Protein AF-A0AA38UDG5-F1 (afdb_monomer)

Nearest PDB structures (foldseek):
  5jio-assembly1_A  TM=3.703E-01  e=3.716E-01  Mycolicibacterium thermoresistibile
  3cem-assembly1_A  TM=3.365E-01  e=7.39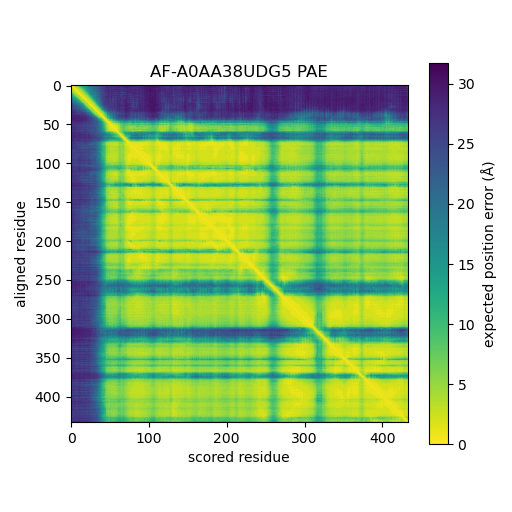3E-01  unclassified
  5l3k-assembly2_G  TM=3.177E-01  e=8.484E-01  Mycolicibacterium thermoresistibile

Sequence (433 aa):
MFLHSPLQPSTTPSYQTHAWESTSMRNYHSLSRQNTPISDNGTLLDYQNLQQQFTILANEDVEMQAPMSAENSFYVVPDTNILLHYLDALAAFADDIERSLQKENERDKHHAMIVIPSAVAAELDWQKKDIWFSRKAIVWMWEKSKQKNVLKGQADHERLKACDSNDRKIIDCALFFAQKRRTLLCSADRNLCFQASSQGEVNLGVMNPLDYKNLRWSSRVLGSALFGPEFEHDFEDWSPTYTERSNVVRLNDTPSDDTGMDVDTDHMDVDDIYEEDAQNRVHHQICDVFVALLRELVASDQRDYQRRARDGTAASIHAPSSSRSIHAPKRDVKVTDMTIADIVDYVAYPPSGRPVQLSKQPSLDRFLAKPYKARTGWRKGNDWSRQDWRIALRDLRKIGQAWDKKGSDIVKVLEFDLLPHLKTVFADDDFEI

InterPro domains:
  IPR002716 PIN domain [PF13638] (76-200)
  IPR002716 PIN domain [SM00670] (74-194)
  IPR029060 PIN-like domain superfamily [SSF88723] (74-198)
  IPR052626 SWT1 Transcriptional Regulator [PTHR16161] (54-200)

Secondary structure (DSSP, 8-state):
-----PPPPPPPPPPP--PPP-------------PPP---------HHHHHHHHHHHHHH-TT----TT-TT-EEEEE-HHHHHHSHHHHHHHHHHHHHHHT-S-GGG---EEEEE-HHHHHHHHH--SSHHHHHHHHHHHHHHHTT-SSEEEPPTTS-SS--SSHHHHHHHHHHHHHTTS-EEEE-S-HHHHHHHHTT--TTEEEE-TTSGGGSS--HHHHHHHHH-GGGGGGSPPP-PPP-TT-EEE-TTTS---TT----------TTEEEHHHHHHHHHHHHHHHHHHHHHHHHHHHHHHHHHHHHTT-SS-TTS-GGGS-TTS--TTS-GGG--HHHHHHHHTS-TTS------BTTBHHHHTPPTT-TTS----GGGS-HHHHHHHHHHHHHHHHHTHHHHHHHHHIIIIIIHHHHHHHHT-TT---

Foldseek 3Di:
DDDDDDDDDDDDDDDDDDDDDDDDDDDDDDDDDDDDDPPPPPDQLPLVVLLVVQQVLQQVVPPLPQPPPCLQEEEEEEALCCQQFVVVQVLLLLVLQVVQCPDPDPVSHHHYAYEYFPLSSVVLVVDPPQVLSSLLSSLSQSVVSVVSRHYGYHHPPLFDDDDDDSLVSSLRNQVSVLVVAQYEYEYQDPVSQVVSVVVPRPSYHYDHCPDPVNLQRHSLVVCCVSPNNVSSVSGDGGDQADHPQAQEDEPVPPPPPVDDDPDPPPDPPSRYDYLLSLLLNLLLSCLSSLLSLLLSLLVVVLVVVVVCQVVVVDDHPPPDPVPDPPLQQPSVDRSVPDQLVSSLSNLQQAPVGHGQDADVVVGLSQSSDDPDPPPNPHDGSNRDDLVSVLRNLVSLCSSLVSNPSSSVVSNCCSPPNSVVSVCSSVVPPPDDD

Structure (mmCIF, N/CA/C/O backbone):
data_AF-A0AA38UDG5-F1
#
_entry.id   AF-A0AA38UDG5-F1
#
loop_
_atom_site.group_PDB
_atom_site.id
_atom_site.type_symbol
_atom_site.label_atom_id
_atom_site.label_alt_id
_atom_site.label_comp_id
_atom_site.label_asym_id
_atom_site.label_entity_id
_atom_site.label_seq_id
_atom_site.pdbx_PDB_ins_code
_atom_site.Cartn_x
_atom_site.Cartn_y
_atom_site.Cartn_z
_atom_site.occupancy
_atom_site.B_iso_or_equiv
_atom_site.auth_seq_id
_atom_site.auth_comp_id
_atom_site.auth_asym_id
_atom_site.auth_atom_id
_atom_site.pdbx_PDB_model_num
ATOM 1 N N . MET A 1 1 ? -22.266 -16.241 73.443 1.00 49.56 1 MET A N 1
ATOM 2 C CA . MET A 1 1 ? -21.266 -15.624 74.339 1.00 49.56 1 MET A CA 1
ATOM 3 C C . MET A 1 1 ? -19.952 -16.367 74.132 1.00 49.56 1 MET A C 1
ATOM 5 O O . MET A 1 1 ? -19.712 -17.354 74.802 1.00 49.56 1 MET A O 1
ATOM 9 N N . PHE A 1 2 ? -19.166 -15.974 73.130 1.00 38.72 2 PHE A N 1
ATOM 10 C CA . PHE A 1 2 ? -17.779 -16.414 72.952 1.00 38.72 2 PHE A CA 1
ATOM 11 C C . PHE A 1 2 ? -17.005 -15.258 72.322 1.00 38.72 2 PHE A C 1
ATOM 13 O O . PHE A 1 2 ? -17.513 -14.567 71.441 1.00 38.72 2 PHE A O 1
ATOM 20 N N . LEU A 1 3 ? -15.850 -14.996 72.920 1.00 43.22 3 LEU A N 1
ATOM 21 C CA . LEU A 1 3 ? -15.072 -13.768 72.855 1.00 43.22 3 LEU A CA 1
ATOM 22 C C . LEU A 1 3 ? -14.182 -13.702 71.609 1.00 43.22 3 LEU A C 1
ATOM 24 O O . LEU A 1 3 ? -13.666 -14.710 71.136 1.00 43.22 3 LEU A O 1
ATOM 28 N N . HIS A 1 4 ? -13.989 -12.470 71.140 1.00 41.69 4 HIS A N 1
ATOM 29 C CA . HIS A 1 4 ? -13.023 -12.059 70.127 1.00 41.69 4 HIS A CA 1
ATOM 30 C C . HIS A 1 4 ? -11.577 -12.432 70.486 1.00 41.69 4 HIS A C 1
ATOM 32 O O . HIS A 1 4 ? -11.155 -12.297 71.632 1.00 41.69 4 HIS A O 1
ATOM 38 N N . SER A 1 5 ? -10.791 -12.777 69.465 1.00 45.09 5 SER A N 1
ATOM 39 C CA . SER A 1 5 ? -9.329 -12.644 69.464 1.00 45.09 5 SER A CA 1
ATOM 40 C C . SER A 1 5 ? -8.911 -11.763 68.279 1.00 45.09 5 SER A C 1
ATOM 42 O O . SER A 1 5 ? -9.432 -11.972 67.180 1.00 45.09 5 SER A O 1
ATOM 44 N N . PRO A 1 6 ? -8.024 -10.768 68.469 1.00 51.09 6 PRO A N 1
ATOM 45 C CA . PRO A 1 6 ? -7.576 -9.890 67.396 1.00 51.09 6 PRO A CA 1
ATOM 46 C C . PRO A 1 6 ? -6.355 -10.474 66.668 1.00 51.09 6 PRO A C 1
ATOM 48 O O . PRO A 1 6 ? -5.415 -10.966 67.290 1.00 51.09 6 PRO A O 1
ATOM 51 N N . LEU A 1 7 ? -6.375 -10.387 65.337 1.00 47.94 7 LEU A N 1
ATOM 52 C CA . LEU A 1 7 ? -5.249 -10.696 64.455 1.00 47.94 7 LEU A CA 1
ATOM 53 C C . LEU A 1 7 ? -4.209 -9.564 64.507 1.00 47.94 7 LEU A C 1
ATOM 55 O O . LEU A 1 7 ? -4.554 -8.388 64.395 1.00 47.94 7 LEU A O 1
ATOM 59 N N . GLN A 1 8 ? -2.939 -9.935 64.676 1.00 51.88 8 GLN A N 1
ATOM 60 C CA . GLN A 1 8 ? -1.785 -9.036 64.595 1.00 51.88 8 GLN A CA 1
ATOM 61 C C . GLN A 1 8 ? -1.406 -8.726 63.133 1.00 51.88 8 GLN A C 1
ATOM 63 O O . GLN A 1 8 ? -1.602 -9.579 62.264 1.00 51.88 8 GLN A O 1
ATOM 68 N N . PRO A 1 9 ? -0.823 -7.546 62.847 1.00 47.22 9 PRO A N 1
ATOM 69 C CA . PRO A 1 9 ? -0.375 -7.181 61.508 1.00 47.22 9 PRO A CA 1
ATOM 70 C C . PRO A 1 9 ? 0.999 -7.783 61.174 1.00 47.22 9 PRO A C 1
ATOM 72 O O . PRO A 1 9 ? 1.955 -7.675 61.943 1.00 47.22 9 PRO A O 1
ATOM 75 N N . SER A 1 10 ? 1.092 -8.388 59.990 1.00 46.38 10 SER A N 1
ATOM 76 C CA . SER A 1 10 ? 2.323 -8.901 59.391 1.00 46.38 10 SER A CA 1
ATOM 77 C C . SER A 1 10 ? 3.245 -7.766 58.941 1.00 46.38 10 SER A C 1
ATOM 79 O O . SER A 1 10 ? 2.840 -6.874 58.196 1.00 46.38 10 SER A O 1
ATOM 81 N N . THR A 1 11 ? 4.500 -7.840 59.364 1.00 42.91 11 THR A N 1
ATOM 82 C CA . THR A 1 11 ? 5.616 -6.985 58.963 1.00 42.91 11 THR A CA 1
ATOM 83 C C . THR A 1 11 ? 6.030 -7.243 57.510 1.00 42.91 11 THR A C 1
ATOM 85 O O . THR A 1 11 ? 6.370 -8.361 57.130 1.00 42.91 11 THR A O 1
ATOM 88 N N . THR A 1 12 ? 6.034 -6.195 56.686 1.00 48.78 12 THR A N 1
ATOM 89 C CA . THR A 1 12 ? 6.615 -6.187 55.333 1.00 48.78 12 THR A CA 1
ATOM 90 C C . THR A 1 12 ? 8.127 -5.931 55.382 1.00 48.78 12 THR A C 1
ATOM 92 O O . THR A 1 12 ? 8.551 -5.049 56.134 1.00 48.78 12 THR A O 1
ATOM 95 N N . PRO A 1 13 ? 8.954 -6.618 54.572 1.00 39.06 13 PRO A N 1
ATOM 96 C CA . PRO A 1 13 ? 10.384 -6.345 54.494 1.00 39.06 13 PRO A CA 1
ATOM 97 C C . PRO A 1 13 ? 10.676 -5.136 53.591 1.00 39.06 13 PRO A C 1
ATOM 99 O O . PRO A 1 13 ? 10.191 -5.037 52.464 1.00 39.06 13 PRO A O 1
ATOM 102 N N . SER A 1 14 ? 11.493 -4.214 54.100 1.00 33.28 14 SER A N 1
ATOM 103 C CA . SER A 1 14 ? 12.026 -3.056 53.382 1.00 33.28 14 SER A CA 1
ATOM 104 C C . SER A 1 14 ? 13.107 -3.481 52.383 1.00 33.28 14 SER A C 1
ATOM 106 O O . SER A 1 14 ? 14.151 -3.992 52.791 1.00 33.28 14 SER A O 1
ATOM 108 N N . TYR A 1 15 ? 12.897 -3.225 51.092 1.00 36.88 15 TYR A N 1
ATOM 109 C CA . TYR A 1 15 ? 13.949 -3.333 50.083 1.00 36.88 15 TYR A CA 1
ATOM 110 C C . TYR A 1 15 ? 14.800 -2.058 50.066 1.00 36.88 15 TYR A C 1
ATOM 112 O O . TYR A 1 15 ? 14.296 -0.954 49.865 1.00 36.88 15 TYR A O 1
ATOM 120 N N . GLN A 1 16 ? 16.102 -2.231 50.293 1.00 31.94 16 GLN A N 1
ATOM 121 C CA . GLN A 1 16 ? 17.127 -1.205 50.133 1.00 31.94 16 GLN A CA 1
ATOM 122 C C . GLN A 1 16 ? 17.349 -0.924 48.641 1.00 31.94 16 GLN A C 1
ATOM 124 O O . GLN A 1 16 ? 17.736 -1.806 47.877 1.00 31.94 16 GLN A O 1
ATOM 129 N N . THR A 1 17 ? 17.123 0.319 48.227 1.00 34.84 17 THR A N 1
ATOM 130 C CA . THR A 1 17 ? 17.521 0.842 46.918 1.00 34.84 17 THR A CA 1
ATOM 131 C C . THR A 1 17 ? 19.013 1.171 46.929 1.00 34.84 17 THR A C 1
ATOM 133 O O . THR A 1 17 ? 19.441 2.092 47.626 1.00 34.84 17 THR A O 1
ATOM 136 N N . HIS A 1 18 ? 19.803 0.437 46.144 1.00 33.88 18 HIS A N 1
ATOM 137 C CA . HIS A 1 18 ? 21.186 0.795 45.845 1.00 33.88 18 HIS A CA 1
ATOM 138 C C . HIS A 1 18 ? 21.223 1.989 44.884 1.00 33.88 18 HIS A C 1
ATOM 140 O O . HIS A 1 18 ? 20.785 1.900 43.737 1.00 33.88 18 HIS A O 1
ATOM 146 N N . ALA A 1 19 ? 21.758 3.103 45.378 1.00 30.58 19 ALA A N 1
ATOM 147 C CA . ALA A 1 19 ? 22.145 4.259 44.588 1.00 30.58 19 ALA A CA 1
ATOM 148 C C . ALA A 1 19 ? 23.333 3.893 43.686 1.00 30.58 19 ALA A C 1
ATOM 150 O O . ALA A 1 19 ? 24.366 3.441 44.176 1.00 30.58 19 ALA A O 1
ATOM 151 N N . TRP A 1 20 ? 23.182 4.097 42.378 1.00 32.91 20 TRP A N 1
ATOM 152 C CA . TRP A 1 20 ? 24.301 4.135 41.440 1.00 32.91 20 TRP A CA 1
ATOM 153 C C . TRP A 1 20 ? 24.692 5.595 41.212 1.00 32.91 20 TRP A C 1
ATOM 155 O O . TRP A 1 20 ? 23.889 6.421 40.776 1.00 32.91 20 TRP A O 1
ATOM 165 N N . GLU A 1 21 ? 25.934 5.903 41.566 1.00 28.34 21 GLU A N 1
ATOM 166 C CA . GLU A 1 21 ? 26.571 7.204 41.423 1.00 28.34 21 GLU A CA 1
ATOM 167 C C . GLU A 1 21 ? 26.694 7.585 39.941 1.00 28.34 21 GLU A C 1
ATOM 169 O O . GLU A 1 21 ? 27.365 6.922 39.152 1.00 28.34 21 GLU A O 1
ATOM 174 N N . SER A 1 22 ? 26.053 8.690 39.559 1.00 29.83 22 SER A N 1
ATOM 175 C CA . SER A 1 22 ? 26.223 9.314 38.247 1.00 29.83 22 SER A CA 1
ATOM 176 C C . SER A 1 22 ? 27.426 10.251 38.282 1.00 29.83 22 SER A C 1
ATOM 178 O O . SER A 1 22 ? 27.351 11.368 38.792 1.00 29.83 22 SER A O 1
ATOM 180 N N . THR A 1 23 ? 28.545 9.795 37.720 1.00 29.00 23 THR A N 1
ATOM 181 C CA . THR A 1 23 ? 29.737 10.620 37.507 1.00 29.00 23 THR A CA 1
ATOM 182 C C . THR A 1 23 ? 29.706 11.242 36.110 1.00 29.00 23 THR A C 1
ATOM 184 O O . THR A 1 23 ? 29.894 10.563 35.110 1.00 29.00 23 THR A O 1
ATOM 187 N N . SER A 1 24 ? 29.484 12.559 36.086 1.00 29.86 24 SER A N 1
ATOM 188 C CA . SER A 1 24 ? 30.095 13.560 35.197 1.00 29.86 24 SER A CA 1
ATOM 189 C C . SER A 1 24 ? 30.305 13.211 33.713 1.00 29.86 24 SER A C 1
ATOM 191 O O . SER A 1 24 ? 31.310 12.602 33.360 1.00 29.86 24 SER A O 1
ATOM 193 N N . MET A 1 25 ? 29.541 13.864 32.827 1.00 26.22 25 MET A N 1
ATOM 194 C CA . MET A 1 25 ? 30.112 14.446 31.603 1.00 26.22 25 MET A CA 1
ATOM 195 C C . MET A 1 25 ? 29.565 15.854 31.363 1.00 26.22 25 MET A C 1
ATOM 197 O O . MET A 1 25 ? 28.371 16.125 31.456 1.00 26.22 25 MET A O 1
ATOM 201 N N . ARG A 1 26 ? 30.517 16.760 31.135 1.00 30.30 26 ARG A N 1
ATOM 202 C CA . ARG A 1 26 ? 30.380 18.210 31.049 1.00 30.30 26 ARG A CA 1
ATOM 203 C C . ARG A 1 26 ? 29.844 18.655 29.690 1.00 30.30 26 ARG A C 1
ATOM 205 O O . ARG A 1 26 ? 30.222 18.118 28.656 1.00 30.30 26 ARG A O 1
ATOM 212 N N . ASN A 1 27 ? 29.065 19.730 29.762 1.00 30.41 27 ASN A N 1
ATOM 213 C CA . ASN A 1 27 ? 28.867 20.804 28.790 1.00 30.41 27 ASN A CA 1
ATOM 214 C C . ASN A 1 27 ? 29.808 20.819 27.573 1.00 30.41 27 ASN A C 1
ATOM 216 O O . ASN A 1 27 ? 30.996 21.112 27.707 1.00 30.41 27 ASN A O 1
ATOM 220 N N . TYR A 1 28 ? 29.209 20.724 26.386 1.00 26.06 28 TYR A N 1
ATOM 221 C CA . TYR A 1 28 ? 29.676 21.429 25.195 1.00 26.06 28 TYR A CA 1
ATOM 222 C C . TYR A 1 28 ? 28.539 22.302 24.659 1.00 26.06 28 TYR A C 1
ATOM 224 O O . TYR A 1 28 ? 27.650 21.841 23.952 1.00 26.06 28 TYR A O 1
ATOM 232 N N . HIS A 1 29 ? 28.585 23.587 25.008 1.00 29.45 29 HIS A N 1
ATOM 233 C CA . HIS A 1 29 ? 28.014 24.640 24.179 1.00 29.45 29 HIS A CA 1
ATOM 234 C C . HIS A 1 29 ? 29.120 25.121 23.238 1.00 29.45 29 HIS A C 1
ATOM 236 O O . HIS A 1 29 ? 30.092 25.728 23.685 1.00 29.45 29 HIS A O 1
ATOM 242 N N . SER A 1 30 ? 28.960 24.887 21.939 1.00 28.67 30 SER A N 1
ATOM 243 C CA . SER A 1 30 ? 29.657 25.644 20.903 1.00 28.67 30 SER A CA 1
ATOM 244 C C . SER A 1 30 ? 28.641 26.121 19.870 1.00 28.67 30 SER A C 1
ATOM 246 O O . SER A 1 30 ? 28.029 25.357 19.132 1.00 28.67 30 SER A O 1
ATOM 248 N N . LEU A 1 31 ? 28.449 27.438 19.865 1.00 35.19 31 LEU A N 1
ATOM 249 C CA . LEU A 1 31 ? 27.855 28.188 18.772 1.00 35.19 31 LEU A CA 1
ATOM 250 C C . LEU A 1 31 ? 28.814 28.126 17.580 1.00 35.19 31 LEU A C 1
ATOM 252 O O . LEU A 1 31 ? 29.879 28.740 17.607 1.00 35.19 31 LEU A O 1
ATOM 256 N N . SER A 1 32 ? 28.417 27.435 16.518 1.00 29.47 32 SER A N 1
ATOM 257 C CA . SER A 1 32 ? 29.006 27.592 15.192 1.00 29.47 32 SER A CA 1
ATOM 258 C C . SER A 1 32 ? 27.891 27.779 14.168 1.00 29.47 32 SER A C 1
ATOM 260 O O . SER A 1 32 ? 27.177 26.855 13.793 1.00 29.47 32 SER A O 1
ATOM 262 N N . ARG A 1 33 ? 27.760 29.024 13.692 1.00 40.97 33 ARG A N 1
ATOM 263 C CA . ARG A 1 33 ? 27.177 29.314 12.381 1.00 40.97 33 ARG A CA 1
ATOM 264 C C . ARG A 1 33 ? 27.944 28.487 11.349 1.00 40.97 33 ARG A C 1
ATOM 266 O O . ARG A 1 33 ? 29.141 28.706 11.175 1.00 40.97 33 ARG A O 1
ATOM 273 N N . GLN A 1 34 ? 27.264 27.585 10.657 1.00 28.08 34 GLN A N 1
ATOM 274 C CA . GLN A 1 34 ? 27.763 27.004 9.419 1.00 28.08 34 GLN A CA 1
ATOM 275 C C . GLN A 1 34 ? 26.750 27.284 8.317 1.00 28.08 34 GLN A C 1
ATOM 277 O O . GLN A 1 34 ? 25.594 26.876 8.387 1.00 28.08 34 GLN A O 1
ATOM 282 N N . ASN A 1 35 ? 27.223 28.030 7.319 1.00 30.50 35 ASN A N 1
ATOM 283 C CA . ASN A 1 35 ? 26.667 28.046 5.979 1.00 30.50 35 ASN A CA 1
ATOM 284 C C . ASN A 1 35 ? 26.475 26.595 5.537 1.00 30.50 35 ASN A C 1
ATOM 286 O O . ASN A 1 35 ? 27.451 25.846 5.475 1.00 30.50 35 ASN A O 1
ATOM 290 N N . THR A 1 36 ? 25.244 26.202 5.237 1.00 27.59 36 THR A N 1
ATOM 291 C CA . THR A 1 36 ? 24.998 24.940 4.554 1.00 27.59 36 THR A CA 1
ATOM 292 C C . THR A 1 36 ? 25.555 25.063 3.135 1.00 27.59 36 THR A C 1
ATOM 294 O O . THR A 1 36 ? 25.139 25.954 2.388 1.00 27.59 36 THR A O 1
ATOM 297 N N . PRO A 1 37 ? 26.518 24.218 2.731 1.00 29.81 37 PRO A N 1
ATOM 298 C CA . PRO A 1 37 ? 26.806 24.072 1.320 1.00 29.81 37 PRO A CA 1
ATOM 299 C C . PRO A 1 37 ? 25.546 23.488 0.682 1.00 29.81 37 PRO A C 1
ATOM 301 O O . PRO A 1 37 ? 24.964 22.533 1.201 1.00 29.81 37 PRO A O 1
ATOM 304 N N . ILE A 1 38 ? 25.110 24.087 -0.425 1.00 36.22 38 ILE A N 1
ATOM 305 C CA . ILE A 1 38 ? 24.126 23.490 -1.325 1.00 36.22 38 ILE A CA 1
ATOM 306 C C . ILE A 1 38 ? 24.761 22.182 -1.801 1.00 36.22 38 ILE A C 1
ATOM 308 O O . ILE A 1 38 ? 25.612 22.177 -2.688 1.00 36.22 38 ILE A O 1
ATOM 312 N N . SER A 1 39 ? 24.441 21.090 -1.108 1.00 33.06 39 SER A N 1
ATOM 313 C CA . SER A 1 39 ? 24.829 19.755 -1.530 1.00 33.06 39 SER A CA 1
ATOM 314 C C . SER A 1 39 ? 23.959 19.401 -2.723 1.00 33.06 39 SER A C 1
ATOM 316 O O . SER A 1 39 ? 22.731 19.387 -2.650 1.00 33.06 39 SER A O 1
ATOM 318 N N . ASP A 1 40 ? 24.632 19.177 -3.841 1.00 37.78 40 ASP A N 1
ATOM 319 C CA . ASP A 1 40 ? 24.081 18.662 -5.082 1.00 37.78 40 ASP A CA 1
ATOM 320 C C . ASP A 1 40 ? 23.724 17.174 -4.872 1.00 37.78 40 ASP A C 1
ATOM 322 O O . ASP A 1 40 ? 24.384 16.259 -5.365 1.00 37.78 40 ASP A O 1
ATOM 326 N N . ASN A 1 41 ? 22.714 16.920 -4.029 1.00 34.22 41 ASN A N 1
ATOM 327 C CA . ASN A 1 41 ? 22.133 15.602 -3.776 1.00 34.22 41 ASN A CA 1
ATOM 328 C C . ASN A 1 41 ? 21.210 15.242 -4.946 1.00 34.22 41 ASN A C 1
ATOM 330 O O . ASN A 1 41 ? 19.982 15.319 -4.882 1.00 34.22 41 ASN A O 1
ATOM 334 N N . GLY A 1 42 ? 21.839 14.881 -6.061 1.00 32.72 42 GLY A N 1
ATOM 335 C CA . GLY A 1 42 ? 21.173 14.404 -7.261 1.00 32.72 42 GLY A CA 1
ATOM 336 C C . GLY A 1 42 ? 20.473 13.059 -7.047 1.00 32.72 42 GLY A C 1
ATOM 337 O O . GLY A 1 42 ? 21.118 12.015 -7.093 1.00 32.72 42 GLY A O 1
ATOM 338 N N . THR A 1 43 ? 19.147 13.132 -6.893 1.00 40.19 43 THR A N 1
ATOM 339 C CA . THR A 1 43 ? 18.122 12.215 -7.438 1.00 40.19 43 THR A CA 1
ATOM 340 C C . THR A 1 43 ? 18.378 10.710 -7.290 1.00 40.19 43 THR A C 1
ATOM 342 O O . THR A 1 43 ? 18.506 9.973 -8.268 1.00 40.19 43 THR A O 1
ATOM 345 N N . LEU A 1 44 ? 18.328 10.242 -6.041 1.00 39.31 44 LEU A N 1
ATOM 346 C CA . LEU A 1 44 ? 17.623 8.993 -5.745 1.00 39.31 44 LEU A CA 1
ATOM 347 C C . LEU A 1 44 ? 16.125 9.238 -6.032 1.00 39.31 44 LEU A C 1
ATOM 349 O O . LEU A 1 44 ? 15.657 10.366 -5.853 1.00 39.31 44 LEU A O 1
ATOM 353 N N . LEU A 1 45 ? 15.369 8.247 -6.505 1.00 49.16 45 LEU A N 1
ATOM 354 C CA . LEU A 1 45 ? 13.906 8.303 -6.427 1.00 49.16 45 LEU A CA 1
ATOM 355 C C . LEU A 1 45 ? 13.578 8.334 -4.931 1.00 49.16 45 LEU A C 1
ATOM 357 O O . LEU A 1 45 ? 13.620 7.332 -4.233 1.00 49.16 45 LEU A O 1
ATOM 361 N N . ASP A 1 46 ? 13.432 9.533 -4.391 1.00 56.25 46 ASP A N 1
ATOM 362 C CA . ASP A 1 46 ? 13.484 9.714 -2.956 1.00 56.25 46 ASP A CA 1
ATOM 363 C C . ASP A 1 46 ? 12.138 9.250 -2.390 1.00 56.25 46 ASP A C 1
ATOM 365 O O . ASP A 1 46 ? 11.145 9.966 -2.431 1.00 56.25 46 ASP A O 1
ATOM 369 N N . TYR A 1 47 ? 12.047 8.004 -1.931 1.00 58.50 47 TYR A N 1
ATOM 370 C CA . TYR A 1 47 ? 10.874 7.526 -1.195 1.00 58.50 47 TYR A CA 1
ATOM 371 C C . TYR A 1 47 ? 10.631 8.380 0.056 1.00 58.50 47 TYR A C 1
ATOM 373 O O . TYR A 1 47 ? 9.479 8.593 0.436 1.00 58.50 47 TYR A O 1
ATOM 381 N N . GLN A 1 48 ? 11.694 8.996 0.590 1.00 58.31 48 GLN A N 1
ATOM 382 C CA . GLN A 1 48 ? 11.588 10.056 1.591 1.00 58.31 48 GLN A CA 1
ATOM 383 C C . GLN A 1 48 ? 10.760 11.237 1.063 1.00 58.31 48 GLN A C 1
ATOM 385 O O . GLN A 1 48 ? 10.015 11.854 1.813 1.00 58.31 48 GLN A O 1
ATOM 390 N N . ASN A 1 49 ? 10.804 11.520 -0.240 1.00 65.69 49 ASN A N 1
ATOM 391 C CA . ASN A 1 49 ? 9.970 12.518 -0.903 1.00 65.69 49 ASN A CA 1
ATOM 392 C C . ASN A 1 49 ? 8.519 12.040 -1.074 1.00 65.69 49 ASN A C 1
ATOM 394 O O . ASN A 1 49 ? 7.622 12.853 -0.909 1.00 65.69 49 ASN A O 1
ATOM 398 N N . LEU A 1 50 ? 8.237 10.751 -1.311 1.00 69.00 50 LEU A N 1
ATOM 399 C CA . LEU A 1 50 ? 6.847 10.251 -1.303 1.00 69.00 50 LEU A CA 1
ATOM 400 C C . LEU A 1 50 ? 6.197 10.403 0.075 1.00 69.00 50 LEU A C 1
ATOM 402 O O . LEU A 1 50 ? 5.043 10.814 0.172 1.00 69.00 50 LEU A O 1
ATOM 406 N N . GLN A 1 51 ? 6.942 10.137 1.145 1.00 67.56 51 GLN A N 1
ATOM 407 C CA . GLN A 1 51 ? 6.455 10.346 2.503 1.00 67.56 51 GLN A CA 1
ATOM 408 C C . GLN A 1 51 ? 6.390 11.832 2.872 1.00 67.56 51 GLN A C 1
ATOM 410 O O . GLN A 1 51 ? 5.399 12.264 3.447 1.00 67.56 51 GLN A O 1
ATOM 415 N N . GLN A 1 52 ? 7.396 12.643 2.529 1.00 73.31 52 GLN A N 1
ATOM 416 C CA . GLN A 1 52 ? 7.315 14.096 2.715 1.00 73.31 52 GLN A CA 1
ATOM 417 C C . GLN A 1 52 ? 6.113 14.658 1.969 1.00 73.31 52 GLN A C 1
ATOM 419 O O . GLN A 1 52 ? 5.378 15.455 2.534 1.00 73.31 52 GLN A O 1
ATOM 424 N N . GLN A 1 53 ? 5.860 14.199 0.743 1.00 77.06 53 GLN A N 1
ATOM 425 C CA . GLN A 1 53 ? 4.654 14.543 0.006 1.00 77.06 53 GLN A CA 1
ATOM 426 C C . GLN A 1 53 ? 3.404 14.028 0.722 1.00 77.06 53 GLN A C 1
ATOM 428 O O . GLN A 1 53 ? 2.425 14.753 0.762 1.00 77.06 53 GLN A O 1
ATOM 433 N N . PHE A 1 54 ? 3.411 12.836 1.324 1.00 79.50 54 PHE A N 1
ATOM 434 C CA . PHE A 1 54 ? 2.291 12.348 2.135 1.00 79.50 54 PHE A CA 1
ATOM 435 C C . PHE A 1 54 ? 2.032 13.237 3.363 1.00 79.50 54 PHE A C 1
ATOM 437 O O . PHE A 1 54 ? 0.885 13.582 3.625 1.00 79.50 54 PHE A O 1
ATOM 444 N N . THR A 1 55 ? 3.074 13.661 4.081 1.00 78.19 55 THR A N 1
ATOM 445 C CA . THR A 1 55 ? 2.978 14.579 5.229 1.00 78.19 55 THR A CA 1
ATOM 446 C C . THR A 1 55 ? 2.538 15.977 4.798 1.00 78.19 55 THR A C 1
ATOM 448 O O . THR A 1 55 ? 1.695 16.588 5.449 1.00 78.19 55 THR A O 1
ATOM 451 N N . ILE A 1 56 ? 3.073 16.486 3.685 1.00 82.00 56 ILE A N 1
ATOM 452 C CA . ILE A 1 56 ? 2.651 17.756 3.085 1.00 82.00 56 ILE A CA 1
ATOM 453 C C . ILE A 1 56 ? 1.179 17.663 2.703 1.00 82.00 56 ILE A C 1
ATOM 455 O O . ILE A 1 56 ? 0.410 18.521 3.117 1.00 82.00 56 ILE A O 1
ATOM 459 N N . LEU A 1 57 ? 0.775 16.597 2.007 1.00 81.06 57 LEU A N 1
ATOM 460 C CA . LEU A 1 57 ? -0.620 16.352 1.663 1.00 81.06 57 LEU A CA 1
ATOM 461 C C . LEU A 1 57 ? -1.477 16.329 2.922 1.00 81.06 57 LEU A C 1
ATOM 463 O O . LEU A 1 57 ? -2.448 17.062 2.956 1.00 81.06 57 LEU A O 1
ATOM 467 N N . ALA A 1 58 ? -1.096 15.583 3.961 1.00 80.75 58 ALA A N 1
ATOM 468 C CA . ALA A 1 58 ? -1.838 15.512 5.220 1.00 80.75 58 ALA A CA 1
ATOM 469 C C . ALA A 1 58 ? -2.022 16.886 5.888 1.00 80.75 58 ALA A C 1
ATOM 471 O O . ALA A 1 58 ? -3.089 17.173 6.425 1.00 80.75 58 ALA A O 1
ATOM 472 N N . ASN A 1 59 ? -1.006 17.749 5.830 1.00 81.50 59 ASN A N 1
ATOM 473 C CA . ASN A 1 59 ? -1.057 19.101 6.386 1.00 81.50 59 ASN A CA 1
ATOM 474 C C . ASN A 1 59 ? -1.815 20.104 5.495 1.00 81.50 59 ASN A C 1
ATOM 476 O O . ASN A 1 59 ? -2.443 21.025 6.016 1.00 81.50 59 ASN A O 1
ATOM 480 N N . GLU A 1 60 ? -1.764 19.943 4.171 1.00 79.62 60 GLU A N 1
ATOM 481 C CA . GLU A 1 60 ? -2.524 20.742 3.200 1.00 79.62 60 GLU A CA 1
ATOM 482 C C . GLU A 1 60 ? -4.003 20.322 3.134 1.00 79.62 60 GLU A C 1
ATOM 484 O O . GLU A 1 60 ? -4.845 21.109 2.700 1.00 79.62 60 GLU A O 1
ATOM 489 N N . ASP A 1 61 ? -4.344 19.116 3.603 1.00 67.19 61 ASP A N 1
ATOM 490 C CA . ASP A 1 61 ? -5.692 18.532 3.567 1.00 67.19 61 ASP A CA 1
ATOM 491 C C . ASP A 1 61 ? -6.652 19.094 4.632 1.00 67.19 61 ASP A C 1
ATOM 493 O O . ASP A 1 61 ? -7.414 18.372 5.278 1.00 67.19 61 ASP A O 1
ATOM 497 N N . VAL A 1 62 ? -6.662 20.417 4.799 1.00 55.84 62 VAL A N 1
ATOM 498 C CA . VAL A 1 62 ? -7.563 21.134 5.721 1.00 55.84 62 VAL A CA 1
ATOM 499 C C . VAL A 1 62 ? -9.048 20.910 5.362 1.00 55.84 62 VAL A C 1
ATOM 501 O O . VAL A 1 62 ? -9.925 21.061 6.213 1.00 55.84 62 VAL A O 1
ATOM 504 N N . GLU A 1 63 ? -9.341 20.491 4.125 1.00 54.44 63 GLU A N 1
ATOM 505 C CA . GLU A 1 63 ? -10.698 20.299 3.589 1.00 54.44 63 GLU A CA 1
ATOM 506 C C . GLU A 1 63 ? -11.236 18.860 3.681 1.00 54.44 63 GLU A C 1
ATOM 508 O O . GLU A 1 63 ? -12.425 18.644 3.445 1.00 54.44 63 GLU A O 1
ATOM 513 N N . MET A 1 64 ? -10.432 17.875 4.101 1.00 54.66 64 MET A N 1
ATOM 514 C CA . MET A 1 64 ? -10.897 16.501 4.352 1.00 54.66 64 MET A CA 1
ATOM 515 C C . MET A 1 64 ? -11.581 16.365 5.718 1.00 54.66 64 MET A C 1
ATOM 517 O O . MET A 1 64 ? -11.284 15.497 6.546 1.00 54.66 64 MET A O 1
ATOM 521 N N . GLN A 1 65 ? -12.554 17.242 5.958 1.00 54.69 65 GLN A N 1
ATOM 522 C CA . GLN A 1 65 ? -13.569 16.991 6.963 1.00 54.69 65 GLN A CA 1
ATOM 523 C C . GLN A 1 65 ? -14.495 15.926 6.386 1.00 54.69 65 GLN A C 1
ATOM 525 O O . GLN A 1 65 ? -15.322 16.222 5.525 1.00 54.69 65 GLN A O 1
ATOM 530 N N . ALA A 1 66 ? -14.322 14.678 6.842 1.00 54.84 66 ALA A N 1
ATOM 531 C CA . ALA A 1 66 ? -15.247 13.583 6.559 1.00 54.84 66 ALA A CA 1
ATOM 532 C C . ALA A 1 66 ? -16.676 14.137 6.628 1.00 54.84 66 ALA A C 1
ATOM 534 O O . ALA A 1 66 ? -16.982 14.747 7.665 1.00 54.84 66 ALA A O 1
ATOM 535 N N . PRO A 1 67 ? -17.485 13.997 5.552 1.00 56.69 67 PRO A N 1
ATOM 536 C CA . PRO A 1 67 ? -18.655 14.825 5.282 1.00 56.69 67 PRO A CA 1
ATOM 537 C C . PRO A 1 67 ? -19.371 15.150 6.583 1.00 56.69 67 PRO A C 1
ATOM 539 O O . PRO A 1 67 ? -19.780 14.240 7.307 1.00 56.69 67 PRO A O 1
ATOM 542 N N . MET A 1 68 ? -19.404 16.438 6.946 1.00 50.25 68 MET A N 1
ATOM 543 C CA . MET A 1 68 ? -19.822 16.879 8.285 1.00 50.25 68 MET A CA 1
ATOM 544 C C . MET A 1 68 ? -21.224 16.373 8.670 1.00 50.25 68 MET A C 1
ATOM 546 O O . MET A 1 68 ? -21.562 16.358 9.847 1.00 50.25 68 MET A O 1
ATOM 550 N N . SER A 1 69 ? -22.003 15.930 7.684 1.00 55.44 69 SER A N 1
ATOM 551 C CA . SER A 1 69 ? -23.343 15.365 7.789 1.00 55.44 69 SER A CA 1
ATOM 552 C C . SER A 1 69 ? -23.421 13.889 8.208 1.00 55.44 69 SER A C 1
ATOM 554 O O . SER A 1 69 ? -24.509 13.444 8.559 1.00 55.44 69 SER A O 1
ATOM 556 N N . ALA A 1 70 ? -22.332 13.112 8.196 1.00 65.56 70 ALA A N 1
ATOM 557 C CA . ALA A 1 70 ? -22.382 11.700 8.583 1.00 65.56 70 ALA A CA 1
ATOM 558 C C . ALA A 1 70 ? -22.098 11.531 10.086 1.00 65.56 70 ALA A C 1
ATOM 560 O O . ALA A 1 70 ? -20.966 11.258 10.490 1.00 65.56 70 ALA A O 1
ATOM 561 N N . GLU A 1 71 ? -23.136 11.662 10.919 1.00 73.38 71 GLU A N 1
ATOM 562 C CA . GLU A 1 71 ? -23.084 11.314 12.355 1.00 73.38 71 GLU A CA 1
ATOM 563 C C . GLU A 1 71 ? -22.568 9.877 12.588 1.00 73.38 71 GLU A C 1
ATOM 565 O O . GLU A 1 71 ? -21.964 9.591 13.619 1.00 73.38 71 GLU A O 1
ATOM 570 N N . ASN A 1 72 ? -22.701 9.008 11.578 1.00 81.06 72 ASN A N 1
ATOM 571 C CA . ASN A 1 72 ? -22.304 7.600 11.603 1.00 81.06 72 ASN A CA 1
ATOM 572 C C . ASN A 1 72 ? -20.959 7.303 10.916 1.00 81.06 72 ASN A C 1
ATOM 574 O O . ASN A 1 72 ? -20.743 6.179 10.469 1.00 81.06 72 ASN A O 1
ATOM 578 N N . SER A 1 73 ? -20.054 8.279 10.773 1.00 90.88 73 SER A N 1
ATOM 579 C CA . SER A 1 73 ? -18.734 7.985 10.200 1.00 90.88 73 SER A CA 1
ATOM 580 C C . SER A 1 73 ? -17.734 7.494 11.252 1.00 90.88 73 SER A C 1
ATOM 582 O O . SER A 1 73 ? -17.655 8.080 12.335 1.00 90.88 73 SER A O 1
ATOM 584 N N . PHE A 1 74 ? -16.887 6.539 10.885 1.00 95.50 74 PHE A N 1
ATOM 585 C CA . PHE A 1 74 ? -15.870 5.957 11.760 1.00 95.50 74 PHE A CA 1
ATOM 586 C C . PHE A 1 74 ? -14.450 6.367 11.371 1.00 95.50 74 PHE A C 1
ATOM 588 O O . PHE A 1 74 ? -14.168 6.634 10.203 1.00 95.50 74 PHE A O 1
ATOM 595 N N . TYR A 1 75 ? -13.538 6.356 12.341 1.00 97.19 75 TYR A N 1
ATOM 596 C CA . TYR A 1 75 ? -12.102 6.424 12.077 1.00 97.19 75 TYR A CA 1
ATOM 597 C C . TYR A 1 75 ? -11.441 5.071 12.328 1.00 97.19 75 TYR A C 1
ATOM 599 O O . TYR A 1 75 ? -11.749 4.400 13.310 1.00 97.19 75 TYR A O 1
ATOM 607 N N . VAL A 1 76 ? -10.505 4.690 11.464 1.00 98.06 76 VAL A N 1
ATOM 608 C CA . VAL A 1 76 ? -9.638 3.522 11.660 1.00 98.06 76 VAL A CA 1
ATOM 609 C C . VAL A 1 76 ? -8.203 4.006 11.738 1.00 98.06 76 VAL A C 1
ATOM 611 O O . VAL A 1 76 ? -7.730 4.685 10.833 1.00 98.06 76 VAL A O 1
ATOM 614 N N . VAL A 1 77 ? -7.509 3.666 12.816 1.00 98.31 77 VAL A N 1
ATOM 615 C CA . VAL A 1 77 ? -6.125 4.076 13.058 1.00 98.31 77 VAL A CA 1
ATOM 616 C C . VAL A 1 77 ? -5.262 2.816 13.087 1.00 98.31 77 VAL A C 1
ATOM 618 O O . VAL A 1 77 ? -5.297 2.097 14.082 1.00 98.31 77 VAL A O 1
ATOM 621 N N . PRO A 1 78 ? -4.539 2.481 12.008 1.00 98.31 78 PRO A N 1
ATOM 622 C CA . PRO A 1 78 ? -3.621 1.349 12.002 1.00 98.31 78 PRO A CA 1
ATOM 623 C C . PRO A 1 78 ? -2.267 1.723 12.624 1.00 98.31 78 PRO A C 1
ATOM 625 O O . PRO A 1 78 ? -1.808 2.861 12.493 1.00 98.31 78 PRO A O 1
ATOM 628 N N . ASP A 1 79 ? -1.607 0.755 13.259 1.00 97.81 79 ASP A N 1
ATOM 629 C CA . ASP A 1 79 ? -0.175 0.825 13.565 1.00 97.81 79 ASP A CA 1
ATOM 630 C C . ASP A 1 79 ? 0.691 0.364 12.372 1.00 97.81 79 ASP A C 1
ATOM 632 O O . ASP A 1 79 ? 0.193 -0.023 11.309 1.00 97.81 79 ASP A O 1
ATOM 636 N N . THR A 1 80 ? 2.012 0.388 12.554 1.00 96.56 80 THR A N 1
ATOM 637 C CA . THR A 1 80 ? 2.975 -0.062 11.541 1.00 96.56 80 THR A CA 1
ATOM 638 C C . THR A 1 80 ? 2.830 -1.553 11.233 1.00 96.56 80 THR A C 1
ATOM 640 O O . THR A 1 80 ? 2.876 -1.938 10.069 1.00 96.56 80 THR A O 1
ATOM 643 N N . ASN A 1 81 ? 2.579 -2.403 12.233 1.00 95.06 81 ASN A N 1
ATOM 644 C CA . ASN A 1 81 ? 2.447 -3.849 12.028 1.00 95.06 81 ASN A CA 1
ATOM 645 C C . ASN A 1 81 ? 1.209 -4.215 11.196 1.00 95.06 81 ASN A C 1
ATOM 647 O O . ASN A 1 81 ? 1.266 -5.154 10.400 1.00 95.06 81 ASN A O 1
ATOM 651 N N . ILE A 1 82 ? 0.105 -3.471 11.333 1.00 96.25 82 ILE A N 1
ATOM 652 C CA . ILE A 1 82 ? -1.063 -3.615 10.456 1.00 96.25 82 ILE A CA 1
ATOM 653 C C . ILE A 1 82 ? -0.675 -3.320 9.009 1.00 96.25 82 ILE A C 1
ATOM 655 O O . ILE A 1 82 ? -1.005 -4.105 8.124 1.00 96.25 82 ILE A O 1
ATOM 659 N N . LEU A 1 83 ? 0.063 -2.238 8.754 1.00 95.69 83 LEU A N 1
ATOM 660 C CA . LEU A 1 83 ? 0.490 -1.892 7.396 1.00 95.69 83 LEU A CA 1
ATOM 661 C C . LEU A 1 83 ? 1.539 -2.852 6.820 1.00 95.69 83 LEU A C 1
ATOM 663 O O . LEU A 1 83 ? 1.597 -3.014 5.606 1.00 95.69 83 LEU A O 1
ATOM 667 N N . LEU A 1 84 ? 2.353 -3.498 7.655 1.00 92.94 84 LEU A N 1
ATOM 668 C CA . LEU A 1 84 ? 3.354 -4.461 7.187 1.00 92.94 84 LEU A CA 1
ATOM 669 C C . LEU A 1 84 ? 2.759 -5.843 6.903 1.00 92.94 84 LEU A C 1
ATOM 671 O O . LEU A 1 84 ? 3.113 -6.468 5.906 1.00 92.94 84 LEU A O 1
ATOM 675 N N . HIS A 1 85 ? 1.856 -6.326 7.758 1.00 91.38 85 HIS A N 1
ATOM 676 C CA . HIS A 1 85 ? 1.415 -7.726 7.720 1.00 91.38 85 HIS A CA 1
ATOM 677 C C . HIS A 1 85 ? -0.053 -7.910 7.322 1.00 91.38 85 HIS A C 1
ATOM 679 O O . HIS A 1 85 ? -0.425 -8.977 6.848 1.00 91.38 85 HIS A O 1
ATOM 685 N N . TYR A 1 86 ? -0.882 -6.876 7.470 1.00 93.25 86 TYR A N 1
ATOM 686 C CA . TYR A 1 86 ? -2.335 -6.940 7.267 1.00 93.25 86 TYR A CA 1
ATOM 687 C C . TYR A 1 86 ? -2.836 -5.901 6.257 1.00 93.25 86 TYR A C 1
ATOM 689 O O . TYR A 1 86 ? -4.024 -5.569 6.224 1.00 93.25 86 TYR A O 1
ATOM 697 N N . LEU A 1 87 ? -1.931 -5.397 5.413 1.00 94.81 87 LEU A N 1
ATOM 698 C CA . LEU A 1 87 ? -2.238 -4.386 4.407 1.00 94.81 87 LEU A CA 1
ATOM 699 C C . LEU A 1 87 ? -3.335 -4.834 3.447 1.00 94.81 87 LEU A C 1
ATOM 701 O O . LEU A 1 87 ? -4.176 -4.021 3.094 1.00 94.81 87 LEU A O 1
ATOM 705 N N . ASP A 1 88 ? -3.343 -6.105 3.041 1.00 92.38 88 ASP A N 1
ATOM 706 C CA . ASP A 1 88 ? -4.304 -6.610 2.052 1.00 92.38 88 ASP A CA 1
ATOM 707 C C . ASP A 1 88 ? -5.741 -6.531 2.583 1.00 92.38 88 ASP A C 1
ATOM 709 O O . ASP A 1 88 ? -6.634 -6.076 1.872 1.00 92.38 88 ASP A O 1
ATOM 713 N N . ALA A 1 89 ? -5.956 -6.863 3.859 1.00 94.25 89 ALA A N 1
ATOM 714 C CA . ALA A 1 89 ? -7.257 -6.714 4.507 1.00 94.25 89 ALA A CA 1
ATOM 715 C C . ALA A 1 89 ? -7.667 -5.241 4.655 1.00 94.25 89 ALA A C 1
ATOM 717 O O . ALA A 1 89 ? -8.823 -4.898 4.412 1.00 94.25 89 ALA A O 1
ATOM 718 N N . LEU A 1 90 ? -6.728 -4.361 5.024 1.00 96.69 90 LEU A N 1
ATOM 719 C CA . LEU A 1 90 ? -6.994 -2.926 5.153 1.00 96.69 90 LEU A CA 1
ATOM 720 C C . LEU A 1 90 ? -7.259 -2.261 3.788 1.00 96.69 90 LEU A C 1
ATOM 722 O O . LEU A 1 90 ? -8.095 -1.366 3.685 1.00 96.69 90 LEU A O 1
ATOM 726 N N . ALA A 1 91 ? -6.565 -2.702 2.740 1.00 95.31 91 ALA A 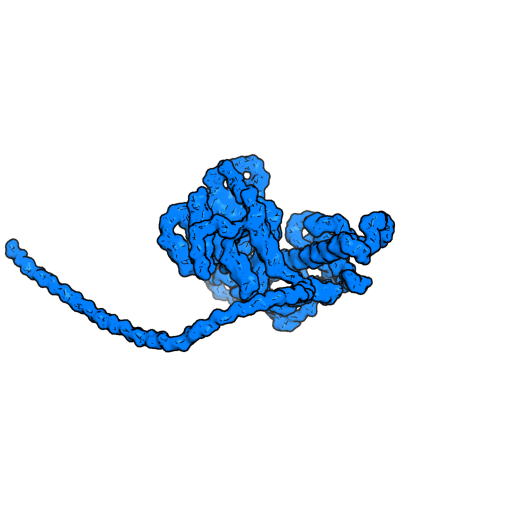N 1
ATOM 727 C CA . ALA A 1 91 ? -6.749 -2.243 1.370 1.00 95.31 91 ALA A CA 1
ATOM 728 C C . ALA A 1 91 ? -8.097 -2.698 0.807 1.00 95.31 91 ALA A C 1
ATOM 730 O O . ALA A 1 91 ? -8.821 -1.866 0.264 1.00 95.31 91 ALA A O 1
ATOM 731 N N . ALA A 1 92 ? -8.459 -3.971 1.003 1.00 94.62 92 ALA A N 1
ATOM 732 C CA . ALA A 1 92 ? -9.781 -4.483 0.658 1.00 94.62 92 ALA A CA 1
ATOM 733 C C . ALA A 1 92 ? -10.867 -3.677 1.382 1.00 94.62 92 ALA A C 1
ATOM 735 O O . ALA A 1 92 ? -11.752 -3.134 0.733 1.00 94.62 92 ALA A O 1
ATOM 736 N N . PHE A 1 93 ? -10.714 -3.455 2.692 1.00 96.69 93 PHE A N 1
ATOM 737 C CA . PHE A 1 93 ? -11.621 -2.613 3.474 1.00 96.69 93 PHE A CA 1
ATOM 738 C C . PHE A 1 93 ? -11.776 -1.199 2.907 1.00 96.69 93 PHE A C 1
ATOM 740 O O . PHE A 1 93 ? -12.894 -0.696 2.795 1.00 96.69 93 PHE A O 1
ATOM 747 N N . ALA A 1 94 ? -10.677 -0.562 2.496 1.00 96.25 94 ALA A N 1
ATOM 748 C CA . ALA A 1 94 ? -10.738 0.743 1.851 1.00 96.25 94 ALA A CA 1
ATOM 749 C C . ALA A 1 94 ? -11.533 0.702 0.531 1.00 96.25 94 ALA A C 1
ATOM 751 O O . ALA A 1 94 ? -12.358 1.581 0.279 1.00 96.25 94 ALA A O 1
ATOM 752 N N . ASP A 1 95 ? -11.315 -0.328 -0.289 1.00 94.62 95 ASP A N 1
ATOM 753 C CA . ASP A 1 95 ? -12.029 -0.520 -1.552 1.00 94.62 95 ASP A CA 1
ATOM 754 C C . ASP A 1 95 ? -13.522 -0.839 -1.333 1.00 94.62 95 ASP A C 1
ATOM 756 O O . ASP A 1 95 ? -14.367 -0.347 -2.081 1.00 94.62 95 ASP A O 1
ATOM 760 N N . ASP A 1 96 ? -13.873 -1.622 -0.309 1.00 95.31 96 ASP A N 1
ATOM 761 C CA . ASP A 1 96 ? -15.255 -1.898 0.108 1.00 95.31 96 ASP A CA 1
ATOM 762 C C . ASP A 1 96 ? -15.987 -0.615 0.524 1.00 95.31 96 ASP A C 1
ATOM 764 O O . ASP A 1 96 ? -17.108 -0.360 0.069 1.00 95.31 96 ASP A O 1
ATOM 768 N N . ILE A 1 97 ? -15.335 0.247 1.315 1.00 94.56 97 ILE A N 1
ATOM 769 C CA . ILE A 1 97 ? -15.887 1.560 1.676 1.00 94.56 97 ILE A CA 1
ATOM 770 C C . ILE A 1 97 ? -16.136 2.386 0.414 1.00 94.56 97 ILE A C 1
ATOM 772 O O . ILE A 1 97 ? -17.245 2.887 0.231 1.00 94.56 97 ILE A O 1
ATOM 776 N N . GLU A 1 98 ? -15.155 2.506 -0.485 1.00 93.44 98 GLU A N 1
ATOM 777 C CA . GLU A 1 98 ? -15.304 3.268 -1.733 1.00 93.44 98 GLU A CA 1
ATOM 778 C C . GLU A 1 98 ? -16.448 2.740 -2.604 1.00 93.44 98 GLU A C 1
ATOM 780 O O . GLU A 1 98 ? -17.238 3.532 -3.126 1.00 93.44 98 GLU A O 1
ATOM 785 N N . ARG A 1 99 ? -16.581 1.413 -2.728 1.00 92.62 99 ARG A N 1
ATOM 786 C CA . ARG A 1 99 ? -17.708 0.780 -3.429 1.00 92.62 99 ARG A CA 1
ATOM 787 C C . ARG A 1 99 ? -19.038 1.135 -2.775 1.00 92.62 99 ARG A C 1
ATOM 789 O O . ARG A 1 99 ? -19.994 1.452 -3.479 1.00 92.62 99 ARG A O 1
ATOM 796 N N . SER A 1 100 ? -19.107 1.115 -1.445 1.00 91.56 100 SER A N 1
ATOM 797 C CA . SER A 1 100 ? -20.330 1.472 -0.722 1.00 91.56 100 SER A CA 1
ATOM 798 C C . SER A 1 100 ? -20.713 2.945 -0.909 1.00 91.56 100 SER A C 1
ATOM 800 O O . SER A 1 100 ? -21.890 3.251 -1.079 1.00 91.56 100 SER A O 1
ATOM 802 N N . LEU A 1 101 ? -19.731 3.853 -0.988 1.00 88.56 101 LEU A N 1
ATOM 803 C CA . LEU A 1 101 ? -19.962 5.283 -1.224 1.00 88.56 101 LEU A CA 1
ATOM 804 C C . LEU A 1 101 ? -20.550 5.566 -2.615 1.00 88.56 101 LEU A C 1
ATOM 806 O O . LEU A 1 101 ? -21.227 6.579 -2.797 1.00 88.56 101 LEU A O 1
ATOM 810 N N . GLN A 1 102 ? -20.311 4.679 -3.585 1.00 88.38 102 GLN A N 1
ATOM 811 C CA . GLN A 1 102 ? -20.863 4.771 -4.940 1.00 88.38 102 GLN A CA 1
ATOM 812 C C . GLN A 1 102 ? -22.310 4.264 -5.043 1.00 88.38 102 GLN A C 1
ATOM 814 O O . GLN A 1 102 ? -22.967 4.532 -6.050 1.00 88.38 102 GLN A O 1
ATOM 819 N N . LYS A 1 103 ? -22.828 3.547 -4.034 1.00 87.88 103 LYS A N 1
ATOM 820 C CA . LYS A 1 103 ? -24.220 3.080 -4.029 1.00 87.88 103 LYS A CA 1
ATOM 821 C C . LYS A 1 103 ? -25.176 4.279 -3.913 1.00 87.88 103 LYS A C 1
ATOM 823 O O . LYS A 1 103 ? -24.967 5.198 -3.119 1.00 87.88 103 LYS A O 1
ATOM 828 N N . GLU A 1 104 ? -26.252 4.270 -4.704 1.00 84.81 104 GLU A N 1
ATOM 829 C CA . GLU A 1 104 ? -27.235 5.368 -4.740 1.00 84.81 104 GLU A CA 1
ATOM 830 C C . GLU A 1 104 ? -28.063 5.466 -3.448 1.00 84.81 104 GLU A C 1
ATOM 832 O O . GLU A 1 104 ? -28.454 6.559 -3.039 1.00 84.81 104 GLU A O 1
ATOM 837 N N . ASN A 1 105 ? -28.308 4.335 -2.782 1.00 83.94 105 ASN A N 1
ATOM 838 C CA . ASN A 1 105 ? -29.121 4.272 -1.574 1.00 83.94 105 ASN A CA 1
ATOM 839 C C . ASN A 1 105 ? -28.337 4.765 -0.348 1.00 83.94 105 ASN A C 1
ATOM 841 O O . ASN A 1 105 ? -27.368 4.138 0.070 1.00 83.94 105 ASN A O 1
ATOM 845 N N . GLU A 1 106 ? -28.774 5.871 0.262 1.00 75.62 106 GLU A N 1
ATOM 846 C CA . GLU A 1 106 ? -28.111 6.457 1.438 1.00 75.62 106 GLU A CA 1
ATOM 847 C C . GLU A 1 106 ? -28.072 5.525 2.653 1.00 75.62 106 GLU A C 1
ATOM 849 O O . GLU A 1 106 ? -27.155 5.634 3.461 1.00 75.62 106 GLU A O 1
ATOM 854 N N . ARG A 1 107 ? -29.031 4.598 2.779 1.00 75.88 107 ARG A N 1
ATOM 855 C CA . ARG A 1 107 ? -29.073 3.648 3.903 1.00 75.88 107 ARG A CA 1
ATOM 856 C C . ARG A 1 107 ? -27.950 2.612 3.870 1.00 75.88 107 ARG A C 1
ATOM 858 O O . ARG A 1 107 ? -27.635 2.064 4.917 1.00 75.88 107 ARG A O 1
ATOM 865 N N . ASP A 1 108 ? -27.341 2.404 2.705 1.00 73.88 108 ASP A N 1
ATOM 866 C CA . ASP A 1 108 ? -26.314 1.380 2.484 1.00 73.88 108 ASP A CA 1
ATOM 867 C C . ASP A 1 108 ? -24.903 1.999 2.396 1.00 73.88 108 ASP A C 1
ATOM 869 O O . ASP A 1 108 ? -23.949 1.346 1.961 1.00 73.88 108 ASP A O 1
ATOM 873 N N . LYS A 1 109 ? -24.764 3.289 2.747 1.00 83.25 109 LYS A N 1
ATOM 874 C CA . LYS A 1 109 ? -23.487 4.008 2.691 1.00 83.25 109 LYS A CA 1
ATOM 875 C C . LYS A 1 109 ? -22.705 3.817 3.979 1.00 83.25 109 LYS A C 1
ATOM 877 O O . LYS A 1 109 ? -23.075 4.326 5.038 1.00 83.25 109 LYS A O 1
ATOM 882 N N . HIS A 1 110 ? -21.558 3.164 3.855 1.00 87.69 110 HIS A N 1
ATOM 883 C CA . HIS A 1 110 ? -20.604 3.023 4.941 1.00 87.69 110 HIS A CA 1
ATOM 884 C C . HIS A 1 110 ? -19.604 4.170 4.866 1.00 87.69 110 HIS A C 1
ATOM 886 O O . HIS A 1 110 ? -18.916 4.359 3.865 1.00 87.69 110 HIS A O 1
ATOM 892 N N . HIS A 1 111 ? -19.522 4.958 5.933 1.00 92.06 111 HIS A N 1
ATOM 893 C CA . HIS A 1 111 ? -18.576 6.062 6.019 1.00 92.06 111 HIS A CA 1
ATOM 894 C C . HIS A 1 111 ? -17.474 5.705 7.011 1.00 92.06 111 HIS A C 1
ATOM 896 O O . HIS A 1 111 ? -17.696 5.679 8.219 1.00 92.06 111 HIS A O 1
ATOM 902 N N . ALA A 1 112 ? -16.267 5.461 6.514 1.00 94.56 112 ALA A N 1
ATOM 903 C CA . ALA A 1 112 ? -15.091 5.287 7.352 1.00 94.56 112 ALA A CA 1
ATOM 904 C C . ALA A 1 112 ? -13.867 5.958 6.726 1.00 94.56 112 ALA A C 1
ATOM 906 O O . ALA A 1 112 ? -13.756 6.079 5.507 1.00 94.56 112 ALA A O 1
ATOM 907 N N . MET A 1 113 ? -12.971 6.427 7.589 1.00 95.50 113 MET A N 1
ATOM 908 C CA . MET A 1 113 ? -11.742 7.118 7.222 1.00 95.50 113 MET A CA 1
ATOM 909 C C . MET A 1 113 ? -10.564 6.458 7.930 1.00 95.50 113 MET A C 1
ATOM 911 O O . MET A 1 113 ? -10.487 6.447 9.159 1.00 95.50 113 MET A O 1
ATOM 915 N N . ILE A 1 114 ? -9.633 5.927 7.152 1.00 97.56 114 ILE A N 1
ATOM 916 C CA . ILE A 1 114 ? -8.371 5.382 7.632 1.00 97.56 114 ILE A CA 1
ATOM 917 C C . ILE A 1 114 ? -7.416 6.555 7.854 1.00 97.56 114 ILE A C 1
ATOM 919 O O . ILE A 1 114 ? -7.071 7.276 6.917 1.00 97.56 114 ILE A O 1
ATOM 923 N N . VAL A 1 115 ? -6.989 6.753 9.096 1.00 97.25 115 VAL A N 1
ATOM 924 C CA . VAL A 1 115 ? -6.049 7.808 9.472 1.00 97.25 115 VAL A CA 1
ATOM 925 C C . VAL A 1 115 ? -4.708 7.189 9.813 1.00 97.25 115 VAL A C 1
ATOM 927 O O . VAL A 1 11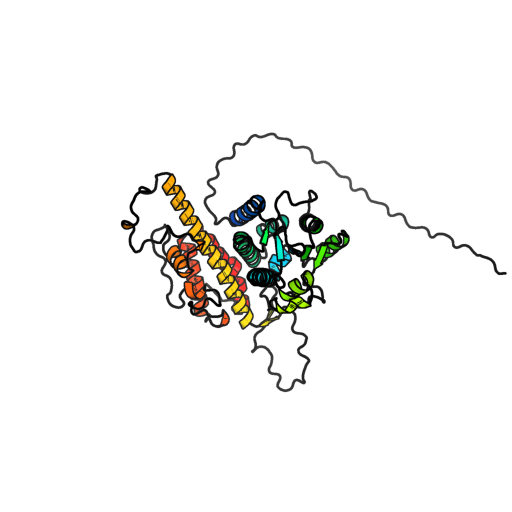5 ? -4.584 6.506 10.825 1.00 97.25 115 VAL A O 1
ATOM 930 N N . ILE A 1 116 ? -3.693 7.465 8.998 1.00 97.50 116 ILE A N 1
ATOM 931 C CA . ILE A 1 116 ? -2.335 6.981 9.242 1.00 97.50 116 ILE A CA 1
ATOM 932 C C . ILE A 1 116 ? -1.626 7.912 10.235 1.00 97.50 116 ILE A C 1
ATOM 934 O O . ILE A 1 116 ? -1.407 9.085 9.902 1.00 97.50 116 ILE A O 1
ATOM 938 N N . PRO A 1 117 ? -1.233 7.431 11.432 1.00 97.38 117 PRO A N 1
ATOM 939 C CA . PRO A 1 117 ? -0.466 8.235 12.375 1.00 97.38 117 PRO A CA 1
ATOM 940 C C . PRO A 1 117 ? 0.857 8.714 11.773 1.00 97.38 117 PRO A C 1
ATOM 942 O O . PRO A 1 117 ? 1.546 7.974 11.069 1.00 97.38 117 PRO A O 1
ATOM 945 N N . SER A 1 118 ? 1.271 9.926 12.137 1.00 94.12 118 SER A N 1
ATOM 946 C CA . SER A 1 118 ? 2.567 10.493 11.729 1.0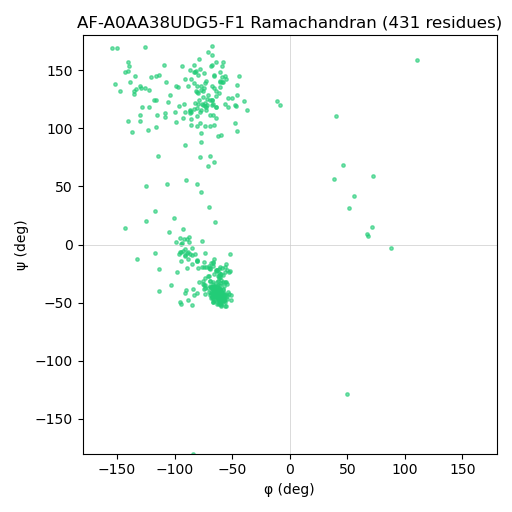0 94.12 118 SER A CA 1
ATOM 947 C C . SER A 1 118 ? 3.752 9.608 12.146 1.00 94.12 118 SER A C 1
ATOM 949 O O . SER A 1 118 ? 4.717 9.458 11.397 1.00 94.12 118 SER A O 1
ATOM 951 N N . ALA A 1 119 ? 3.658 8.967 13.317 1.00 95.75 119 ALA A N 1
ATOM 952 C CA . ALA A 1 119 ? 4.661 8.028 13.814 1.00 95.75 119 ALA A CA 1
ATOM 953 C C . ALA A 1 119 ? 4.783 6.771 12.942 1.00 95.75 119 ALA A C 1
ATOM 955 O O . ALA A 1 119 ? 5.897 6.332 12.684 1.00 95.75 119 ALA A O 1
ATOM 956 N N . VAL A 1 120 ? 3.663 6.245 12.438 1.00 96.25 120 VAL A N 1
ATOM 957 C CA . VAL A 1 120 ? 3.639 5.062 11.563 1.00 96.25 120 VAL A CA 1
ATOM 958 C C . VAL A 1 120 ? 4.287 5.377 10.220 1.00 96.25 120 VAL A C 1
ATOM 960 O O . VAL A 1 120 ? 5.144 4.632 9.753 1.00 96.25 120 VAL A O 1
ATOM 963 N N . ALA A 1 121 ? 3.951 6.529 9.630 1.00 92.19 121 ALA A N 1
ATOM 964 C CA . ALA A 1 121 ? 4.597 6.980 8.401 1.00 92.19 121 ALA A CA 1
ATOM 965 C C . ALA A 1 121 ? 6.118 7.122 8.585 1.00 92.19 121 ALA A C 1
ATOM 967 O O . ALA A 1 121 ? 6.879 6.710 7.714 1.00 92.19 121 ALA A O 1
ATOM 968 N N . ALA A 1 122 ? 6.563 7.673 9.722 1.00 91.31 122 ALA A N 1
ATOM 969 C CA . ALA A 1 122 ? 7.983 7.783 10.042 1.00 91.31 122 ALA A CA 1
ATOM 970 C C . ALA A 1 122 ? 8.650 6.413 10.232 1.00 91.31 122 ALA A C 1
ATOM 972 O O . ALA A 1 122 ? 9.743 6.205 9.723 1.00 91.31 122 ALA A O 1
ATOM 973 N N . GLU A 1 123 ? 8.019 5.470 10.929 1.00 93.94 123 GLU A N 1
ATOM 974 C CA . GLU A 1 123 ? 8.578 4.129 11.141 1.00 93.94 123 GLU A CA 1
ATOM 975 C C . GLU A 1 123 ? 8.781 3.347 9.844 1.00 93.94 123 GLU A C 1
ATOM 977 O O . GLU A 1 123 ? 9.814 2.694 9.693 1.00 93.94 123 GLU A O 1
ATOM 982 N N . LEU A 1 124 ? 7.843 3.453 8.898 1.00 91.88 124 LEU A N 1
ATOM 983 C CA . LEU A 1 124 ? 7.958 2.805 7.590 1.00 91.88 124 LEU A CA 1
ATOM 984 C C . LEU A 1 124 ? 9.187 3.277 6.791 1.00 91.88 124 LEU A C 1
ATOM 986 O O . LEU A 1 124 ? 9.724 2.496 6.012 1.00 91.88 124 LEU A O 1
ATOM 990 N N . ASP A 1 125 ? 9.673 4.506 7.004 1.00 82.50 125 ASP A N 1
ATOM 991 C CA . ASP A 1 125 ? 10.894 5.027 6.359 1.00 82.50 125 ASP A CA 1
ATOM 992 C C . ASP A 1 125 ? 12.175 4.417 6.950 1.00 82.50 125 ASP A C 1
ATOM 994 O O . ASP A 1 125 ? 13.152 4.150 6.249 1.00 82.50 125 ASP A O 1
ATOM 998 N N . TRP A 1 126 ? 12.170 4.141 8.256 1.00 83.94 126 TRP A N 1
ATOM 999 C CA . TRP A 1 126 ? 13.327 3.574 8.956 1.00 83.94 126 TRP A CA 1
ATOM 1000 C C . TRP A 1 126 ? 13.385 2.043 8.906 1.00 83.94 126 TRP A C 1
ATOM 1002 O O . TRP A 1 126 ? 14.388 1.453 9.330 1.00 83.94 126 TRP A O 1
ATOM 1012 N N . GLN A 1 127 ? 12.340 1.388 8.397 1.00 80.88 127 GLN A N 1
ATOM 1013 C CA . GLN A 1 127 ? 12.249 -0.064 8.300 1.00 80.88 127 GLN A CA 1
ATOM 1014 C C . GLN A 1 127 ? 13.231 -0.625 7.261 1.00 80.88 127 GLN A C 1
ATOM 1016 O O . GLN A 1 127 ? 13.013 -0.589 6.053 1.00 80.88 127 GLN A O 1
ATOM 1021 N N . LYS A 1 128 ? 14.341 -1.182 7.760 1.00 68.94 128 LYS A N 1
ATOM 1022 C CA . LYS A 1 128 ? 15.367 -1.859 6.947 1.00 68.94 128 LYS A CA 1
ATOM 1023 C C . LYS A 1 128 ? 15.182 -3.371 6.847 1.00 68.94 128 LYS A C 1
ATOM 1025 O O . LYS A 1 128 ? 15.895 -3.992 6.069 1.00 68.94 128 LYS A O 1
ATOM 1030 N N . LYS A 1 129 ? 14.335 -3.968 7.691 1.00 63.91 129 LYS A N 1
ATOM 1031 C CA . LYS A 1 129 ? 14.166 -5.427 7.752 1.00 63.91 129 LYS A CA 1
ATOM 1032 C C . LYS A 1 129 ? 13.099 -5.886 6.766 1.00 63.91 129 LYS A C 1
ATOM 1034 O O . LYS A 1 129 ? 13.391 -6.724 5.927 1.00 63.91 129 LYS A O 1
ATOM 1039 N N . ASP A 1 130 ? 11.953 -5.209 6.760 1.00 72.25 130 ASP A N 1
ATOM 1040 C CA . ASP A 1 130 ? 10.802 -5.606 5.944 1.00 72.25 130 ASP A CA 1
ATOM 1041 C C . ASP A 1 130 ? 10.639 -4.656 4.750 1.00 72.25 130 ASP A C 1
ATOM 1043 O O . ASP A 1 130 ? 9.583 -4.046 4.555 1.00 72.25 130 ASP A O 1
ATOM 1047 N N . ILE A 1 131 ? 11.713 -4.458 3.977 1.00 83.50 131 ILE A N 1
ATOM 1048 C CA . ILE A 1 131 ? 11.773 -3.406 2.944 1.00 83.50 131 ILE A CA 1
ATOM 1049 C C . ILE A 1 131 ? 10.673 -3.610 1.893 1.00 83.50 131 ILE A C 1
ATOM 1051 O O . ILE A 1 131 ? 10.011 -2.646 1.507 1.00 83.50 131 ILE A O 1
ATOM 1055 N N . TRP A 1 132 ? 10.420 -4.857 1.478 1.00 88.62 132 TRP A N 1
ATOM 1056 C CA . TRP A 1 132 ? 9.381 -5.183 0.497 1.00 88.62 132 TRP A CA 1
ATOM 1057 C C . TRP A 1 132 ? 7.980 -4.759 0.965 1.00 88.62 132 TRP A C 1
ATOM 1059 O O . TRP A 1 132 ? 7.282 -4.017 0.267 1.00 88.62 132 TRP A O 1
ATOM 1069 N N . PHE A 1 133 ? 7.585 -5.166 2.174 1.00 90.12 133 PHE A N 1
ATOM 1070 C CA . PHE A 1 133 ? 6.264 -4.857 2.729 1.00 90.12 133 PHE A CA 1
ATOM 1071 C C . PHE A 1 133 ? 6.125 -3.383 3.111 1.00 90.12 133 PHE A C 1
ATOM 1073 O O . PHE A 1 133 ? 5.089 -2.778 2.838 1.00 90.12 133 PHE A O 1
ATOM 1080 N N . SER A 1 134 ? 7.185 -2.771 3.644 1.00 90.75 134 SER A N 1
ATOM 1081 C CA . SER A 1 134 ? 7.210 -1.334 3.950 1.00 90.75 134 SER A CA 1
ATOM 1082 C C . SER A 1 134 ? 7.014 -0.506 2.682 1.00 90.75 134 SER A C 1
ATOM 1084 O O . SER A 1 134 ? 6.199 0.416 2.645 1.00 90.75 134 SER A O 1
ATOM 1086 N N . ARG A 1 135 ? 7.694 -0.879 1.593 1.00 87.19 135 ARG A N 1
ATOM 1087 C CA . ARG A 1 135 ? 7.558 -0.216 0.293 1.00 87.19 135 ARG A CA 1
ATOM 1088 C C . ARG A 1 135 ? 6.163 -0.393 -0.290 1.00 87.19 135 ARG A C 1
ATOM 1090 O O . ARG A 1 135 ? 5.585 0.583 -0.767 1.00 87.19 135 ARG A O 1
ATOM 1097 N N . LYS A 1 136 ? 5.606 -1.605 -0.223 1.00 90.06 136 LYS A N 1
ATOM 1098 C CA . LYS A 1 136 ? 4.221 -1.882 -0.627 1.00 90.06 136 LYS A CA 1
ATOM 1099 C C . LYS A 1 136 ? 3.235 -0.992 0.140 1.00 90.06 136 LYS A C 1
ATOM 1101 O O . LYS A 1 136 ? 2.382 -0.364 -0.484 1.00 90.06 136 LYS A O 1
ATOM 1106 N N . ALA A 1 137 ? 3.391 -0.879 1.460 1.00 93.25 137 ALA A N 1
ATOM 1107 C CA . ALA A 1 137 ? 2.560 -0.023 2.301 1.00 93.25 137 ALA A CA 1
ATOM 1108 C C . ALA A 1 137 ? 2.665 1.458 1.916 1.00 93.25 137 ALA A C 1
ATOM 1110 O O . ALA A 1 137 ? 1.639 2.106 1.720 1.00 93.25 137 ALA A O 1
ATOM 1111 N N . ILE A 1 138 ? 3.882 1.983 1.730 1.00 90.38 138 ILE A N 1
ATOM 1112 C CA . ILE A 1 138 ? 4.107 3.380 1.320 1.00 90.38 138 ILE A CA 1
ATOM 1113 C C . ILE A 1 138 ? 3.462 3.665 -0.041 1.00 90.38 138 ILE A C 1
ATOM 1115 O O . ILE A 1 138 ? 2.787 4.683 -0.203 1.00 90.38 138 ILE A O 1
ATOM 1119 N N . VAL A 1 139 ? 3.638 2.766 -1.016 1.00 88.88 139 VAL A N 1
ATOM 1120 C CA . VAL A 1 139 ? 3.026 2.894 -2.347 1.00 88.88 139 VAL A CA 1
ATOM 1121 C C . VAL A 1 139 ? 1.504 2.919 -2.242 1.00 88.88 139 VAL A C 1
ATOM 1123 O O . VAL A 1 139 ? 0.874 3.818 -2.800 1.00 88.88 139 VAL A O 1
ATOM 1126 N N . TRP A 1 140 ? 0.914 1.985 -1.493 1.00 92.75 140 TRP A N 1
ATOM 1127 C CA . TRP A 1 140 ? -0.532 1.939 -1.285 1.00 92.75 140 TRP A CA 1
ATOM 1128 C C . TRP A 1 140 ? -1.052 3.210 -0.604 1.00 92.75 140 TRP A C 1
ATOM 1130 O O . TRP A 1 140 ? -1.985 3.833 -1.111 1.00 92.75 140 TRP A O 1
ATOM 1140 N N . MET A 1 141 ? -0.414 3.647 0.489 1.00 93.38 141 MET A N 1
ATOM 1141 C CA . MET A 1 141 ? -0.777 4.873 1.209 1.00 93.38 141 MET A CA 1
ATOM 1142 C C . MET A 1 141 ? -0.749 6.093 0.290 1.00 93.38 141 MET A C 1
ATOM 1144 O O . MET A 1 141 ? -1.653 6.923 0.329 1.00 93.38 141 MET A O 1
ATOM 1148 N N . TRP A 1 142 ? 0.281 6.200 -0.547 1.00 88.00 142 TRP A N 1
ATOM 1149 C CA . TRP A 1 142 ? 0.447 7.295 -1.493 1.00 88.00 142 TRP A CA 1
ATOM 1150 C C . TRP A 1 142 ? -0.603 7.287 -2.608 1.00 88.00 142 TRP A C 1
ATOM 1152 O O . TRP A 1 142 ? -1.162 8.329 -2.953 1.00 88.00 142 TRP A O 1
ATOM 1162 N N . GLU A 1 143 ? -0.883 6.123 -3.199 1.00 87.62 143 GLU A N 1
ATOM 1163 C CA . GLU A 1 143 ? -1.916 6.012 -4.231 1.00 87.62 143 GLU A CA 1
ATOM 1164 C C . GLU A 1 143 ? -3.312 6.284 -3.659 1.00 87.62 143 GLU A C 1
ATOM 1166 O O . GLU A 1 143 ? -4.108 6.972 -4.305 1.00 87.62 143 GLU A O 1
ATOM 1171 N N . LYS A 1 144 ? -3.599 5.801 -2.444 1.00 91.38 144 LYS A N 1
ATOM 1172 C CA . LYS A 1 144 ? -4.889 6.010 -1.779 1.00 91.38 144 LYS A CA 1
ATOM 1173 C C . LYS A 1 144 ? -5.081 7.429 -1.252 1.00 91.38 144 LYS A C 1
ATOM 1175 O O . LYS A 1 144 ? -6.173 7.971 -1.409 1.00 91.38 144 LYS A O 1
ATOM 1180 N N . SER A 1 145 ? -4.050 8.086 -0.723 1.00 89.88 145 SER A N 1
ATOM 1181 C CA . SER A 1 145 ? -4.175 9.473 -0.244 1.00 89.88 145 SER A CA 1
ATOM 1182 C C . SER A 1 145 ? -4.517 10.455 -1.364 1.00 89.88 145 SER A C 1
ATOM 1184 O O . SER A 1 145 ? -5.269 11.402 -1.149 1.00 89.88 145 SER A O 1
ATOM 1186 N N . LYS A 1 146 ? -4.053 10.202 -2.595 1.00 85.44 146 LYS A N 1
ATOM 1187 C CA . LYS A 1 146 ? -4.426 11.000 -3.776 1.00 85.44 146 LYS A CA 1
ATOM 1188 C C . LYS A 1 146 ? -5.915 10.952 -4.102 1.00 85.44 146 LYS A C 1
ATOM 1190 O O . LYS A 1 146 ? -6.417 11.879 -4.731 1.00 85.44 146 LYS A O 1
ATOM 1195 N N . GLN A 1 147 ? -6.601 9.875 -3.724 1.00 85.25 147 GLN A N 1
ATOM 1196 C CA . GLN A 1 147 ? -8.028 9.700 -3.989 1.00 85.25 147 GLN A CA 1
ATOM 1197 C C . GLN A 1 147 ? -8.892 10.470 -2.984 1.00 85.25 147 GLN A C 1
ATOM 1199 O O . GLN A 1 147 ? -10.035 10.768 -3.307 1.00 85.25 147 GLN A O 1
ATOM 1204 N N . LYS A 1 148 ? -8.342 10.829 -1.811 1.00 79.12 148 LYS A N 1
ATOM 1205 C CA . LYS A 1 148 ? -8.975 11.679 -0.785 1.00 79.12 148 LYS A CA 1
ATOM 1206 C C . LYS A 1 148 ? -10.386 11.248 -0.352 1.00 79.12 148 LYS A C 1
ATOM 1208 O O . LYS A 1 148 ? -11.215 12.083 -0.018 1.00 79.12 148 LYS A O 1
ATOM 1213 N N . ASN A 1 149 ? -10.682 9.951 -0.368 1.00 86.25 149 ASN A N 1
ATOM 1214 C CA . ASN A 1 149 ? -12.024 9.466 -0.022 1.00 86.25 149 ASN A CA 1
ATOM 1215 C C . ASN A 1 149 ? -12.046 8.639 1.261 1.00 86.25 149 ASN A C 1
ATOM 1217 O O . ASN A 1 149 ? -12.979 8.763 2.048 1.00 86.25 149 ASN A O 1
ATOM 1221 N N . VAL A 1 150 ? -11.033 7.793 1.466 1.00 93.25 150 VAL A N 1
ATOM 1222 C CA . VAL A 1 150 ? -11.042 6.781 2.536 1.00 93.25 150 VAL A CA 1
ATOM 1223 C C . VAL A 1 150 ? -9.743 6.747 3.336 1.00 93.25 150 VAL A C 1
ATOM 1225 O O . VAL A 1 150 ? -9.709 6.156 4.408 1.00 93.25 150 VAL A O 1
ATOM 1228 N N . LEU A 1 151 ? -8.679 7.408 2.875 1.00 94.81 151 LEU A N 1
ATOM 1229 C CA . LEU A 1 151 ? -7.389 7.412 3.556 1.00 94.81 151 LEU A CA 1
ATOM 1230 C C . LEU A 1 151 ? -6.816 8.822 3.658 1.00 94.81 151 LEU A C 1
ATOM 1232 O O . LEU A 1 151 ? -6.758 9.546 2.664 1.00 94.81 151 LEU A O 1
ATOM 1236 N N . LYS A 1 152 ? -6.331 9.170 4.852 1.00 94.25 152 LYS A N 1
ATOM 1237 C CA . LYS A 1 152 ? -5.594 10.406 5.113 1.00 94.25 152 LYS A CA 1
ATOM 1238 C C . LYS A 1 152 ? -4.423 10.187 6.065 1.00 94.25 152 LYS A C 1
ATOM 1240 O O . LYS A 1 152 ? -4.415 9.246 6.857 1.00 94.25 152 LYS A O 1
ATOM 1245 N N . GLY A 1 153 ? -3.442 11.079 6.012 1.00 94.31 153 GLY A N 1
ATOM 1246 C CA . GLY A 1 153 ? -2.429 11.184 7.061 1.00 94.31 153 GLY A CA 1
ATOM 1247 C C . GLY A 1 153 ? -2.927 12.027 8.235 1.00 94.31 153 GLY A C 1
ATOM 1248 O O . GLY A 1 153 ? -3.790 12.888 8.067 1.00 94.31 153 GLY A O 1
ATOM 1249 N N . GLN A 1 154 ? -2.376 11.783 9.421 1.00 94.81 154 GLN A N 1
ATOM 1250 C CA . GLN A 1 154 ? -2.533 12.666 10.577 1.00 94.81 154 GLN A CA 1
ATOM 1251 C C . GLN A 1 154 ? -1.805 13.995 10.321 1.00 94.81 154 GLN A C 1
ATOM 1253 O O . GLN A 1 154 ? -0.599 13.989 10.071 1.00 94.81 154 GLN A O 1
ATOM 1258 N N . ALA A 1 155 ? -2.509 15.123 10.429 1.00 92.62 155 ALA A N 1
ATOM 1259 C CA . ALA A 1 155 ? -1.882 16.444 10.348 1.00 92.62 155 ALA A CA 1
ATOM 1260 C C . ALA A 1 155 ? -1.186 16.840 11.667 1.00 92.62 155 ALA A C 1
ATOM 1262 O O . ALA A 1 155 ? -1.542 16.368 12.748 1.00 92.62 155 ALA A O 1
ATOM 1263 N N . ASP A 1 156 ? -0.242 17.784 11.617 1.00 90.38 156 ASP A N 1
ATOM 1264 C CA . ASP A 1 156 ? 0.573 18.190 12.782 1.00 90.38 156 ASP A CA 1
ATOM 1265 C C . ASP A 1 156 ? -0.241 18.772 13.953 1.00 90.38 156 ASP A C 1
ATOM 1267 O O . ASP A 1 156 ? 0.198 18.762 15.109 1.00 90.38 156 ASP A O 1
ATOM 1271 N N . HIS A 1 157 ? -1.427 19.304 13.656 1.00 92.50 157 HIS A N 1
ATOM 1272 C CA . HIS A 1 157 ? -2.358 19.867 14.633 1.00 92.50 157 HIS A CA 1
ATOM 1273 C C . HIS A 1 157 ? -3.392 18.846 15.140 1.00 92.50 157 HIS A C 1
ATOM 1275 O O . HIS A 1 157 ? -4.157 19.155 16.051 1.00 92.50 157 HIS A O 1
ATOM 1281 N N . GLU A 1 158 ? -3.414 17.631 14.585 1.00 94.19 158 GLU A N 1
ATOM 1282 C CA . GLU A 1 158 ? -4.321 16.546 14.968 1.00 94.19 158 GLU A CA 1
ATOM 1283 C C . GLU A 1 158 ? -3.714 15.667 16.071 1.00 94.19 158 GLU A C 1
ATOM 1285 O O . GLU A 1 158 ? -3.554 14.457 15.915 1.00 94.19 158 GLU A O 1
ATOM 1290 N N . ARG A 1 159 ? -3.328 16.294 17.185 1.00 93.75 159 ARG A N 1
ATOM 1291 C CA . ARG A 1 159 ? -2.691 15.650 18.346 1.00 93.75 159 ARG A CA 1
ATOM 1292 C C . ARG A 1 159 ? -3.173 16.277 19.649 1.00 93.75 159 ARG A C 1
ATOM 1294 O O . ARG A 1 159 ? -3.453 17.476 19.682 1.00 93.75 159 ARG A O 1
ATOM 1301 N N . LEU A 1 160 ? -3.242 15.499 20.728 1.00 93.56 160 LEU A N 1
ATOM 1302 C CA . LEU A 1 160 ? -3.641 16.008 22.048 1.00 93.56 160 LEU A CA 1
ATOM 1303 C C . LEU A 1 160 ? -2.430 16.465 22.859 1.00 93.56 160 LEU A C 1
ATOM 1305 O O . LEU A 1 160 ? -2.489 17.489 23.544 1.00 93.56 160 LEU A O 1
ATOM 1309 N N . LYS A 1 161 ? -1.335 15.701 22.814 1.00 91.75 161 LYS A N 1
ATOM 1310 C CA . LYS A 1 161 ? -0.126 15.945 23.605 1.00 91.75 161 LYS A CA 1
ATOM 1311 C C . LYS A 1 161 ? 1.133 15.694 22.780 1.00 91.75 161 LYS A C 1
ATOM 1313 O O . LYS A 1 161 ? 1.161 14.910 21.839 1.00 91.75 161 LYS A O 1
ATOM 1318 N N . ALA A 1 162 ? 2.218 16.366 23.157 1.00 89.88 162 ALA A N 1
ATOM 1319 C CA . ALA A 1 162 ? 3.536 16.013 22.649 1.00 89.88 162 ALA A CA 1
ATOM 1320 C C . ALA A 1 162 ? 3.976 14.686 23.286 1.00 89.88 162 ALA A C 1
ATOM 1322 O O . ALA A 1 162 ? 4.003 14.566 24.513 1.00 89.88 162 ALA A O 1
ATOM 1323 N N . CYS A 1 163 ? 4.321 13.704 22.456 1.00 92.44 163 CYS A N 1
ATOM 1324 C CA . CYS A 1 163 ? 4.746 12.378 22.894 1.00 92.44 163 CYS A CA 1
ATOM 1325 C C . CYS A 1 163 ? 6.155 12.054 22.392 1.00 92.44 163 CYS A C 1
ATOM 1327 O O . CYS A 1 163 ? 6.548 12.432 21.287 1.00 92.44 163 CYS A O 1
ATOM 1329 N N . ASP A 1 164 ? 6.905 11.342 23.225 1.00 91.56 164 ASP A N 1
ATOM 1330 C CA . ASP A 1 164 ? 8.293 10.945 23.006 1.00 91.56 164 ASP A CA 1
ATOM 1331 C C . ASP A 1 164 ? 8.414 9.588 22.298 1.00 91.56 164 ASP A C 1
ATOM 1333 O O . ASP A 1 164 ? 9.244 9.448 21.401 1.00 91.56 164 ASP A O 1
ATOM 1337 N N . SER A 1 165 ? 7.557 8.620 22.635 1.00 96.31 165 SER A N 1
ATOM 1338 C CA . SER A 1 165 ? 7.520 7.304 21.985 1.00 96.31 165 SER A CA 1
ATOM 1339 C C . SER A 1 165 ? 6.519 7.232 20.831 1.00 96.31 165 SER A C 1
ATOM 1341 O O . SER A 1 165 ? 5.517 7.950 20.805 1.00 96.31 165 SER A O 1
ATOM 1343 N N . ASN A 1 166 ? 6.780 6.341 19.875 1.00 96.19 166 ASN A N 1
ATOM 1344 C CA . ASN A 1 166 ? 5.898 6.137 18.729 1.00 96.19 166 ASN A CA 1
ATOM 1345 C C . ASN A 1 166 ? 4.561 5.508 19.138 1.00 96.19 166 ASN A C 1
ATOM 1347 O O . ASN A 1 166 ? 3.526 6.041 18.754 1.00 96.19 166 ASN A O 1
ATOM 1351 N N . ASP A 1 167 ? 4.566 4.512 20.029 1.00 97.62 167 ASP A N 1
ATOM 1352 C CA . ASP A 1 167 ? 3.348 3.938 20.624 1.00 97.62 167 ASP A CA 1
ATOM 1353 C C . ASP A 1 167 ? 2.425 5.010 21.208 1.00 97.62 167 ASP A C 1
ATOM 1355 O O . ASP A 1 167 ? 1.229 5.058 20.922 1.00 97.62 167 ASP A O 1
ATOM 1359 N N . ARG A 1 168 ? 2.991 5.940 21.989 1.00 97.56 168 ARG A N 1
ATOM 1360 C CA . ARG A 1 168 ? 2.221 7.038 22.579 1.00 97.56 168 ARG A CA 1
ATOM 1361 C C . ARG A 1 168 ? 1.690 7.994 21.522 1.00 97.56 168 ARG A C 1
ATOM 1363 O O . ARG A 1 168 ? 0.573 8.461 21.681 1.00 97.56 168 ARG A O 1
ATOM 1370 N N . LYS A 1 169 ? 2.440 8.270 20.450 1.00 97.44 169 LYS A N 1
ATOM 1371 C CA . LYS A 1 169 ? 1.956 9.091 19.323 1.00 97.44 169 LYS A CA 1
ATOM 1372 C C . LYS A 1 169 ? 0.808 8.410 18.573 1.00 97.44 169 LYS A C 1
ATOM 1374 O O . LYS A 1 169 ? -0.120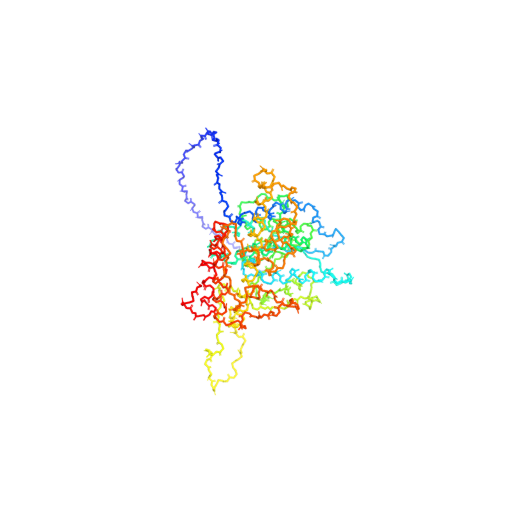 9.093 18.150 1.00 97.44 169 LYS A O 1
ATOM 1379 N N . ILE A 1 170 ? 0.851 7.086 18.419 1.00 98.31 170 ILE A N 1
ATOM 1380 C CA . ILE A 1 170 ? -0.229 6.309 17.796 1.00 98.31 170 ILE A CA 1
ATOM 1381 C C . ILE A 1 170 ? -1.484 6.354 18.675 1.00 98.31 170 ILE A C 1
ATOM 1383 O O . ILE A 1 170 ? -2.569 6.656 18.178 1.00 98.31 170 ILE A O 1
ATOM 1387 N N . ILE A 1 171 ? -1.338 6.135 19.987 1.00 98.44 171 ILE A N 1
ATOM 1388 C CA . ILE A 1 171 ? -2.448 6.254 20.944 1.00 98.44 171 ILE A CA 1
ATOM 1389 C C . ILE A 1 171 ? -2.993 7.687 20.974 1.00 98.44 171 ILE A C 1
ATOM 1391 O O . ILE A 1 171 ? -4.205 7.869 20.956 1.00 98.44 171 ILE A O 1
ATOM 1395 N N . ASP A 1 172 ? -2.128 8.704 20.988 1.00 97.94 172 ASP A N 1
ATOM 1396 C CA . ASP A 1 172 ? -2.524 10.117 20.969 1.00 97.94 172 ASP A CA 1
ATOM 1397 C C . ASP A 1 172 ? -3.344 10.460 19.717 1.00 97.94 172 ASP A C 1
ATOM 1399 O O . ASP A 1 172 ? -4.396 11.087 19.834 1.00 97.94 172 ASP A O 1
ATOM 1403 N N . CYS A 1 173 ? -2.926 9.963 18.546 1.00 98.12 173 CYS A N 1
ATOM 1404 C CA . CYS A 1 173 ? -3.702 10.048 17.309 1.00 98.12 173 CYS A CA 1
ATOM 1405 C C . CYS A 1 173 ? -5.092 9.416 17.489 1.00 98.12 173 CYS A C 1
ATOM 1407 O O . CYS A 1 173 ? -6.110 10.069 17.262 1.00 98.12 173 CYS A O 1
ATOM 1409 N N . ALA A 1 174 ? -5.157 8.169 17.964 1.00 98.44 174 ALA A N 1
ATOM 1410 C CA . ALA A 1 174 ? -6.424 7.469 18.154 1.00 98.44 174 ALA A CA 1
ATOM 1411 C C . ALA A 1 174 ? -7.355 8.186 19.147 1.00 98.44 174 ALA A C 1
ATOM 1413 O O . ALA A 1 174 ? -8.542 8.346 18.871 1.00 98.44 174 ALA A O 1
ATOM 1414 N N . LEU A 1 175 ? -6.817 8.686 20.262 1.00 98.25 175 LEU A N 1
ATOM 1415 C CA . LEU A 1 175 ? -7.566 9.471 21.244 1.00 98.25 175 LEU A CA 1
ATOM 1416 C C . LEU A 1 175 ? -8.071 10.794 20.659 1.00 98.25 175 LEU A C 1
ATOM 1418 O O . LEU A 1 175 ? -9.214 11.174 20.911 1.00 98.25 175 LEU A O 1
ATOM 1422 N N . PHE A 1 176 ? -7.258 11.487 19.856 1.00 97.56 176 PHE A N 1
ATOM 1423 C CA . PHE A 1 176 ? -7.666 12.729 19.197 1.00 97.56 176 PHE A CA 1
ATOM 1424 C C . PHE A 1 176 ? -8.901 12.522 18.310 1.00 97.56 176 PHE A C 1
ATOM 1426 O O . PHE A 1 176 ? -9.843 13.316 18.356 1.00 97.56 176 PHE A O 1
ATOM 1433 N N . PHE A 1 177 ? -8.927 11.447 17.519 1.00 96.75 177 PHE A N 1
ATOM 1434 C CA . PHE A 1 177 ? -10.080 11.131 16.673 1.00 96.75 177 PHE A CA 1
ATOM 1435 C C . PHE A 1 177 ? -11.259 10.556 17.464 1.00 96.75 177 PHE A C 1
ATOM 1437 O O . PHE A 1 177 ? -12.404 10.877 17.137 1.00 96.75 177 PHE A O 1
ATOM 1444 N N . ALA A 1 178 ? -11.003 9.821 18.551 1.00 97.31 178 ALA A N 1
ATOM 1445 C CA . ALA A 1 178 ? -12.039 9.305 19.446 1.00 97.31 178 ALA A CA 1
ATOM 1446 C C . ALA A 1 178 ? -12.846 10.423 20.134 1.00 97.31 178 ALA A C 1
ATOM 1448 O O . ALA A 1 178 ? -14.053 10.283 20.333 1.00 97.31 178 ALA A O 1
ATOM 1449 N N . GLN A 1 179 ? -12.225 11.577 20.411 1.00 95.88 179 GLN A N 1
ATOM 1450 C CA . GLN A 1 179 ? -12.940 12.765 20.904 1.00 95.88 179 GLN A CA 1
ATOM 1451 C C . GLN A 1 179 ? -13.944 13.330 19.891 1.00 95.88 179 GLN A C 1
ATOM 1453 O O . GLN A 1 179 ? -14.865 14.051 20.272 1.00 95.88 179 GLN A O 1
ATOM 1458 N N . LYS A 1 180 ? -13.763 13.034 18.600 1.00 93.88 180 LYS A N 1
ATOM 1459 C CA . LYS A 1 180 ? -14.625 13.527 17.524 1.00 93.88 180 LYS A CA 1
ATOM 1460 C C . LYS A 1 180 ? -15.708 12.517 17.164 1.00 93.88 180 LYS A C 1
ATOM 1462 O O . LYS A 1 180 ? -16.861 12.912 17.018 1.00 93.88 180 LYS A O 1
ATOM 1467 N N . ARG A 1 181 ? -15.338 11.249 16.946 1.00 94.31 181 ARG A N 1
ATOM 1468 C CA . ARG A 1 181 ? -16.230 10.169 16.478 1.00 94.31 181 ARG A CA 1
ATOM 1469 C C . ARG A 1 181 ? -15.712 8.799 16.929 1.00 94.31 181 ARG A C 1
ATOM 1471 O O . ARG A 1 181 ? -14.567 8.674 17.362 1.00 94.31 181 ARG A O 1
ATOM 1478 N N . ARG A 1 182 ? -16.536 7.755 16.777 1.00 96.38 182 ARG A N 1
ATOM 1479 C CA . ARG A 1 182 ? -16.126 6.364 17.038 1.00 96.38 182 ARG A CA 1
ATOM 1480 C C . ARG A 1 182 ? -14.865 6.033 16.237 1.00 96.38 182 ARG A C 1
ATOM 1482 O O . ARG A 1 182 ? -14.821 6.226 15.022 1.00 96.38 182 ARG A O 1
ATOM 1489 N N . THR A 1 183 ? -13.845 5.562 16.940 1.00 97.50 183 THR A N 1
ATOM 1490 C CA . THR A 1 183 ? -12.508 5.321 16.400 1.00 97.50 183 THR A CA 1
ATOM 1491 C C . THR A 1 183 ? -12.056 3.918 16.772 1.00 97.50 183 THR A C 1
ATOM 1493 O O . THR A 1 183 ? -12.242 3.492 17.907 1.00 97.50 183 THR A O 1
ATOM 1496 N N . LEU A 1 184 ? -11.459 3.203 15.825 1.00 98.12 184 LEU A N 1
ATOM 1497 C CA . LEU A 1 184 ? -10.915 1.866 16.013 1.00 98.12 184 LEU A CA 1
ATOM 1498 C C . LEU A 1 184 ? -9.399 1.896 15.823 1.00 98.12 184 LEU A C 1
ATOM 1500 O O . LEU A 1 184 ? -8.916 2.086 14.707 1.00 98.12 184 LEU A O 1
ATOM 1504 N N . LEU A 1 185 ? -8.644 1.686 16.899 1.00 98.44 185 LEU A N 1
ATOM 1505 C CA . LEU A 1 185 ? -7.208 1.431 16.818 1.00 98.44 185 LEU A CA 1
ATOM 1506 C C . LEU A 1 185 ? -6.980 -0.037 16.446 1.00 98.44 185 LEU A C 1
ATOM 1508 O O . LEU A 1 185 ? -7.381 -0.932 17.189 1.00 98.44 185 LEU A O 1
ATOM 1512 N N . CYS A 1 186 ? -6.301 -0.278 15.329 1.00 98.25 186 CYS A N 1
ATOM 1513 C CA . CYS A 1 186 ? -5.906 -1.612 14.887 1.00 98.25 186 CYS A CA 1
ATOM 1514 C C . CYS A 1 186 ? -4.405 -1.796 15.122 1.00 98.25 186 CYS A C 1
ATOM 1516 O O . CYS A 1 186 ? -3.602 -1.022 14.601 1.00 98.25 186 CYS A O 1
ATOM 1518 N N . SER A 1 187 ? -4.019 -2.812 15.892 1.00 97.62 187 SER A N 1
ATOM 1519 C CA . SER A 1 187 ? -2.609 -3.107 16.161 1.00 97.62 187 SER A CA 1
ATOM 1520 C C . SER A 1 187 ? -2.384 -4.587 16.427 1.00 97.62 187 SER A C 1
ATOM 1522 O O . SER A 1 187 ? -3.147 -5.217 17.154 1.00 97.62 187 SER A O 1
ATOM 1524 N N . ALA A 1 188 ? -1.308 -5.140 15.866 1.00 94.44 188 ALA A N 1
ATOM 1525 C CA . ALA A 1 188 ? -0.853 -6.487 16.210 1.00 94.44 188 ALA A CA 1
ATOM 1526 C C . ALA A 1 188 ? -0.031 -6.522 17.515 1.00 94.44 188 ALA A C 1
ATOM 1528 O O . ALA A 1 188 ? 0.146 -7.594 18.097 1.00 94.44 188 ALA A O 1
ATOM 1529 N N . ASP A 1 189 ? 0.428 -5.371 18.020 1.00 96.62 189 ASP A N 1
ATOM 1530 C CA . ASP A 1 189 ? 1.154 -5.278 19.285 1.00 96.62 189 ASP A CA 1
ATOM 1531 C C . ASP A 1 189 ? 0.185 -5.287 20.477 1.00 96.62 189 ASP A C 1
ATOM 1533 O O . ASP A 1 189 ? -0.548 -4.334 20.753 1.00 96.62 189 ASP A O 1
ATOM 1537 N N . ARG A 1 190 ? 0.216 -6.382 21.245 1.00 96.19 190 ARG A N 1
ATOM 1538 C CA . ARG A 1 190 ? -0.611 -6.553 22.447 1.00 96.19 190 ARG A CA 1
ATOM 1539 C C . ARG A 1 190 ? -0.353 -5.477 23.503 1.00 96.19 190 ARG A C 1
ATOM 1541 O O . ARG A 1 190 ? -1.292 -5.094 24.200 1.00 96.19 190 ARG A O 1
ATOM 1548 N N . ASN A 1 191 ? 0.879 -4.981 23.625 1.00 97.38 191 ASN A N 1
ATOM 1549 C CA . ASN A 1 191 ? 1.210 -3.928 24.582 1.00 97.38 191 ASN A CA 1
ATOM 1550 C C . ASN A 1 191 ? 0.574 -2.602 24.168 1.00 97.38 191 ASN A C 1
ATOM 1552 O O . ASN A 1 191 ? -0.018 -1.933 25.017 1.00 97.38 191 ASN A O 1
ATOM 1556 N N . LEU A 1 192 ? 0.634 -2.254 22.878 1.00 97.81 192 LEU A N 1
ATOM 1557 C CA . LEU A 1 192 ? -0.030 -1.066 22.345 1.00 97.81 192 LEU A CA 1
ATOM 1558 C C . LEU A 1 192 ? -1.547 -1.159 22.548 1.00 97.81 192 LEU A C 1
ATOM 1560 O O . LEU A 1 192 ? -2.158 -0.225 23.072 1.00 97.81 192 LEU A O 1
ATOM 1564 N N . CYS A 1 193 ? -2.148 -2.312 22.233 1.00 97.69 193 CYS A N 1
ATOM 1565 C CA . CYS A 1 193 ? -3.574 -2.553 22.453 1.00 97.69 193 CYS A CA 1
ATOM 1566 C C . CYS A 1 193 ? -3.981 -2.393 23.927 1.00 97.69 193 CYS A C 1
ATOM 1568 O O . CYS A 1 193 ? -4.989 -1.748 24.233 1.00 97.69 193 CYS A O 1
ATOM 1570 N N . PHE A 1 194 ? -3.204 -2.962 24.852 1.00 97.69 194 PHE A N 1
ATOM 1571 C CA . PHE A 1 194 ? -3.463 -2.857 26.288 1.00 97.69 194 PHE A CA 1
ATOM 1572 C C . PHE A 1 194 ? -3.345 -1.408 26.781 1.00 97.69 194 PHE A C 1
ATOM 1574 O O . PHE A 1 194 ? -4.218 -0.911 27.498 1.00 97.69 194 PHE A O 1
ATOM 1581 N N . GLN A 1 195 ? -2.301 -0.696 26.350 1.00 97.88 195 GLN A N 1
ATOM 1582 C CA . GLN A 1 195 ? -2.097 0.708 26.703 1.00 97.88 195 GLN A CA 1
ATOM 1583 C C . GLN A 1 195 ? -3.222 1.602 26.174 1.00 97.88 195 GLN A C 1
ATOM 1585 O O . GLN A 1 195 ? -3.699 2.462 26.913 1.00 97.88 195 GLN A O 1
ATOM 1590 N N . ALA A 1 196 ? -3.689 1.376 24.946 1.00 97.56 196 ALA A N 1
ATOM 1591 C CA . ALA A 1 196 ? -4.807 2.114 24.367 1.00 97.56 196 ALA A CA 1
ATOM 1592 C C . ALA A 1 196 ? -6.126 1.835 25.102 1.00 97.56 196 ALA A C 1
ATOM 1594 O O . ALA A 1 196 ? -6.844 2.765 25.463 1.00 97.56 196 ALA A O 1
ATOM 1595 N N . SER A 1 197 ? -6.405 0.565 25.407 1.00 97.19 197 SER A N 1
ATOM 1596 C CA . SER A 1 197 ? -7.624 0.161 26.124 1.00 97.19 197 SER A CA 1
ATOM 1597 C C . SER A 1 197 ? -7.687 0.757 27.535 1.00 97.19 197 SER A C 1
ATOM 1599 O O . SER A 1 197 ? -8.756 1.122 28.017 1.00 97.19 197 SER A O 1
ATOM 1601 N N . SER A 1 198 ? -6.536 0.904 28.198 1.00 97.25 198 SER A N 1
ATOM 1602 C CA . SER A 1 198 ? -6.462 1.482 29.548 1.00 97.25 198 SER A CA 1
ATOM 1603 C C . SER A 1 198 ? -6.669 3.001 29.604 1.00 97.25 198 SER A C 1
ATOM 1605 O O . SER A 1 198 ? -6.804 3.541 30.700 1.00 97.25 198 SER A O 1
ATOM 1607 N N . GLN A 1 199 ? -6.752 3.694 28.460 1.00 97.19 199 GLN A N 1
ATOM 1608 C CA . GLN A 1 199 ? -7.061 5.131 28.430 1.00 97.19 199 GLN A CA 1
ATOM 1609 C C . GLN A 1 199 ? -8.513 5.437 28.831 1.00 97.19 199 GLN A C 1
ATOM 1611 O O . GLN A 1 199 ? -8.802 6.562 29.231 1.00 97.19 199 GLN A O 1
ATOM 1616 N N . GLY A 1 200 ? -9.422 4.454 28.752 1.00 92.12 200 GLY A N 1
ATOM 1617 C CA . GLY A 1 200 ? -10.813 4.593 29.201 1.00 92.12 200 GLY A CA 1
ATOM 1618 C C . GLY A 1 200 ? -11.695 5.494 28.327 1.00 92.12 200 GLY A C 1
ATOM 1619 O O . GLY A 1 200 ? -12.768 5.900 28.770 1.00 92.12 200 GLY A O 1
ATOM 1620 N N . GLU A 1 201 ? -11.260 5.815 27.107 1.00 95.75 201 GLU A N 1
ATOM 1621 C CA . GLU A 1 201 ? -12.034 6.617 26.157 1.00 95.75 201 GLU A CA 1
ATOM 1622 C C . GLU A 1 201 ? -13.168 5.779 25.546 1.00 95.75 201 GLU A C 1
ATOM 1624 O O . GLU A 1 201 ? -12.921 4.766 24.895 1.00 95.75 201 GLU A O 1
ATOM 1629 N N . VAL A 1 202 ? -14.419 6.205 25.744 1.00 96.19 202 VAL A N 1
ATOM 1630 C CA . VAL A 1 202 ? -15.620 5.415 25.397 1.00 96.19 202 VAL A CA 1
ATOM 1631 C C . VAL A 1 202 ? -15.756 5.222 23.887 1.00 96.19 202 VAL A C 1
ATOM 1633 O O . VAL A 1 202 ? -16.244 4.190 23.427 1.00 96.19 202 VAL A O 1
ATOM 1636 N N . ASN A 1 203 ? -15.301 6.201 23.107 1.00 96.62 203 ASN A N 1
ATOM 1637 C CA . ASN A 1 203 ? -15.364 6.158 21.649 1.00 96.62 203 ASN A CA 1
ATOM 1638 C C . ASN A 1 203 ? -14.184 5.421 21.003 1.00 96.62 203 ASN A C 1
ATOM 1640 O O . ASN A 1 203 ? -14.163 5.299 19.775 1.00 96.62 203 ASN A O 1
ATOM 1644 N N . LEU A 1 204 ? -13.210 4.955 21.791 1.00 97.94 204 LEU A N 1
ATOM 1645 C CA . LEU A 1 204 ? -12.038 4.248 21.294 1.00 97.94 204 LEU A CA 1
ATOM 1646 C C . LEU A 1 204 ? -12.224 2.732 21.434 1.00 97.94 204 LEU A C 1
ATOM 1648 O O . LEU A 1 204 ? -12.102 2.164 22.517 1.00 97.94 204 LEU A O 1
ATOM 1652 N N . GLY A 1 205 ? -12.472 2.068 20.310 1.00 97.31 205 GLY A N 1
ATOM 1653 C CA . GLY A 1 205 ? -12.313 0.625 20.180 1.00 97.31 205 GLY A CA 1
ATOM 1654 C C . GLY A 1 205 ? -10.852 0.260 19.922 1.00 97.31 205 GLY A C 1
ATOM 1655 O O . GLY A 1 205 ? -10.117 1.004 19.271 1.00 97.31 205 GLY A O 1
ATOM 1656 N N . VAL A 1 206 ? -10.436 -0.912 20.393 1.00 97.56 206 VAL A N 1
ATOM 1657 C CA . VAL A 1 206 ? -9.115 -1.481 20.110 1.00 97.56 206 VAL A CA 1
ATOM 1658 C C . VAL A 1 206 ? -9.305 -2.870 19.53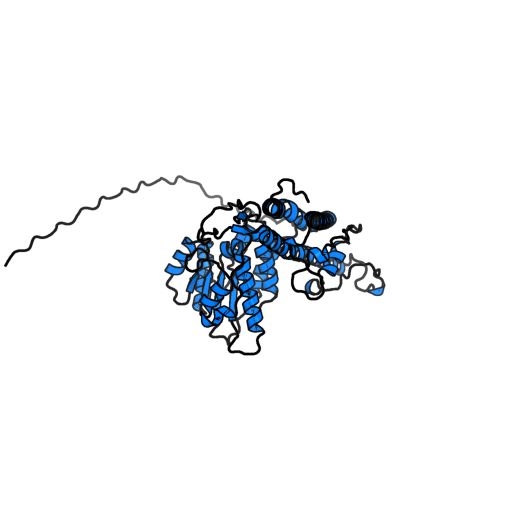6 1.00 97.56 206 VAL A C 1
ATOM 1660 O O . VAL A 1 206 ? -10.083 -3.664 20.064 1.00 97.56 206 VAL A O 1
ATOM 1663 N N . MET A 1 207 ? -8.581 -3.167 18.466 1.00 96.50 207 MET A N 1
ATOM 1664 C CA . MET A 1 207 ? -8.680 -4.436 17.777 1.00 96.50 207 MET A CA 1
ATOM 1665 C C . MET A 1 207 ? -7.296 -4.995 17.452 1.00 96.50 207 MET A C 1
ATOM 1667 O O . MET A 1 207 ? -6.435 -4.293 16.919 1.00 96.50 207 MET A O 1
ATOM 1671 N N . ASN A 1 208 ? -7.103 -6.274 17.777 1.00 96.06 208 ASN A N 1
ATOM 1672 C CA . ASN A 1 208 ? -5.877 -7.007 17.497 1.00 96.06 208 ASN A CA 1
ATOM 1673 C C . ASN A 1 208 ? -6.163 -8.166 16.522 1.00 96.06 208 ASN A C 1
ATOM 1675 O O . ASN A 1 208 ? -7.025 -8.995 16.831 1.00 96.06 208 ASN A O 1
ATOM 1679 N N . PRO A 1 209 ? -5.463 -8.255 15.373 1.00 90.81 209 PRO A N 1
ATOM 1680 C CA . PRO A 1 209 ? -5.667 -9.320 14.390 1.00 90.81 209 PRO A CA 1
ATOM 1681 C C . PRO A 1 209 ? -5.259 -10.711 14.885 1.00 90.81 209 PRO A C 1
ATOM 1683 O O . PRO A 1 209 ? -5.701 -11.706 14.328 1.00 90.81 209 PRO A O 1
ATOM 1686 N N . LEU A 1 210 ? -4.441 -10.790 15.937 1.00 88.69 210 LEU A N 1
ATOM 1687 C CA . LEU A 1 210 ? -3.993 -12.039 16.557 1.00 88.69 210 LEU A CA 1
ATOM 1688 C C . LEU A 1 210 ? -4.900 -12.493 17.712 1.00 88.69 210 LEU A C 1
ATOM 1690 O O . LEU A 1 210 ? -4.553 -13.433 18.432 1.00 88.69 210 LEU A O 1
ATOM 1694 N N . ASP A 1 211 ? -6.011 -11.797 17.965 1.00 87.50 211 ASP A N 1
ATOM 1695 C CA . ASP A 1 211 ? -7.004 -12.256 18.935 1.00 87.50 211 ASP A CA 1
ATOM 1696 C C . ASP A 1 211 ? -7.778 -13.449 18.353 1.00 87.50 211 ASP A C 1
ATOM 1698 O O . ASP A 1 211 ? -8.140 -13.453 17.179 1.00 87.50 211 ASP A O 1
ATOM 1702 N N . TYR A 1 212 ? -8.084 -14.449 19.179 1.00 76.25 212 TYR A N 1
ATOM 1703 C CA . TYR A 1 212 ? -8.811 -15.659 18.768 1.00 76.25 212 TYR A CA 1
ATOM 1704 C C . TYR A 1 212 ? -10.221 -15.350 18.248 1.00 76.25 212 TYR A C 1
ATOM 1706 O O . TYR A 1 212 ? -10.817 -16.145 17.529 1.00 76.25 212 TYR A O 1
ATOM 1714 N N . LYS A 1 213 ? -10.769 -14.189 18.613 1.00 78.00 213 LYS A N 1
ATOM 1715 C CA . LYS A 1 213 ? -12.049 -13.694 18.091 1.00 78.00 213 LYS A CA 1
ATOM 1716 C C . LYS A 1 213 ? -11.953 -13.181 16.656 1.00 78.00 213 LYS A C 1
ATOM 1718 O O . LYS A 1 213 ? -12.973 -13.079 15.990 1.00 78.00 213 LYS A O 1
ATOM 1723 N N . ASN A 1 214 ? -10.740 -12.872 16.206 1.00 78.00 214 ASN A N 1
ATOM 1724 C CA . ASN A 1 214 ? -10.434 -12.279 14.911 1.00 78.00 214 ASN A CA 1
ATOM 1725 C C . ASN A 1 214 ? -9.569 -13.224 14.066 1.00 78.00 214 ASN A C 1
ATOM 1727 O O . ASN A 1 214 ? -8.778 -12.761 13.240 1.00 78.00 214 ASN A O 1
ATOM 1731 N N . LEU A 1 215 ? -9.701 -14.543 14.275 1.00 68.75 215 LEU A N 1
ATOM 1732 C CA . LEU A 1 215 ? -9.136 -15.532 13.362 1.00 68.75 215 LEU A CA 1
ATOM 1733 C C . LEU A 1 215 ? -9.581 -15.139 11.955 1.00 68.75 215 LEU A C 1
ATOM 1735 O O . LEU A 1 215 ? -10.776 -14.963 11.730 1.00 68.75 215 LEU A O 1
ATOM 1739 N N . ARG A 1 216 ? -8.620 -14.984 11.037 1.00 83.12 216 ARG A N 1
ATOM 1740 C CA . ARG A 1 216 ? -8.863 -14.558 9.650 1.00 83.12 216 ARG A CA 1
ATOM 1741 C C . ARG A 1 216 ? -9.231 -13.077 9.489 1.00 83.12 216 ARG A C 1
ATOM 1743 O O . ARG A 1 216 ? -10.254 -12.719 8.906 1.00 83.12 216 ARG A O 1
ATOM 1750 N N . TRP A 1 217 ? -8.328 -12.211 9.944 1.00 89.44 217 TRP A N 1
ATOM 1751 C CA . TRP A 1 217 ? -8.397 -10.764 9.734 1.00 89.44 217 TRP A CA 1
ATOM 1752 C C . TRP A 1 217 ? -8.707 -10.377 8.280 1.00 89.44 217 TRP A C 1
ATOM 1754 O O . TRP A 1 217 ? -7.942 -10.694 7.369 1.00 89.44 217 TRP A O 1
ATOM 1764 N N . SER A 1 218 ? -9.818 -9.677 8.059 1.00 94.12 218 SER A N 1
ATOM 1765 C CA . SER A 1 218 ? -10.349 -9.373 6.726 1.00 94.12 218 SER A CA 1
ATOM 1766 C C . SER A 1 218 ? -11.106 -8.047 6.698 1.00 94.12 218 SER A C 1
ATOM 1768 O O . SER A 1 218 ? -11.418 -7.472 7.746 1.00 94.12 218 SER A O 1
ATOM 1770 N N . SER A 1 219 ? -11.431 -7.582 5.487 1.00 95.62 219 SER A N 1
ATOM 1771 C CA . SER A 1 219 ? -12.322 -6.434 5.268 1.00 95.62 219 SER A CA 1
ATOM 1772 C C . SER A 1 219 ? -13.649 -6.621 6.009 1.00 95.62 219 SER A C 1
ATOM 1774 O O . SER A 1 219 ? -14.108 -5.728 6.721 1.00 95.62 219 SER A O 1
ATOM 1776 N N . ARG A 1 220 ? -14.195 -7.839 5.956 1.00 95.19 220 ARG A N 1
ATOM 1777 C CA . ARG A 1 220 ? -15.397 -8.261 6.671 1.00 95.19 220 ARG A CA 1
ATOM 1778 C C . ARG A 1 220 ? -15.325 -8.128 8.188 1.00 95.19 220 ARG A C 1
ATOM 1780 O O . ARG A 1 220 ? -16.252 -7.584 8.787 1.00 95.19 220 ARG A O 1
ATOM 1787 N N . VAL A 1 221 ? -14.238 -8.577 8.814 1.00 94.88 221 VAL A N 1
ATOM 1788 C CA . VAL A 1 221 ? -14.056 -8.452 10.273 1.00 94.88 221 VAL A CA 1
ATOM 1789 C C . VAL A 1 221 ? -14.010 -6.978 10.689 1.00 94.88 221 VAL A C 1
ATOM 1791 O O . VAL A 1 221 ? -14.662 -6.586 11.659 1.00 94.88 221 VAL A O 1
ATOM 1794 N N . LEU A 1 222 ? -13.296 -6.146 9.923 1.00 95.62 222 LEU A N 1
ATOM 1795 C CA . LEU A 1 222 ? -13.243 -4.698 10.142 1.00 95.62 222 LEU A CA 1
ATOM 1796 C C . LEU A 1 222 ? -14.625 -4.047 9.982 1.00 95.62 222 LEU A C 1
ATOM 1798 O O . LEU A 1 222 ? -15.047 -3.273 10.844 1.00 95.62 222 LEU A O 1
ATOM 1802 N N . GLY A 1 223 ? -15.346 -4.389 8.912 1.00 95.25 223 GLY A N 1
ATOM 1803 C CA . GLY A 1 223 ? -16.694 -3.895 8.642 1.00 95.25 223 GLY A CA 1
ATOM 1804 C C . GLY A 1 223 ? -17.683 -4.266 9.746 1.00 95.25 223 GLY A C 1
ATOM 1805 O O . GLY A 1 223 ? -18.355 -3.389 10.286 1.00 95.25 223 GLY A O 1
ATOM 1806 N N . SER A 1 224 ? -17.700 -5.536 10.158 1.00 94.56 224 SER A N 1
ATOM 1807 C CA . SER A 1 224 ? -18.568 -6.038 11.230 1.00 94.56 224 SER A CA 1
ATOM 1808 C C . SER A 1 224 ? -18.324 -5.323 12.562 1.00 94.56 224 SER A C 1
ATOM 1810 O O . SER A 1 224 ? -19.264 -4.952 13.263 1.00 94.56 224 SER A O 1
ATOM 1812 N N . ALA A 1 225 ? -17.068 -5.037 12.904 1.00 94.50 225 ALA A N 1
ATOM 1813 C CA . ALA A 1 225 ? -16.757 -4.360 14.158 1.00 94.50 225 ALA A CA 1
ATOM 1814 C C . ALA A 1 225 ? -17.101 -2.866 14.182 1.00 94.50 225 ALA A C 1
ATOM 1816 O O . ALA A 1 225 ? -17.381 -2.312 15.250 1.00 94.50 225 ALA A O 1
ATOM 1817 N N . LEU A 1 226 ? -17.066 -2.200 13.029 1.00 94.94 226 LEU A N 1
ATOM 1818 C CA . LEU A 1 226 ? -17.402 -0.783 12.923 1.00 94.94 226 LEU A CA 1
ATOM 1819 C C . LEU A 1 226 ? -18.909 -0.582 12.775 1.00 94.94 226 LEU A C 1
ATOM 1821 O O . LEU A 1 226 ? -19.512 0.170 13.545 1.00 94.94 226 LEU A O 1
ATOM 1825 N N . PHE A 1 227 ? -19.506 -1.280 11.813 1.00 93.94 227 PHE A N 1
ATOM 1826 C CA . PHE A 1 227 ? -20.880 -1.057 11.374 1.00 93.94 227 PHE A CA 1
ATOM 1827 C C . PHE A 1 227 ? -21.880 -2.027 12.004 1.00 93.94 227 PHE A C 1
ATOM 1829 O O . PHE A 1 227 ? -23.041 -1.665 12.135 1.00 93.94 227 PHE A O 1
ATOM 1836 N N . GLY A 1 228 ? -21.432 -3.198 12.459 1.00 93.88 228 GLY A N 1
ATOM 1837 C CA . GLY A 1 228 ? -22.281 -4.262 12.995 1.00 93.88 228 GLY A CA 1
ATOM 1838 C C . GLY A 1 228 ? -22.331 -5.493 12.078 1.00 93.88 228 GLY A C 1
ATOM 1839 O O . GLY A 1 228 ? -22.037 -5.394 10.881 1.00 93.88 228 GLY A O 1
ATOM 1840 N N . PRO A 1 229 ? -22.695 -6.672 12.618 1.00 93.56 229 PRO A N 1
ATOM 1841 C CA . PRO A 1 229 ? -22.739 -7.931 11.867 1.00 93.56 229 PRO A CA 1
ATOM 1842 C C . PRO A 1 229 ? -23.761 -7.926 10.720 1.00 93.56 229 PRO A C 1
ATOM 1844 O O . PRO A 1 229 ? -23.632 -8.682 9.763 1.00 93.56 229 PRO A O 1
ATOM 1847 N N . GLU A 1 230 ? -24.772 -7.063 10.768 1.00 91.88 230 GLU A N 1
ATOM 1848 C CA . GLU A 1 230 ? -25.764 -6.926 9.704 1.00 91.88 230 GLU A CA 1
ATOM 1849 C C . GLU A 1 230 ? -25.162 -6.443 8.373 1.00 91.88 230 GLU A C 1
ATOM 1851 O O . GLU A 1 230 ? -25.719 -6.739 7.317 1.00 91.88 230 GLU A O 1
ATOM 1856 N N . PHE A 1 231 ? -23.998 -5.785 8.403 1.00 87.31 231 PHE A N 1
ATOM 1857 C CA . PHE A 1 231 ? -23.299 -5.275 7.218 1.00 87.31 231 PHE A CA 1
ATOM 1858 C C . PHE A 1 231 ? -22.175 -6.196 6.735 1.00 87.31 231 PHE A C 1
ATOM 1860 O O . PHE A 1 231 ? -21.497 -5.887 5.764 1.00 87.31 231 PHE A O 1
ATOM 1867 N N . GLU A 1 232 ? -21.974 -7.350 7.371 1.00 88.31 232 GLU A N 1
ATOM 1868 C CA . GLU A 1 232 ? -20.860 -8.267 7.096 1.00 88.31 232 GLU A CA 1
ATOM 1869 C C . GLU A 1 232 ? -20.776 -8.709 5.617 1.00 88.31 232 GLU A C 1
ATOM 1871 O O . GLU A 1 232 ? -19.694 -8.899 5.062 1.00 88.31 232 GLU A O 1
ATOM 1876 N N . HIS A 1 233 ? -21.928 -8.818 4.955 1.00 91.06 233 HIS A N 1
ATOM 1877 C CA . HIS A 1 233 ? -22.061 -9.243 3.561 1.00 91.06 233 HIS A CA 1
ATOM 1878 C C . HIS A 1 233 ? -21.645 -8.181 2.530 1.00 91.06 233 HIS A C 1
ATOM 1880 O O . HIS A 1 233 ? -21.448 -8.522 1.364 1.00 91.06 233 HIS A O 1
ATOM 1886 N N . ASP A 1 234 ? -21.510 -6.918 2.940 1.00 91.25 234 ASP A N 1
ATOM 1887 C CA . ASP A 1 234 ? -21.052 -5.828 2.074 1.00 91.25 234 ASP A CA 1
ATOM 1888 C C . ASP A 1 234 ? -19.528 -5.764 1.942 1.00 91.25 234 ASP A C 1
ATOM 1890 O O . ASP A 1 234 ? -19.026 -5.000 1.117 1.00 91.25 234 ASP A O 1
ATOM 1894 N N . PHE A 1 235 ? -18.810 -6.564 2.733 1.00 93.75 235 PHE A N 1
ATOM 1895 C CA . PHE A 1 235 ? -17.357 -6.555 2.817 1.00 93.75 235 PHE A CA 1
ATOM 1896 C C . PHE A 1 235 ? -16.744 -7.876 2.341 1.00 93.75 235 PHE A C 1
ATOM 1898 O O . PHE A 1 235 ? -17.287 -8.969 2.561 1.00 93.75 235 PHE A O 1
ATOM 1905 N N . GLU A 1 236 ? -15.574 -7.774 1.707 1.00 91.56 236 GLU A N 1
ATOM 1906 C CA . GLU A 1 236 ? -14.822 -8.931 1.224 1.00 91.56 236 GLU A CA 1
ATOM 1907 C C . GLU A 1 236 ? -14.424 -9.876 2.370 1.00 91.56 236 GLU A C 1
ATOM 1909 O O . GLU A 1 236 ? -13.969 -9.452 3.440 1.00 91.56 236 GLU A O 1
ATOM 1914 N N . ASP A 1 237 ? -14.612 -11.178 2.135 1.00 91.38 237 ASP A N 1
ATOM 1915 C CA . ASP A 1 237 ? -14.249 -12.223 3.089 1.00 91.38 237 ASP A CA 1
ATOM 1916 C C . ASP A 1 237 ? -12.727 -12.326 3.261 1.00 91.38 237 ASP A C 1
ATOM 1918 O O . ASP A 1 237 ? -11.935 -11.731 2.524 1.00 91.38 237 ASP A O 1
ATOM 1922 N N . TRP A 1 238 ? -12.296 -13.112 4.242 1.00 88.38 238 TRP A N 1
ATOM 1923 C CA . TRP A 1 238 ? -10.887 -13.411 4.401 1.00 88.38 238 TRP A CA 1
ATOM 1924 C C . TRP A 1 238 ? -10.304 -14.071 3.163 1.00 88.38 238 TRP A C 1
ATOM 1926 O O . TRP A 1 238 ? -10.883 -14.974 2.558 1.00 88.38 238 TRP A O 1
ATOM 1936 N N . SER A 1 239 ? -9.089 -13.644 2.844 1.00 84.62 239 SER A N 1
ATOM 1937 C CA . SER A 1 239 ? -8.299 -14.265 1.810 1.00 84.62 239 SER A CA 1
ATOM 1938 C C . SER A 1 239 ? -6.842 -14.372 2.279 1.00 84.62 239 SER A C 1
ATOM 1940 O O . SER A 1 239 ? -6.339 -13.456 2.942 1.00 84.62 239 SER A O 1
ATOM 1942 N N . PRO A 1 240 ? -6.157 -15.492 1.986 1.00 83.88 240 PRO A N 1
ATOM 1943 C CA . PRO A 1 240 ? -4.807 -15.728 2.481 1.00 83.88 240 PRO A CA 1
ATOM 1944 C C . PRO A 1 240 ? -3.860 -14.647 1.963 1.00 83.88 240 PRO A C 1
ATOM 1946 O O . PRO A 1 240 ? -3.849 -14.335 0.768 1.00 83.88 240 PRO A O 1
ATOM 1949 N N . THR A 1 241 ? -3.087 -14.062 2.876 1.00 85.38 241 THR A N 1
ATOM 1950 C CA . THR A 1 241 ? -2.135 -12.984 2.593 1.00 85.38 241 THR A CA 1
ATOM 1951 C C . THR A 1 241 ? -0.727 -13.559 2.592 1.00 85.38 241 THR A C 1
ATOM 1953 O O . THR A 1 241 ? -0.328 -14.222 3.543 1.00 85.38 241 THR A O 1
ATOM 1956 N N . TYR A 1 242 ? 0.034 -13.294 1.529 1.00 89.06 242 TYR A N 1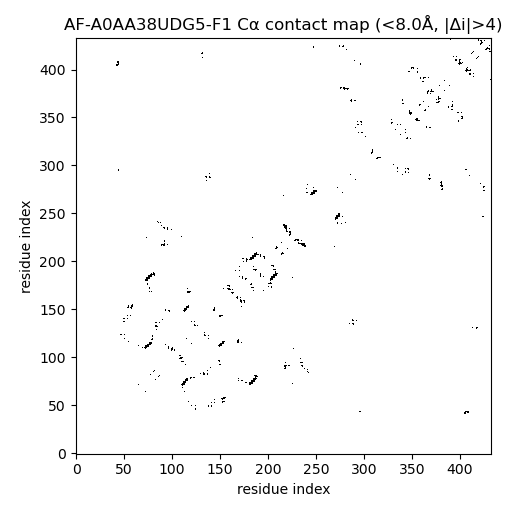
ATOM 1957 C CA . TYR A 1 242 ? 1.448 -13.656 1.497 1.00 89.06 242 TYR A CA 1
ATOM 1958 C C . TYR A 1 242 ? 2.262 -12.669 2.341 1.00 89.06 242 TYR A C 1
ATOM 1960 O O . TYR A 1 242 ? 2.284 -11.468 2.049 1.00 89.06 242 TYR A O 1
ATOM 1968 N N . THR A 1 243 ? 2.950 -13.198 3.347 1.00 87.00 243 THR A N 1
ATOM 1969 C CA . THR A 1 243 ? 3.892 -12.494 4.222 1.00 87.00 243 THR A CA 1
ATOM 1970 C C . THR A 1 243 ? 5.243 -13.212 4.215 1.00 87.00 243 THR A C 1
ATOM 1972 O O . THR A 1 243 ? 5.353 -14.335 3.730 1.00 87.00 243 THR A O 1
ATOM 1975 N N . GLU A 1 244 ? 6.284 -12.604 4.788 1.00 83.88 244 GLU A N 1
ATOM 1976 C CA . GLU A 1 244 ? 7.589 -13.273 4.949 1.00 83.88 244 GLU A CA 1
ATOM 1977 C C . GLU A 1 244 ? 7.511 -14.549 5.802 1.00 83.88 244 GLU A C 1
ATOM 1979 O O . GLU A 1 244 ? 8.333 -15.447 5.653 1.00 83.88 244 GLU A O 1
ATOM 1984 N N . ARG A 1 245 ? 6.515 -14.632 6.692 1.00 85.81 245 ARG A N 1
ATOM 1985 C CA . ARG A 1 245 ? 6.303 -15.778 7.583 1.00 85.81 245 ARG A CA 1
ATOM 1986 C C . ARG A 1 245 ? 5.419 -16.858 6.972 1.00 85.81 245 ARG A C 1
ATOM 1988 O O . ARG A 1 245 ? 5.267 -17.907 7.585 1.00 85.81 245 ARG A O 1
ATOM 1995 N N . SER A 1 246 ? 4.829 -16.597 5.807 1.00 88.56 246 SER A N 1
ATOM 1996 C CA . SER A 1 246 ? 3.933 -17.548 5.165 1.00 88.56 246 SER A CA 1
ATOM 1997 C C . SER A 1 246 ? 4.692 -18.813 4.777 1.00 88.56 246 SER A C 1
ATOM 1999 O O . SER A 1 246 ? 5.710 -18.753 4.083 1.00 88.56 246 SER A O 1
ATOM 2001 N N . ASN A 1 247 ? 4.167 -19.955 5.200 1.00 90.19 247 ASN A N 1
ATOM 2002 C CA . ASN A 1 247 ? 4.681 -21.260 4.832 1.00 90.19 247 ASN A CA 1
ATOM 2003 C C . ASN A 1 247 ? 4.035 -21.688 3.510 1.00 90.19 247 ASN A C 1
ATOM 2005 O O . ASN A 1 247 ? 2.820 -21.868 3.428 1.00 90.19 247 ASN A O 1
ATOM 2009 N N . VAL A 1 248 ? 4.833 -21.790 2.446 1.00 90.94 248 VAL A N 1
ATOM 2010 C CA . VAL A 1 248 ? 4.318 -22.123 1.113 1.00 90.94 248 VAL A CA 1
ATOM 2011 C C . VAL A 1 248 ? 4.228 -23.641 0.968 1.00 90.94 248 VAL A C 1
ATOM 2013 O O . VAL A 1 248 ? 5.247 -24.318 0.844 1.00 90.94 248 VAL A O 1
ATOM 2016 N N . VAL A 1 249 ? 3.005 -24.171 0.963 1.00 91.25 249 VAL A N 1
ATOM 2017 C CA . VAL A 1 249 ? 2.717 -25.611 0.900 1.00 91.25 249 VAL A CA 1
ATOM 2018 C C . VAL A 1 249 ? 2.411 -26.042 -0.539 1.00 91.25 249 VAL A C 1
ATOM 2020 O O . VAL A 1 249 ? 1.648 -25.390 -1.261 1.00 91.25 249 VAL A O 1
ATOM 2023 N N . ARG A 1 250 ? 2.988 -27.171 -0.969 1.00 89.12 250 ARG A N 1
ATOM 2024 C CA . ARG A 1 250 ? 2.741 -27.774 -2.287 1.00 89.12 250 ARG A CA 1
ATOM 2025 C C . ARG A 1 250 ? 1.737 -28.913 -2.195 1.00 89.12 250 ARG A C 1
ATOM 2027 O O . ARG A 1 250 ? 1.871 -29.791 -1.351 1.00 89.12 250 ARG A O 1
ATOM 2034 N N . LEU A 1 251 ? 0.799 -28.960 -3.143 1.00 82.69 251 LEU A N 1
ATOM 2035 C CA . LEU A 1 251 ? -0.234 -30.004 -3.203 1.00 82.69 251 LEU A CA 1
ATOM 2036 C C . LEU A 1 251 ? 0.335 -31.433 -3.344 1.00 82.69 251 LEU A C 1
ATOM 2038 O O . LEU A 1 251 ? -0.317 -32.397 -2.966 1.00 82.69 251 LEU A O 1
ATOM 2042 N N . ASN A 1 252 ? 1.541 -31.574 -3.904 1.00 78.25 252 ASN A N 1
ATOM 2043 C CA . ASN A 1 252 ? 2.177 -32.876 -4.137 1.00 78.25 252 ASN A CA 1
ATOM 2044 C C . ASN A 1 252 ? 3.016 -33.376 -2.952 1.00 78.25 252 ASN A C 1
ATOM 2046 O O . ASN A 1 252 ? 3.421 -34.536 -2.957 1.00 78.25 252 ASN A O 1
ATOM 2050 N N . ASP A 1 253 ? 3.289 -32.515 -1.968 1.00 70.50 253 ASP A N 1
ATOM 2051 C CA . ASP A 1 253 ? 4.125 -32.859 -0.814 1.00 70.50 253 ASP A CA 1
ATOM 2052 C C . ASP A 1 253 ? 3.294 -33.411 0.355 1.00 70.50 253 ASP A C 1
ATOM 2054 O O . ASP A 1 253 ? 3.858 -33.968 1.296 1.00 70.50 253 ASP A O 1
ATOM 2058 N N . THR A 1 254 ? 1.958 -33.332 0.292 1.00 65.12 254 THR A N 1
ATOM 2059 C CA . THR A 1 254 ? 1.085 -34.101 1.184 1.00 65.12 254 THR A CA 1
ATOM 2060 C C . THR A 1 254 ? 1.194 -35.579 0.816 1.00 65.12 254 THR A C 1
ATOM 2062 O O . THR A 1 254 ? 0.751 -35.952 -0.276 1.00 65.12 254 THR A O 1
ATOM 2065 N N . PRO A 1 255 ? 1.793 -36.432 1.673 1.00 62.66 255 PRO A N 1
ATOM 2066 C CA . PRO A 1 255 ? 1.895 -37.851 1.389 1.00 62.66 255 PRO A CA 1
ATOM 2067 C C . PRO A 1 255 ? 0.485 -38.384 1.155 1.00 62.66 255 PRO A C 1
ATOM 2069 O O . PRO A 1 255 ? -0.391 -38.245 2.006 1.00 62.66 255 PRO A O 1
ATOM 2072 N N . SER A 1 256 ? 0.272 -38.950 -0.031 1.00 62.59 256 SER A N 1
ATOM 2073 C CA . SER A 1 256 ? -0.924 -39.708 -0.392 1.00 62.59 256 SER A CA 1
ATOM 2074 C C . SER A 1 256 ? -0.970 -40.974 0.465 1.00 62.59 256 SER A C 1
ATOM 2076 O O . SER A 1 256 ? -0.696 -42.073 -0.018 1.00 62.59 256 SER A O 1
ATOM 2078 N N . ASP A 1 257 ? -1.244 -40.820 1.756 1.00 57.66 257 ASP A N 1
ATOM 2079 C CA . ASP A 1 257 ? -1.423 -41.928 2.678 1.00 57.66 257 ASP A CA 1
ATOM 2080 C C . ASP A 1 257 ? -2.822 -42.501 2.429 1.00 57.66 257 ASP A C 1
ATOM 2082 O O . ASP A 1 257 ? -3.819 -42.115 3.035 1.00 57.66 257 ASP A O 1
ATOM 2086 N N . ASP A 1 258 ? -2.876 -43.438 1.481 1.00 62.25 258 ASP A N 1
ATOM 2087 C CA . ASP A 1 258 ? -4.050 -44.168 0.970 1.00 62.25 258 ASP A CA 1
ATOM 2088 C C . ASP A 1 258 ? -4.716 -45.081 2.037 1.00 62.25 258 ASP A C 1
ATOM 2090 O O . ASP A 1 258 ? -5.442 -46.025 1.732 1.00 62.25 258 ASP A O 1
ATOM 2094 N N . THR A 1 259 ? -4.452 -44.828 3.324 1.00 64.38 259 THR A N 1
ATOM 2095 C CA . THR A 1 259 ? -4.989 -45.571 4.477 1.00 64.38 259 THR A CA 1
ATOM 2096 C C . THR A 1 259 ? -5.309 -44.690 5.696 1.00 64.38 259 THR A C 1
ATOM 2098 O O . THR A 1 259 ? -5.498 -45.208 6.798 1.00 64.38 259 THR A O 1
ATOM 2101 N N . GLY A 1 260 ? -5.364 -43.366 5.538 1.00 56.16 260 GLY A N 1
ATOM 2102 C CA . GLY A 1 260 ? -5.635 -42.439 6.637 1.00 56.16 260 GLY A CA 1
ATOM 2103 C C . GLY A 1 260 ? -7.128 -42.243 6.878 1.00 56.16 260 GLY A C 1
ATOM 2104 O O . GLY A 1 260 ? -7.826 -41.696 6.034 1.00 56.16 260 GLY A O 1
ATOM 2105 N N . MET A 1 261 ? -7.612 -42.686 8.039 1.00 66.88 261 MET A N 1
ATOM 2106 C CA . MET A 1 261 ? -8.903 -42.285 8.614 1.00 66.88 261 MET A CA 1
ATOM 2107 C C . MET A 1 261 ? -9.101 -40.763 8.490 1.00 66.88 261 MET A C 1
ATOM 2109 O O . MET A 1 261 ? -8.109 -40.056 8.636 1.00 66.88 261 MET A O 1
ATOM 2113 N N . ASP A 1 262 ? -10.335 -40.282 8.269 1.00 59.12 262 ASP A N 1
ATOM 2114 C CA . ASP A 1 262 ? -10.696 -38.849 8.286 1.00 59.12 262 ASP A CA 1
ATOM 2115 C C . ASP A 1 262 ? -10.069 -38.170 9.518 1.00 59.12 262 ASP A C 1
ATOM 2117 O O . ASP A 1 262 ? -10.568 -38.289 10.639 1.00 59.12 262 ASP A O 1
ATOM 2121 N N . VAL A 1 263 ? -8.922 -37.517 9.330 1.00 59.12 263 VAL A N 1
ATOM 2122 C CA . VAL A 1 263 ? -8.345 -36.619 10.323 1.00 59.12 263 VAL A CA 1
ATOM 2123 C C . VAL A 1 263 ? -9.004 -35.287 10.044 1.00 59.12 263 VAL A C 1
ATOM 2125 O O . VAL A 1 263 ? -8.809 -34.739 8.961 1.00 59.12 263 VAL A O 1
ATOM 2128 N N . ASP A 1 264 ? -9.799 -34.801 10.996 1.00 57.00 264 ASP A N 1
ATOM 2129 C CA . ASP A 1 264 ? -10.429 -33.486 10.933 1.00 57.00 264 ASP A CA 1
ATOM 2130 C C . ASP A 1 264 ? -9.368 -32.444 10.528 1.00 57.00 264 ASP A C 1
ATOM 2132 O O . ASP A 1 264 ? -8.489 -32.081 11.312 1.00 57.00 264 ASP A O 1
ATOM 2136 N N . THR A 1 265 ? -9.419 -31.994 9.271 1.00 55.62 265 THR A N 1
ATOM 2137 C CA . THR A 1 265 ? -8.500 -31.034 8.627 1.00 55.62 265 THR A CA 1
ATOM 2138 C C . THR A 1 265 ? -8.653 -29.607 9.173 1.00 55.62 265 THR A C 1
ATOM 2140 O O . THR A 1 265 ? -8.453 -28.623 8.466 1.00 55.62 265 THR A O 1
ATOM 2143 N N . ASP A 1 266 ? -9.000 -29.471 10.448 1.00 56.28 266 ASP A N 1
ATOM 2144 C CA . ASP A 1 266 ? -9.329 -28.203 11.095 1.00 56.28 266 ASP A CA 1
ATOM 2145 C C . ASP A 1 266 ? -8.093 -27.479 11.652 1.00 56.28 266 ASP A C 1
ATOM 2147 O O . ASP A 1 266 ? -8.228 -26.480 12.356 1.00 56.28 266 ASP A O 1
ATOM 2151 N N . HIS A 1 267 ? -6.878 -27.968 11.385 1.00 57.09 267 HIS A N 1
ATOM 2152 C CA . HIS A 1 267 ? -5.621 -27.355 11.835 1.00 57.09 267 HIS A CA 1
ATOM 2153 C C . HIS A 1 267 ? -4.675 -27.087 10.656 1.00 57.09 267 HIS A C 1
ATOM 2155 O O . HIS A 1 267 ? -3.510 -27.470 10.695 1.00 57.09 267 HIS A O 1
ATOM 2161 N N . MET A 1 268 ? -5.157 -26.433 9.593 1.00 58.59 268 MET A N 1
ATOM 2162 C CA . MET A 1 268 ? -4.217 -25.651 8.784 1.00 58.59 268 MET A CA 1
ATOM 2163 C C . MET A 1 268 ? -3.734 -24.496 9.652 1.00 58.59 268 MET A C 1
ATOM 2165 O O . MET A 1 268 ? -4.554 -23.708 10.142 1.00 58.59 268 MET A O 1
ATOM 2169 N N . ASP A 1 269 ? -2.424 -24.419 9.867 1.00 68.31 269 ASP A N 1
ATOM 2170 C CA . ASP A 1 269 ? -1.840 -23.277 10.549 1.00 68.31 269 ASP A CA 1
ATOM 2171 C C . ASP A 1 269 ? -2.200 -22.015 9.752 1.00 68.31 269 ASP A C 1
ATOM 2173 O O . ASP A 1 269 ? -2.225 -22.013 8.521 1.00 68.31 269 ASP A O 1
ATOM 2177 N N . VAL A 1 270 ? -2.523 -20.925 10.453 1.00 69.75 270 VAL A N 1
ATOM 2178 C CA . VAL A 1 270 ? -2.995 -19.660 9.846 1.00 69.75 270 VAL A CA 1
ATOM 2179 C C . VAL A 1 270 ? -1.998 -19.099 8.816 1.00 69.75 270 VAL A C 1
ATOM 2181 O O . VAL A 1 270 ? -2.376 -18.297 7.961 1.00 69.75 270 VAL A O 1
ATOM 2184 N N . ASP A 1 271 ? -0.746 -19.550 8.885 1.00 80.75 271 ASP A N 1
ATOM 2185 C CA . ASP A 1 271 ? 0.364 -19.113 8.048 1.00 80.75 271 ASP A CA 1
ATOM 2186 C C . ASP A 1 271 ? 0.595 -19.991 6.800 1.00 80.75 271 ASP A C 1
ATOM 2188 O O . ASP A 1 271 ? 1.406 -19.615 5.948 1.00 80.75 271 ASP A O 1
ATOM 2192 N N . ASP A 1 272 ? -0.111 -21.118 6.649 1.00 88.25 272 ASP A N 1
ATOM 2193 C CA . ASP A 1 272 ? 0.008 -21.983 5.473 1.00 88.25 272 ASP A CA 1
ATOM 2194 C C . ASP A 1 272 ? -0.714 -21.373 4.262 1.00 88.25 272 ASP A C 1
ATOM 2196 O O . ASP A 1 272 ? -1.904 -21.045 4.295 1.00 88.25 272 ASP A O 1
ATOM 2200 N N . ILE A 1 273 ? 0.008 -21.245 3.149 1.00 91.06 273 ILE A N 1
ATOM 2201 C CA . ILE A 1 273 ? -0.520 -20.767 1.869 1.00 91.06 273 ILE A CA 1
ATOM 2202 C C . ILE A 1 273 ? -0.138 -21.741 0.758 1.00 91.06 273 ILE A C 1
ATOM 2204 O O . ILE A 1 273 ? 1.009 -22.172 0.657 1.00 91.06 273 ILE A O 1
ATOM 2208 N N . TYR A 1 274 ? -1.085 -22.080 -0.114 1.00 91.75 274 TYR A N 1
ATOM 2209 C CA . TYR A 1 274 ? -0.775 -22.908 -1.276 1.00 91.75 274 TYR A CA 1
ATOM 2210 C C . TYR A 1 274 ? 0.163 -22.177 -2.245 1.00 91.75 274 TYR A C 1
ATOM 2212 O O . TYR A 1 274 ? 0.045 -20.966 -2.439 1.00 91.75 274 TYR A O 1
ATOM 2220 N N . GLU A 1 275 ? 1.065 -22.916 -2.901 1.00 92.69 275 GLU A N 1
ATOM 2221 C CA . GLU A 1 275 ? 2.019 -22.358 -3.879 1.00 92.69 275 GLU A CA 1
ATOM 2222 C C . GLU A 1 275 ? 1.331 -21.492 -4.948 1.00 92.69 275 GLU A C 1
ATOM 2224 O O . GLU A 1 275 ? 1.794 -20.393 -5.256 1.00 92.69 275 GLU A O 1
ATOM 2229 N N . GLU A 1 276 ? 0.193 -21.946 -5.475 1.00 92.62 276 GLU A N 1
ATOM 2230 C CA . GLU A 1 276 ? -0.572 -21.208 -6.485 1.00 92.62 276 GLU A CA 1
ATOM 2231 C C . GLU A 1 276 ? -1.059 -19.847 -5.972 1.00 92.62 276 GLU A C 1
ATOM 2233 O O . GLU A 1 276 ? -0.946 -18.830 -6.664 1.00 92.62 276 GLU A O 1
ATOM 2238 N N . ASP A 1 277 ? -1.559 -19.808 -4.737 1.00 91.69 277 ASP A N 1
ATOM 2239 C CA . ASP A 1 277 ? -2.019 -18.578 -4.102 1.00 91.69 277 ASP A CA 1
ATOM 2240 C C . ASP A 1 277 ? -0.845 -17.659 -3.776 1.00 91.69 277 ASP A C 1
ATOM 2242 O O . ASP A 1 277 ? -0.915 -16.460 -4.046 1.00 91.69 277 ASP A O 1
ATOM 2246 N N . ALA A 1 278 ? 0.271 -18.203 -3.287 1.00 94.06 278 ALA A N 1
ATOM 2247 C CA . ALA A 1 278 ? 1.483 -17.434 -3.027 1.00 94.06 278 ALA A CA 1
ATOM 2248 C C . ALA A 1 278 ? 2.009 -16.755 -4.305 1.00 94.06 278 ALA A C 1
ATOM 2250 O O . ALA A 1 278 ? 2.295 -15.554 -4.295 1.00 94.06 278 ALA A O 1
ATOM 2251 N N . GLN A 1 279 ? 2.046 -17.477 -5.431 1.00 94.81 279 GLN A N 1
ATOM 2252 C CA . GLN A 1 279 ? 2.421 -16.927 -6.739 1.00 94.81 279 GLN A CA 1
ATOM 2253 C C . GLN A 1 279 ? 1.474 -15.807 -7.180 1.00 94.81 279 GLN A C 1
ATOM 2255 O O . GLN A 1 279 ? 1.925 -14.751 -7.632 1.00 94.81 279 GLN A O 1
ATOM 2260 N N . ASN A 1 280 ? 0.164 -16.000 -7.012 1.00 94.00 280 ASN A N 1
ATOM 2261 C CA . ASN A 1 280 ? -0.845 -14.989 -7.328 1.00 94.00 280 ASN A CA 1
ATOM 2262 C C . ASN A 1 280 ? -0.669 -13.719 -6.493 1.00 94.00 280 ASN A C 1
ATOM 2264 O O . ASN A 1 280 ? -0.700 -12.609 -7.030 1.00 94.00 280 ASN A O 1
ATOM 2268 N N . ARG A 1 281 ? -0.436 -13.869 -5.187 1.00 92.06 281 ARG A N 1
ATOM 2269 C CA . ARG A 1 281 ? -0.237 -12.742 -4.272 1.00 92.06 281 ARG A CA 1
ATOM 2270 C C . ARG A 1 281 ? 1.037 -11.979 -4.588 1.00 92.06 281 ARG A C 1
ATOM 2272 O O . ARG A 1 281 ? 0.975 -10.760 -4.729 1.00 92.06 281 ARG A O 1
ATOM 2279 N N . VAL A 1 282 ? 2.166 -12.665 -4.757 1.00 94.25 282 VAL A N 1
ATOM 2280 C CA . VAL A 1 282 ? 3.432 -12.004 -5.106 1.00 94.25 282 VAL A CA 1
ATOM 2281 C C . VAL A 1 282 ? 3.332 -11.307 -6.462 1.00 94.25 282 VAL A C 1
ATOM 2283 O O . VAL A 1 282 ? 3.814 -10.184 -6.607 1.00 94.25 282 VAL A O 1
ATOM 2286 N N . HIS A 1 283 ? 2.641 -11.897 -7.441 1.00 95.44 283 HIS A N 1
ATOM 2287 C CA . HIS A 1 283 ? 2.423 -11.256 -8.741 1.00 95.44 283 HIS A CA 1
ATOM 2288 C C . HIS A 1 283 ? 1.634 -9.951 -8.631 1.00 95.44 283 HIS A C 1
ATOM 2290 O O . HIS A 1 283 ? 2.048 -8.937 -9.197 1.00 95.44 283 HIS A O 1
ATOM 2296 N N . HIS A 1 284 ? 0.544 -9.939 -7.861 1.00 92.31 284 HIS A N 1
ATOM 2297 C CA . HIS A 1 284 ? -0.209 -8.712 -7.602 1.00 92.31 284 HIS A CA 1
ATOM 2298 C C . HIS A 1 284 ? 0.656 -7.651 -6.910 1.00 92.31 284 HIS A C 1
ATOM 2300 O O . HIS A 1 284 ? 0.661 -6.497 -7.338 1.00 92.31 284 HIS A O 1
ATOM 2306 N N . GLN A 1 285 ? 1.456 -8.046 -5.914 1.00 91.81 285 GLN A N 1
ATOM 2307 C CA . GLN A 1 285 ? 2.369 -7.133 -5.219 1.00 91.81 285 GLN A CA 1
ATOM 2308 C C . GLN A 1 285 ? 3.407 -6.521 -6.174 1.00 91.81 285 GLN A C 1
ATOM 2310 O O . GLN A 1 285 ? 3.664 -5.320 -6.123 1.00 91.81 285 GLN A O 1
ATOM 2315 N N . ILE A 1 286 ? 3.958 -7.315 -7.095 1.00 94.75 286 ILE A N 1
ATOM 2316 C CA . ILE A 1 286 ? 4.859 -6.826 -8.148 1.00 94.75 286 ILE A CA 1
ATOM 2317 C C . ILE A 1 286 ? 4.152 -5.831 -9.056 1.00 94.75 286 ILE A C 1
ATOM 2319 O O . ILE A 1 286 ? 4.719 -4.781 -9.355 1.00 94.75 286 ILE A O 1
ATOM 2323 N N . CYS A 1 287 ? 2.926 -6.132 -9.485 1.00 94.31 287 CYS A N 1
ATOM 2324 C CA . CYS A 1 287 ? 2.155 -5.211 -10.310 1.00 94.31 287 CYS A CA 1
ATOM 2325 C C . CYS A 1 287 ? 1.989 -3.862 -9.602 1.00 94.31 287 CYS A C 1
ATOM 2327 O O . CYS A 1 287 ? 2.279 -2.828 -10.197 1.00 94.31 287 CYS A O 1
ATOM 2329 N N . ASP A 1 288 ? 1.589 -3.861 -8.331 1.00 90.38 288 ASP A N 1
ATOM 2330 C CA . ASP A 1 288 ? 1.379 -2.632 -7.563 1.00 90.38 288 ASP A CA 1
ATOM 2331 C C . ASP A 1 288 ? 2.677 -1.830 -7.387 1.00 90.38 288 ASP A C 1
ATOM 2333 O O . ASP A 1 288 ? 2.736 -0.648 -7.739 1.00 90.38 288 ASP A O 1
ATOM 2337 N N . VAL A 1 289 ? 3.745 -2.480 -6.915 1.00 91.56 289 VAL A N 1
ATOM 2338 C CA . VAL A 1 289 ? 5.026 -1.821 -6.623 1.00 91.56 289 VAL A CA 1
ATOM 2339 C C . VAL A 1 289 ? 5.696 -1.308 -7.898 1.00 91.56 289 VAL A C 1
ATOM 2341 O O . VAL A 1 289 ? 6.098 -0.143 -7.964 1.00 91.56 289 VAL A O 1
ATOM 2344 N N . PHE A 1 290 ? 5.812 -2.139 -8.939 1.00 95.06 290 PHE A N 1
ATOM 2345 C CA . PHE A 1 290 ? 6.532 -1.742 -10.149 1.00 95.06 290 PHE A CA 1
ATOM 2346 C C . PHE A 1 290 ? 5.737 -0.773 -11.017 1.00 95.06 290 PHE A C 1
ATOM 2348 O O . PHE A 1 290 ? 6.339 0.131 -11.593 1.00 95.06 290 PHE A O 1
ATOM 2355 N N . VAL A 1 291 ? 4.405 -0.864 -11.082 1.00 94.50 291 VAL A N 1
ATOM 2356 C CA . VAL A 1 291 ? 3.616 0.155 -11.795 1.00 94.50 291 VAL A CA 1
ATOM 2357 C C . VAL A 1 291 ? 3.764 1.519 -11.119 1.00 94.50 291 VAL A C 1
ATOM 2359 O O . VAL A 1 291 ? 3.935 2.519 -11.819 1.00 94.50 291 VAL A O 1
ATOM 2362 N N . ALA A 1 292 ? 3.765 1.582 -9.784 1.00 90.69 292 ALA A N 1
ATOM 2363 C CA . ALA A 1 292 ? 3.997 2.830 -9.060 1.00 90.69 292 ALA A CA 1
ATOM 2364 C C . ALA A 1 292 ? 5.410 3.392 -9.295 1.00 90.69 292 ALA A C 1
ATOM 2366 O O . ALA A 1 292 ? 5.554 4.573 -9.616 1.00 90.69 292 ALA A O 1
ATOM 2367 N N . LEU A 1 293 ? 6.442 2.542 -9.224 1.00 91.75 293 LEU A N 1
ATOM 2368 C CA . LEU A 1 293 ? 7.831 2.908 -9.525 1.00 91.75 293 LEU A CA 1
ATOM 2369 C C . LEU A 1 293 ? 7.997 3.471 -10.939 1.00 91.75 293 LEU A C 1
ATOM 2371 O O . LEU A 1 293 ? 8.619 4.517 -11.127 1.00 91.75 293 LEU A O 1
ATOM 2375 N N . LEU A 1 294 ? 7.426 2.796 -11.937 1.00 95.69 294 LEU A N 1
ATOM 2376 C CA . LEU A 1 294 ? 7.496 3.235 -13.327 1.00 95.69 294 LEU A CA 1
ATOM 2377 C C . LEU A 1 294 ? 6.754 4.561 -13.530 1.00 95.69 294 LEU A C 1
ATOM 2379 O O . LEU A 1 294 ? 7.265 5.447 -14.210 1.00 95.69 294 LEU A O 1
ATOM 2383 N N . ARG A 1 295 ? 5.587 4.747 -12.904 1.00 93.50 295 ARG A N 1
ATOM 2384 C CA . ARG A 1 295 ? 4.866 6.031 -12.935 1.00 93.50 295 ARG A CA 1
ATOM 2385 C C . ARG A 1 295 ? 5.685 7.161 -12.335 1.00 93.50 295 ARG A C 1
ATOM 2387 O O . ARG A 1 295 ? 5.748 8.236 -12.926 1.00 93.50 295 ARG A O 1
ATOM 2394 N N . GLU A 1 296 ? 6.315 6.933 -11.189 1.00 89.62 296 GLU A N 1
ATOM 2395 C CA . GLU A 1 296 ? 7.128 7.963 -10.547 1.00 89.62 296 GLU A CA 1
ATOM 2396 C C . GLU A 1 296 ? 8.380 8.286 -11.371 1.00 89.62 296 GLU A C 1
ATOM 2398 O O . GLU A 1 296 ? 8.745 9.455 -11.503 1.00 89.62 296 GLU A O 1
ATOM 2403 N N . LEU A 1 297 ? 8.984 7.285 -12.019 1.00 92.94 297 LEU A N 1
ATOM 2404 C CA . LEU A 1 297 ? 10.077 7.484 -12.969 1.00 92.94 297 LEU A CA 1
ATOM 2405 C C . LEU A 1 297 ? 9.658 8.404 -14.129 1.00 92.94 297 LEU A C 1
ATOM 2407 O O . LEU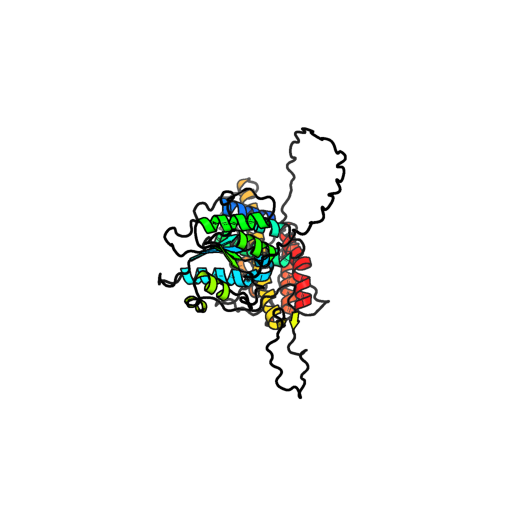 A 1 297 ? 10.355 9.379 -14.424 1.00 92.94 297 LEU A O 1
ATOM 2411 N N . VAL A 1 298 ? 8.491 8.148 -14.735 1.00 94.19 298 VAL A N 1
ATOM 2412 C CA . VAL A 1 298 ? 7.915 9.002 -15.790 1.00 94.19 298 VAL A CA 1
ATOM 2413 C C . VAL A 1 298 ? 7.617 10.406 -15.259 1.00 94.19 298 VAL A C 1
ATOM 2415 O O . VAL A 1 298 ? 7.996 11.394 -15.887 1.00 94.19 298 VAL A O 1
ATOM 2418 N N . ALA A 1 299 ? 6.981 10.525 -14.091 1.00 91.19 299 ALA A N 1
ATOM 2419 C CA . ALA A 1 299 ? 6.639 11.815 -13.492 1.00 91.19 299 ALA A CA 1
ATOM 2420 C C . ALA A 1 299 ? 7.890 12.649 -13.180 1.00 91.19 299 ALA A C 1
ATOM 2422 O O . ALA A 1 299 ? 7.927 13.850 -13.449 1.00 91.19 299 ALA A O 1
ATOM 2423 N N . SER A 1 300 ? 8.938 12.011 -12.660 1.00 90.31 300 SER A N 1
ATOM 2424 C CA . SER A 1 300 ? 10.235 12.630 -12.388 1.00 90.31 300 SER A CA 1
ATOM 2425 C C . SER A 1 300 ? 10.894 13.159 -13.659 1.00 90.31 300 SER A C 1
ATOM 2427 O O . SER A 1 300 ? 11.353 14.303 -13.695 1.00 90.31 300 SER A O 1
ATOM 2429 N N . ASP A 1 301 ? 10.882 12.374 -14.737 1.00 92.19 301 ASP A N 1
ATOM 2430 C CA . ASP A 1 301 ? 11.379 12.817 -16.040 1.00 92.19 301 ASP A CA 1
ATOM 2431 C C . ASP A 1 301 ? 10.590 14.007 -16.601 1.00 92.19 301 ASP A C 1
ATOM 2433 O O . ASP A 1 301 ? 11.181 14.996 -17.040 1.00 92.19 301 ASP A O 1
ATOM 2437 N N . GLN A 1 302 ? 9.257 13.958 -16.522 1.00 90.50 302 GLN A N 1
ATOM 2438 C CA . GLN A 1 302 ? 8.396 15.057 -16.957 1.00 90.50 302 GLN A CA 1
ATOM 2439 C C . GLN A 1 302 ? 8.655 16.345 -16.160 1.00 90.50 302 GLN A C 1
ATOM 2441 O O . GLN A 1 302 ? 8.722 17.424 -16.754 1.00 90.50 302 GLN A O 1
ATOM 2446 N N . ARG A 1 303 ? 8.852 16.258 -14.836 1.00 89.00 303 ARG A N 1
ATOM 2447 C CA . ARG A 1 303 ? 9.189 17.419 -13.989 1.00 89.00 303 ARG A CA 1
ATOM 2448 C C . ARG A 1 303 ? 10.528 18.035 -14.382 1.00 89.00 303 ARG A C 1
ATOM 2450 O O . ARG A 1 303 ? 10.621 19.255 -14.505 1.00 89.00 303 ARG A O 1
ATOM 2457 N N . ASP A 1 304 ? 11.544 17.216 -14.629 1.00 88.75 304 ASP A N 1
ATOM 2458 C CA . ASP A 1 304 ? 12.854 17.705 -15.069 1.00 88.75 304 ASP A CA 1
ATOM 2459 C C . ASP A 1 304 ? 12.790 18.343 -16.455 1.00 88.75 304 ASP A C 1
ATOM 2461 O O . ASP A 1 304 ? 13.398 19.390 -16.689 1.00 88.75 304 ASP A O 1
ATOM 2465 N N . TYR A 1 305 ? 12.014 17.755 -17.366 1.00 86.56 305 TYR A N 1
ATOM 2466 C CA . TYR A 1 305 ? 11.755 18.341 -18.674 1.00 86.56 305 TYR A CA 1
ATOM 2467 C C . TYR A 1 305 ? 11.086 19.719 -18.550 1.00 86.56 305 TYR A C 1
ATOM 2469 O O . TYR A 1 305 ? 11.536 20.680 -19.175 1.00 86.56 305 TYR A O 1
ATOM 2477 N N . GLN A 1 306 ? 10.064 19.847 -17.697 1.00 86.44 306 GLN A N 1
ATOM 2478 C CA . GLN A 1 306 ? 9.383 21.118 -17.436 1.00 86.44 306 GLN A CA 1
ATOM 2479 C C . GLN A 1 306 ? 10.303 22.164 -16.790 1.00 86.44 306 GLN A C 1
ATOM 2481 O O . GLN A 1 306 ? 10.232 23.337 -17.157 1.00 86.44 306 GLN A O 1
ATOM 2486 N N . ARG A 1 307 ? 11.181 21.762 -15.860 1.00 86.75 307 ARG A N 1
ATOM 2487 C CA . ARG A 1 307 ? 12.184 22.656 -15.254 1.00 86.75 307 ARG A CA 1
ATOM 2488 C C . ARG A 1 307 ? 13.151 23.195 -16.309 1.00 86.75 307 ARG A C 1
ATOM 2490 O O . ARG A 1 307 ? 13.240 24.403 -16.480 1.00 86.75 307 ARG A O 1
ATOM 2497 N N . ARG A 1 308 ? 13.749 22.317 -17.124 1.00 84.50 308 ARG A N 1
ATOM 2498 C CA . ARG A 1 308 ? 14.656 22.712 -18.223 1.00 84.50 308 ARG A CA 1
ATOM 2499 C C . ARG A 1 308 ? 13.983 23.605 -19.267 1.00 84.50 308 ARG A C 1
ATOM 2501 O O . ARG A 1 308 ? 14.622 24.490 -19.832 1.00 84.50 308 ARG A O 1
ATOM 2508 N N . ALA A 1 309 ? 12.697 23.374 -19.530 1.00 81.69 309 ALA A N 1
ATOM 2509 C CA . ALA A 1 309 ? 11.909 24.229 -20.407 1.00 81.69 309 ALA A CA 1
ATOM 2510 C C . ALA A 1 309 ? 11.761 25.648 -19.838 1.00 81.69 309 ALA A C 1
ATOM 2512 O O . ALA A 1 309 ? 11.960 26.613 -20.573 1.00 81.69 309 ALA A O 1
ATOM 2513 N N . ARG A 1 310 ? 11.477 25.785 -18.535 1.00 82.69 310 ARG A N 1
ATOM 2514 C CA . ARG A 1 310 ? 11.394 27.089 -17.851 1.00 82.69 310 ARG A CA 1
ATOM 2515 C C . ARG A 1 310 ? 12.738 27.811 -17.789 1.00 82.69 310 ARG A C 1
ATOM 2517 O O . ARG A 1 310 ? 12.769 29.023 -17.965 1.00 82.69 310 ARG A O 1
ATOM 2524 N N . ASP A 1 311 ? 13.827 27.067 -17.621 1.00 85.56 311 ASP A N 1
ATOM 2525 C CA . ASP A 1 311 ? 15.184 27.619 -17.535 1.00 85.56 311 ASP A CA 1
ATOM 2526 C C . ASP A 1 311 ? 15.756 28.039 -18.905 1.00 85.56 311 ASP A C 1
ATOM 2528 O O . ASP A 1 311 ? 16.915 28.438 -19.002 1.00 85.56 311 ASP A O 1
ATOM 2532 N N . GLY A 1 312 ? 14.977 27.923 -19.991 1.00 76.56 312 GLY A N 1
ATOM 2533 C CA . GLY A 1 312 ? 15.380 28.331 -21.343 1.00 76.56 312 GLY A CA 1
ATOM 2534 C C . GLY A 1 312 ? 16.503 27.486 -21.959 1.00 76.56 312 GLY A C 1
ATOM 2535 O O . GLY A 1 312 ? 17.000 27.814 -23.034 1.00 76.56 312 GLY A O 1
ATOM 2536 N N . THR A 1 313 ? 16.905 26.396 -21.300 1.00 66.44 313 THR A N 1
ATOM 2537 C CA . THR A 1 313 ? 17.934 25.459 -21.780 1.00 66.44 313 THR A CA 1
ATOM 2538 C C . THR A 1 313 ? 17.370 24.397 -22.722 1.00 66.44 313 THR A C 1
ATOM 2540 O O . THR A 1 313 ? 18.127 23.768 -23.461 1.00 66.44 313 THR A O 1
ATOM 2543 N N . ALA A 1 314 ? 16.049 24.204 -22.749 1.00 59.72 314 ALA A N 1
ATOM 2544 C CA . ALA A 1 314 ? 15.384 23.407 -23.773 1.00 59.72 314 ALA A CA 1
ATOM 2545 C C . ALA A 1 314 ? 14.964 24.286 -24.963 1.00 59.72 314 ALA A C 1
ATOM 2547 O O . ALA A 1 314 ? 14.527 25.422 -24.783 1.00 59.72 314 ALA A O 1
ATOM 2548 N N . ALA A 1 315 ? 15.072 23.744 -26.182 1.00 55.91 315 ALA A N 1
ATOM 2549 C CA . ALA A 1 315 ? 14.567 24.379 -27.398 1.00 55.91 315 ALA A CA 1
ATOM 2550 C C . ALA A 1 315 ? 13.141 24.919 -27.171 1.00 55.91 315 ALA A C 1
ATOM 2552 O O . ALA A 1 315 ? 12.297 24.186 -26.661 1.00 55.91 315 ALA A O 1
ATOM 2553 N N . SER A 1 316 ? 12.939 26.198 -27.515 1.00 54.75 316 SER A N 1
ATOM 2554 C CA . SER A 1 316 ? 11.727 27.019 -27.352 1.00 54.75 316 SER A CA 1
ATOM 2555 C C . SER A 1 316 ? 10.455 26.258 -26.953 1.00 54.75 316 SER A C 1
ATOM 2557 O O . SER A 1 316 ? 9.972 25.411 -27.702 1.00 54.75 316 SER A O 1
ATOM 2559 N N . ILE A 1 317 ? 9.842 26.655 -25.831 1.00 54.41 317 ILE A N 1
ATOM 2560 C CA . ILE A 1 317 ? 8.502 26.215 -25.387 1.00 54.41 317 ILE A CA 1
ATOM 2561 C C . ILE A 1 317 ? 7.445 26.390 -26.500 1.00 54.41 317 ILE A C 1
ATOM 2563 O O . ILE A 1 317 ? 6.434 25.693 -26.518 1.00 54.41 317 ILE A O 1
ATOM 2567 N N . HIS A 1 318 ? 7.693 27.286 -27.460 1.00 54.12 318 HIS A N 1
ATOM 2568 C CA . HIS A 1 318 ? 6.831 27.546 -28.613 1.00 54.12 318 HIS A CA 1
ATOM 2569 C C . HIS A 1 318 ? 7.135 26.676 -29.843 1.00 54.12 318 HIS A C 1
ATOM 2571 O O . HIS A 1 318 ? 6.534 26.897 -30.894 1.00 54.12 318 HIS A O 1
ATOM 2577 N N . ALA A 1 319 ? 8.057 25.711 -29.762 1.00 54.84 319 ALA A N 1
ATOM 2578 C CA . ALA A 1 319 ? 8.259 24.754 -30.842 1.00 54.84 319 ALA A CA 1
ATOM 2579 C C . ALA A 1 319 ? 6.973 23.919 -31.003 1.00 54.84 319 ALA A C 1
ATOM 2581 O O . ALA A 1 319 ? 6.566 23.244 -30.052 1.00 54.84 319 ALA A O 1
ATOM 2582 N N . PRO A 1 320 ? 6.306 23.972 -32.170 1.00 52.25 320 PRO A N 1
ATOM 2583 C CA . PRO A 1 320 ? 5.019 23.321 -32.349 1.00 52.25 320 PRO A CA 1
ATOM 2584 C C . PRO A 1 320 ? 5.145 21.811 -32.131 1.00 52.25 320 PRO A C 1
ATOM 2586 O O . PRO A 1 320 ? 6.123 21.180 -32.537 1.00 52.25 320 PRO A O 1
ATOM 2589 N N . SER A 1 321 ? 4.139 21.221 -31.484 1.00 53.66 321 SER A N 1
ATOM 2590 C CA . SER A 1 321 ? 4.067 19.783 -31.195 1.00 53.66 321 SER A CA 1
ATOM 2591 C C . SER A 1 321 ? 4.173 18.916 -32.456 1.00 53.66 321 SER A C 1
ATOM 2593 O O . SER A 1 321 ? 4.650 17.788 -32.375 1.00 53.66 321 SER A O 1
ATOM 2595 N N . SER A 1 322 ? 3.831 19.464 -33.628 1.00 47.72 322 SER A N 1
ATOM 2596 C CA . SER A 1 322 ? 3.993 18.832 -34.944 1.00 47.72 322 SER A CA 1
ATOM 2597 C C . SER A 1 322 ? 5.449 18.622 -35.381 1.00 47.72 322 SER A C 1
ATOM 2599 O O . SER A 1 322 ? 5.691 17.831 -36.288 1.00 47.72 322 SER A O 1
ATOM 2601 N N . SER A 1 323 ? 6.419 19.288 -34.746 1.00 51.06 323 SER A N 1
ATOM 2602 C CA . SER A 1 323 ? 7.855 19.093 -35.003 1.00 51.06 323 SER A CA 1
ATOM 2603 C C . SER A 1 323 ? 8.455 17.936 -34.201 1.00 51.06 323 SER A C 1
ATOM 2605 O O . SER A 1 323 ? 9.618 17.580 -34.402 1.00 51.06 323 SER A O 1
ATOM 2607 N N . ARG A 1 324 ? 7.704 17.362 -33.252 1.00 58.56 324 ARG A N 1
ATOM 2608 C CA . ARG A 1 324 ? 8.151 16.187 -32.503 1.00 58.56 324 ARG A CA 1
ATOM 2609 C C . ARG A 1 324 ? 7.931 14.962 -33.385 1.00 58.56 324 ARG A C 1
ATOM 2611 O O . ARG A 1 324 ? 6.859 14.791 -33.956 1.00 58.56 324 ARG A O 1
ATOM 2618 N N . SER A 1 325 ? 8.964 14.128 -33.510 1.00 60.28 325 SER A N 1
ATOM 2619 C CA . SER A 1 325 ? 8.865 12.836 -34.197 1.00 60.28 325 SER A CA 1
ATOM 2620 C C . SER A 1 325 ? 7.600 12.105 -33.745 1.00 60.28 325 SER A C 1
ATOM 2622 O O . SER A 1 325 ? 7.318 12.069 -32.549 1.00 60.28 325 SER A O 1
ATOM 2624 N N . ILE A 1 326 ? 6.874 11.485 -34.678 1.00 63.25 326 ILE A N 1
ATOM 2625 C CA . ILE A 1 326 ? 5.706 10.631 -34.382 1.00 63.25 326 ILE A CA 1
ATOM 2626 C C . ILE A 1 326 ? 6.079 9.516 -33.382 1.00 63.25 326 ILE A C 1
ATOM 2628 O O . ILE A 1 326 ? 5.223 8.995 -32.675 1.00 63.25 326 ILE A O 1
ATOM 2632 N N . HIS A 1 327 ? 7.370 9.185 -33.288 1.00 64.62 327 HIS A N 1
ATOM 2633 C CA . HIS A 1 327 ? 7.926 8.189 -32.376 1.00 64.62 327 HIS A CA 1
ATOM 2634 C C . HIS A 1 327 ? 8.433 8.765 -31.044 1.00 64.62 327 HIS A C 1
ATOM 2636 O O . HIS A 1 327 ? 8.982 8.023 -30.234 1.00 64.62 327 HIS A O 1
ATOM 2642 N N . ALA A 1 328 ? 8.318 10.076 -30.812 1.00 66.56 328 ALA A N 1
ATOM 2643 C CA . ALA A 1 328 ? 8.698 10.670 -29.538 1.00 66.56 328 ALA A CA 1
ATOM 2644 C C . ALA A 1 328 ? 7.655 10.312 -28.461 1.00 66.56 328 ALA A C 1
ATOM 2646 O O . ALA A 1 328 ? 6.454 10.371 -28.740 1.00 66.56 328 ALA A O 1
ATOM 2647 N N . PRO A 1 329 ? 8.078 9.991 -27.224 1.00 70.88 329 PRO A N 1
ATOM 2648 C CA . PRO A 1 329 ? 7.152 9.699 -26.137 1.00 70.88 329 PRO A CA 1
ATOM 2649 C C . PRO A 1 329 ? 6.172 10.857 -25.928 1.00 70.88 329 PRO A C 1
ATOM 2651 O O . PRO A 1 329 ? 6.555 12.029 -26.010 1.00 70.88 329 PRO A O 1
ATOM 2654 N N . LYS A 1 330 ? 4.912 10.540 -25.617 1.00 76.62 330 LYS A N 1
ATOM 2655 C CA . LYS A 1 330 ? 3.863 11.525 -25.315 1.00 76.62 330 LYS A CA 1
ATOM 2656 C C . LYS A 1 330 ? 4.139 12.217 -23.970 1.00 76.62 330 LYS A C 1
ATOM 2658 O O . LYS A 1 330 ? 3.509 11.918 -22.961 1.00 76.62 330 LYS A O 1
ATOM 2663 N N . ARG A 1 331 ? 5.094 13.150 -23.944 1.00 80.62 331 ARG A N 1
ATOM 2664 C CA . ARG A 1 331 ? 5.527 13.873 -22.729 1.00 80.62 331 ARG A CA 1
ATOM 2665 C C . ARG A 1 331 ? 4.492 14.842 -22.163 1.00 80.62 331 ARG A C 1
ATOM 2667 O O . ARG A 1 331 ? 4.624 15.249 -21.017 1.00 80.62 331 ARG A O 1
ATOM 2674 N N . ASP A 1 332 ? 3.480 15.192 -22.951 1.00 80.31 332 ASP A N 1
ATOM 2675 C CA . ASP A 1 332 ? 2.467 16.177 -22.561 1.00 80.31 332 ASP A CA 1
ATOM 2676 C C . ASP A 1 332 ? 1.250 15.536 -21.861 1.00 80.31 332 ASP A C 1
ATOM 2678 O O . ASP A 1 332 ? 0.396 16.244 -21.331 1.00 80.31 332 ASP A O 1
ATOM 2682 N N . VAL A 1 333 ? 1.154 14.200 -21.846 1.00 88.44 333 VAL A N 1
ATOM 2683 C CA . VAL A 1 333 ? 0.065 13.478 -21.172 1.00 88.44 333 VAL A CA 1
ATOM 2684 C C . VAL A 1 333 ? 0.366 13.395 -19.675 1.00 88.44 333 VAL A C 1
ATOM 2686 O O . VAL A 1 333 ? 1.498 13.112 -19.277 1.00 88.44 333 VAL A O 1
ATOM 2689 N N . LYS A 1 334 ? -0.644 13.631 -18.830 1.00 89.56 334 LYS A N 1
ATOM 2690 C CA . LYS A 1 334 ? -0.503 13.466 -17.379 1.00 89.56 334 LYS A CA 1
ATOM 2691 C C . LYS A 1 334 ? -0.278 11.992 -17.052 1.00 89.56 334 LYS A C 1
ATOM 2693 O O . LYS A 1 334 ? -1.006 11.134 -17.540 1.00 89.56 334 LYS A O 1
ATOM 2698 N N . VAL A 1 335 ? 0.682 11.699 -16.176 1.00 89.75 335 VAL A N 1
ATOM 2699 C CA . VAL A 1 335 ? 1.025 10.318 -15.777 1.00 89.75 335 VAL A CA 1
ATOM 2700 C C . VAL A 1 335 ? -0.174 9.543 -15.217 1.00 89.75 335 VAL A C 1
ATOM 2702 O O . VAL A 1 335 ? -0.277 8.339 -15.428 1.00 89.75 335 VAL A O 1
ATOM 2705 N N . THR A 1 336 ? -1.106 10.223 -14.544 1.00 87.56 336 THR A N 1
ATOM 2706 C CA . THR A 1 336 ? -2.346 9.624 -14.015 1.00 87.56 336 THR A CA 1
ATOM 2707 C C . THR A 1 336 ? -3.246 9.043 -15.100 1.00 87.56 336 THR A C 1
ATOM 2709 O O . THR A 1 336 ? -3.959 8.077 -14.844 1.00 87.56 336 THR A O 1
ATOM 2712 N N . ASP A 1 337 ? -3.181 9.612 -16.302 1.00 90.50 337 ASP A N 1
ATOM 2713 C CA . ASP A 1 337 ? -4.064 9.288 -17.419 1.00 90.50 337 ASP A CA 1
ATOM 2714 C C . ASP A 1 337 ? -3.410 8.262 -18.362 1.00 90.50 337 ASP A C 1
ATOM 2716 O O . ASP A 1 337 ? -4.054 7.748 -19.277 1.00 90.50 337 ASP A O 1
ATOM 2720 N N . MET A 1 338 ? -2.126 7.950 -18.147 1.00 92.56 338 MET A N 1
ATOM 2721 C CA . MET A 1 338 ? -1.387 6.978 -18.944 1.00 92.56 338 MET A CA 1
ATOM 2722 C C . MET A 1 338 ? -1.796 5.546 -18.596 1.00 92.56 338 MET A C 1
ATOM 2724 O O . MET A 1 338 ? -1.864 5.148 -17.425 1.00 92.56 338 MET A O 1
ATOM 2728 N N . THR A 1 339 ? -2.011 4.734 -19.631 1.00 92.94 339 THR A N 1
ATOM 2729 C CA . THR A 1 339 ? -2.157 3.289 -19.456 1.00 92.94 339 THR A CA 1
ATOM 2730 C C . THR A 1 339 ? -0.813 2.654 -19.088 1.00 92.94 339 THR A C 1
ATOM 2732 O O . THR A 1 339 ? 0.244 3.258 -19.249 1.00 92.94 339 THR A O 1
ATOM 2735 N N . ILE A 1 340 ? -0.831 1.408 -18.604 1.00 93.56 340 ILE A N 1
ATOM 2736 C CA . ILE A 1 340 ? 0.411 0.671 -18.312 1.00 93.56 340 ILE A CA 1
ATOM 2737 C C . ILE A 1 340 ? 1.246 0.502 -19.588 1.00 93.56 340 ILE A C 1
ATOM 2739 O O . ILE A 1 340 ? 2.459 0.666 -19.532 1.00 93.56 340 ILE A O 1
ATOM 2743 N N . ALA A 1 341 ? 0.603 0.262 -20.735 1.00 93.69 341 ALA A N 1
ATOM 2744 C CA . ALA A 1 341 ? 1.280 0.209 -22.026 1.00 93.69 341 ALA A CA 1
ATOM 2745 C C . ALA A 1 341 ? 1.947 1.550 -22.373 1.00 93.69 341 ALA A C 1
ATOM 2747 O O . ALA A 1 341 ? 3.128 1.558 -22.696 1.00 93.69 341 ALA A O 1
ATOM 2748 N N . ASP A 1 342 ? 1.250 2.684 -22.201 1.00 94.00 342 ASP A N 1
ATOM 2749 C CA . ASP A 1 342 ? 1.851 4.012 -22.421 1.00 94.00 342 ASP A CA 1
ATOM 2750 C C . ASP A 1 342 ? 3.052 4.259 -21.487 1.00 94.00 342 ASP A C 1
ATOM 2752 O O . ASP A 1 342 ? 4.047 4.848 -21.906 1.00 94.00 342 ASP A O 1
ATOM 2756 N N . ILE A 1 343 ? 2.973 3.808 -20.226 1.00 95.69 343 ILE A N 1
ATOM 2757 C CA . ILE A 1 343 ? 4.062 3.933 -19.245 1.00 95.69 343 ILE A CA 1
ATOM 2758 C C . ILE A 1 343 ? 5.262 3.080 -19.664 1.00 95.69 343 ILE A C 1
ATOM 2760 O O . ILE A 1 343 ? 6.378 3.594 -19.683 1.00 95.69 343 ILE A O 1
ATOM 2764 N N . VAL A 1 344 ? 5.044 1.805 -20.008 1.00 96.06 344 VAL A N 1
ATOM 2765 C CA . VAL A 1 344 ? 6.096 0.876 -20.457 1.00 96.06 344 VAL A CA 1
ATOM 2766 C C . VAL A 1 344 ? 6.758 1.391 -21.736 1.00 96.06 344 VAL A C 1
ATOM 2768 O O . VAL A 1 344 ? 7.987 1.440 -21.812 1.00 96.06 344 VAL A O 1
ATOM 2771 N N . ASP A 1 345 ? 5.960 1.853 -22.698 1.00 94.38 345 ASP A N 1
ATOM 2772 C CA . ASP A 1 345 ? 6.460 2.466 -23.924 1.00 94.38 345 ASP A CA 1
ATOM 2773 C C . ASP A 1 345 ? 7.279 3.719 -23.611 1.00 94.38 345 ASP A C 1
ATOM 2775 O O . ASP A 1 345 ? 8.366 3.880 -24.153 1.00 94.38 345 ASP A O 1
ATOM 2779 N N . TYR A 1 346 ? 6.828 4.588 -22.699 1.00 94.69 346 TYR A N 1
ATOM 2780 C CA . TYR A 1 346 ? 7.579 5.783 -22.307 1.00 94.69 346 TYR A CA 1
ATOM 2781 C C . TYR A 1 346 ? 8.950 5.429 -21.721 1.00 94.69 346 TYR A C 1
ATOM 2783 O O . TYR A 1 346 ? 9.973 5.967 -22.153 1.00 94.69 346 TYR A O 1
ATOM 2791 N N . VAL A 1 347 ? 8.990 4.524 -20.736 1.00 95.38 347 VAL A N 1
ATOM 2792 C CA . VAL A 1 347 ? 10.238 4.164 -20.042 1.00 95.38 347 VAL A CA 1
ATOM 2793 C C . VAL A 1 347 ? 11.196 3.365 -20.924 1.00 95.38 347 VAL A C 1
ATOM 2795 O O . VAL A 1 347 ? 12.395 3.346 -20.648 1.00 95.38 347 VAL A O 1
ATOM 2798 N N . ALA A 1 348 ? 10.717 2.765 -22.016 1.00 95.25 348 ALA A N 1
ATOM 2799 C CA . ALA A 1 348 ? 11.575 2.127 -23.007 1.00 95.25 348 ALA A CA 1
ATOM 2800 C C . ALA A 1 348 ? 12.460 3.131 -23.775 1.00 95.25 348 ALA A C 1
ATOM 2802 O O . ALA A 1 348 ? 13.441 2.714 -24.389 1.00 95.25 348 ALA A O 1
ATOM 2803 N N . TYR A 1 349 ? 12.179 4.441 -23.719 1.00 92.44 349 TYR A N 1
ATOM 2804 C CA . TYR A 1 349 ? 12.977 5.496 -24.360 1.00 92.44 349 TYR A CA 1
ATOM 2805 C C . TYR A 1 349 ? 13.628 6.427 -23.320 1.00 92.44 349 TYR A C 1
ATOM 2807 O O . TYR A 1 349 ? 13.178 7.563 -23.132 1.00 92.44 349 TYR A O 1
ATOM 2815 N N . PRO A 1 350 ? 14.704 5.985 -22.643 1.00 89.75 350 PRO A N 1
ATOM 2816 C CA . PRO A 1 350 ? 15.384 6.790 -21.636 1.00 89.75 350 PRO A CA 1
ATOM 2817 C C . PRO A 1 350 ? 16.019 8.058 -22.243 1.00 89.75 350 PRO A C 1
ATOM 2819 O O . PRO A 1 350 ? 16.383 8.079 -23.425 1.00 89.75 350 PRO A O 1
ATOM 2822 N N . PRO A 1 351 ? 16.264 9.107 -21.433 1.00 82.56 351 PRO A N 1
ATOM 2823 C CA . PRO A 1 351 ? 16.911 10.343 -21.884 1.00 82.56 351 PRO A CA 1
ATOM 2824 C C . PRO A 1 351 ? 18.317 10.156 -22.478 1.00 82.56 351 PRO A C 1
ATOM 2826 O O . PRO A 1 351 ? 18.777 11.017 -23.223 1.00 82.56 351 PRO A O 1
ATOM 2829 N N . SER A 1 352 ? 18.990 9.040 -22.172 1.00 82.00 352 SER A N 1
ATOM 2830 C CA . SER A 1 352 ? 20.293 8.657 -22.738 1.00 82.00 352 SER A CA 1
ATOM 2831 C C . SER A 1 352 ? 20.241 8.349 -24.243 1.00 82.00 352 SER A C 1
ATOM 2833 O O . SER A 1 352 ? 21.283 8.264 -24.893 1.00 82.00 352 SER A O 1
ATOM 2835 N N . GLY A 1 353 ? 19.040 8.209 -24.816 1.00 79.25 353 GLY A N 1
ATOM 2836 C CA . GLY A 1 353 ? 18.804 8.158 -26.259 1.00 79.25 353 GLY A CA 1
ATOM 2837 C C . GLY A 1 353 ? 18.898 6.771 -26.895 1.00 79.25 353 GLY A C 1
ATOM 2838 O O . GLY A 1 353 ? 18.625 6.647 -28.087 1.00 79.25 353 GLY A O 1
ATOM 2839 N N . ARG A 1 354 ? 19.245 5.719 -26.139 1.00 87.88 354 ARG A N 1
ATOM 2840 C CA . ARG A 1 354 ? 19.207 4.329 -26.625 1.00 87.88 354 ARG A CA 1
ATOM 2841 C C . ARG A 1 354 ? 17.930 3.639 -26.134 1.00 87.88 354 ARG A C 1
ATOM 2843 O O . ARG A 1 354 ? 17.810 3.440 -24.927 1.00 87.88 354 ARG A O 1
ATOM 2850 N N . PRO A 1 355 ? 17.000 3.264 -27.031 1.00 91.94 355 PRO A N 1
ATOM 2851 C CA . PRO A 1 355 ? 15.805 2.528 -26.642 1.00 91.94 355 PRO A CA 1
ATOM 2852 C C . PRO A 1 355 ? 16.155 1.183 -25.999 1.00 91.94 355 PRO A C 1
ATOM 2854 O O . PRO A 1 355 ? 17.047 0.472 -26.471 1.00 91.94 355 PRO A O 1
ATOM 2857 N N . VAL A 1 356 ? 15.430 0.822 -24.946 1.00 95.12 356 VAL A N 1
ATOM 2858 C CA . VAL A 1 356 ? 15.534 -0.480 -24.289 1.00 95.12 356 VAL A CA 1
ATOM 2859 C C . VAL A 1 356 ? 14.759 -1.505 -25.111 1.00 95.12 356 VAL A C 1
ATOM 2861 O O . VAL A 1 356 ? 13.572 -1.338 -25.381 1.00 95.12 356 VAL A O 1
ATOM 2864 N N . GLN A 1 357 ? 15.426 -2.586 -25.515 1.00 96.00 357 GLN A N 1
ATOM 2865 C CA . GLN A 1 357 ? 14.769 -3.695 -26.205 1.00 96.00 357 GLN A CA 1
ATOM 2866 C C . GLN A 1 357 ? 14.065 -4.598 -25.187 1.00 96.00 357 GLN A C 1
ATOM 2868 O O . GLN A 1 357 ? 14.705 -5.412 -24.507 1.00 96.00 357 GLN A O 1
ATOM 2873 N N . LEU A 1 358 ? 12.746 -4.426 -25.097 1.00 96.25 358 LEU A N 1
ATOM 2874 C CA . LEU A 1 358 ? 11.855 -5.257 -24.293 1.00 96.25 358 LEU A CA 1
ATOM 2875 C C . LEU A 1 358 ? 11.396 -6.483 -25.084 1.00 96.25 358 LEU A C 1
ATOM 2877 O O . LEU A 1 358 ? 11.292 -6.468 -26.316 1.00 96.25 358 LEU A O 1
ATOM 2881 N N . SER A 1 359 ? 11.126 -7.558 -24.361 1.00 96.44 359 SER A N 1
ATOM 2882 C CA . SER A 1 359 ? 10.654 -8.818 -24.915 1.00 96.44 359 SER A CA 1
ATOM 2883 C C . SER A 1 359 ? 9.183 -8.703 -25.314 1.00 96.44 359 SER A C 1
ATOM 2885 O O . SER A 1 359 ? 8.398 -7.981 -24.701 1.00 96.44 359 SER A O 1
ATOM 2887 N N . LYS A 1 360 ? 8.791 -9.421 -26.373 1.00 92.75 360 LYS A N 1
ATOM 2888 C CA . LYS A 1 360 ? 7.397 -9.434 -26.854 1.00 92.75 360 LYS A CA 1
ATOM 2889 C C . LYS A 1 360 ? 6.543 -10.523 -26.203 1.00 92.75 360 LYS A C 1
ATOM 2891 O O . LYS A 1 360 ? 5.320 -10.460 -26.285 1.00 92.75 360 LYS A O 1
ATOM 2896 N N . GLN A 1 361 ? 7.174 -11.550 -25.636 1.00 93.31 361 GLN A N 1
ATOM 2897 C CA . GLN A 1 361 ? 6.514 -12.732 -25.087 1.00 93.31 361 GLN A CA 1
ATOM 2898 C C . GLN A 1 361 ? 7.223 -13.159 -23.788 1.00 93.31 361 GLN A C 1
ATOM 2900 O O . GLN A 1 361 ? 8.340 -13.668 -23.875 1.00 93.31 361 GLN A O 1
ATOM 2905 N N . PRO A 1 362 ? 6.606 -12.926 -22.614 1.00 93.62 362 PRO A N 1
ATOM 2906 C CA . PRO A 1 362 ? 5.414 -12.101 -22.415 1.00 93.62 362 PRO A CA 1
ATOM 2907 C C . PRO A 1 362 ? 5.718 -10.622 -22.690 1.00 93.62 362 PRO A C 1
ATOM 2909 O O . PRO A 1 362 ? 6.864 -10.189 -22.584 1.00 93.62 362 PRO A O 1
ATOM 2912 N N . SER A 1 363 ? 4.703 -9.840 -23.056 1.00 95.25 363 SER A N 1
ATOM 2913 C CA . SER A 1 363 ? 4.855 -8.387 -23.085 1.00 95.25 363 SER A CA 1
ATOM 2914 C C . SER A 1 363 ? 4.783 -7.845 -21.653 1.00 95.25 363 SER A C 1
ATOM 2916 O O . SER A 1 363 ? 3.953 -8.289 -20.851 1.00 95.25 363 SER A O 1
ATOM 2918 N N . LEU A 1 364 ? 5.679 -6.917 -21.306 1.00 96.56 364 LEU A N 1
ATOM 2919 C CA . LEU A 1 364 ? 5.807 -6.421 -19.932 1.00 96.56 364 LEU A CA 1
ATOM 2920 C C . LEU A 1 364 ? 4.540 -5.694 -19.450 1.00 96.56 364 LEU A C 1
ATOM 2922 O O . LEU A 1 364 ? 4.140 -5.835 -18.298 1.00 96.56 364 LEU A O 1
ATOM 2926 N N . ASP A 1 365 ? 3.869 -4.966 -20.339 1.00 95.62 365 ASP A N 1
ATOM 2927 C CA . ASP A 1 365 ? 2.599 -4.291 -20.061 1.00 95.62 365 ASP A CA 1
ATOM 2928 C C . ASP A 1 365 ? 1.485 -5.274 -19.672 1.00 95.62 365 ASP A C 1
ATOM 2930 O O . ASP A 1 365 ? 0.697 -4.993 -18.768 1.00 95.62 365 ASP A O 1
ATOM 2934 N N . ARG A 1 366 ? 1.452 -6.452 -20.308 1.00 95.00 366 ARG A N 1
ATOM 2935 C CA . ARG A 1 366 ? 0.496 -7.517 -19.994 1.00 95.00 366 ARG A CA 1
ATOM 2936 C C . ARG A 1 366 ? 0.847 -8.219 -18.690 1.00 95.00 366 ARG A C 1
ATOM 2938 O O . ARG A 1 366 ? -0.058 -8.557 -17.934 1.00 95.00 366 ARG A O 1
ATOM 2945 N N . PHE A 1 367 ? 2.137 -8.428 -18.425 1.00 96.38 367 PHE A N 1
ATOM 2946 C CA . PHE A 1 367 ? 2.600 -9.000 -17.161 1.00 96.38 367 PHE A CA 1
ATOM 2947 C C . PHE A 1 367 ? 2.254 -8.105 -15.963 1.00 96.38 367 PHE A C 1
ATOM 2949 O O . PHE A 1 367 ? 1.875 -8.621 -14.921 1.00 96.38 367 PHE A O 1
ATOM 2956 N N . LEU A 1 368 ? 2.321 -6.780 -16.122 1.00 95.81 368 LEU A N 1
ATOM 2957 C CA . LEU A 1 368 ? 1.997 -5.802 -15.074 1.00 95.81 368 LEU A CA 1
ATOM 2958 C C . LEU A 1 368 ? 0.507 -5.411 -15.018 1.00 95.81 368 LEU A C 1
ATOM 2960 O O . LEU A 1 368 ? 0.119 -4.534 -14.241 1.00 95.81 368 LEU A O 1
ATOM 2964 N N . ALA A 1 369 ? -0.345 -6.000 -15.859 1.00 92.88 369 ALA A N 1
ATOM 2965 C CA . ALA A 1 369 ? -1.754 -5.639 -15.920 1.00 92.88 369 ALA A CA 1
ATOM 2966 C C . ALA A 1 369 ? -2.525 -6.178 -14.705 1.00 92.88 369 ALA A C 1
ATOM 2968 O O . ALA A 1 369 ? -2.610 -7.386 -14.497 1.00 92.88 369 ALA A O 1
ATOM 2969 N N . LYS A 1 370 ? -3.165 -5.274 -13.948 1.00 86.44 370 LYS A N 1
ATOM 2970 C CA . LYS A 1 370 ? -4.046 -5.653 -12.832 1.00 86.44 370 LYS A CA 1
ATOM 2971 C C . LYS A 1 370 ? -5.236 -6.514 -13.302 1.00 86.44 370 LYS A C 1
ATOM 2973 O O . LYS A 1 370 ? -5.741 -6.293 -14.415 1.00 86.44 370 LYS A O 1
ATOM 2978 N N . PRO A 1 371 ? -5.723 -7.433 -12.449 1.00 79.12 371 PRO A N 1
ATOM 2979 C CA . PRO A 1 371 ? -6.902 -8.244 -12.730 1.00 79.12 371 PRO A CA 1
ATOM 2980 C C . PRO A 1 371 ? -8.158 -7.398 -13.000 1.00 79.12 371 PRO A C 1
ATOM 2982 O O . PRO A 1 371 ? -8.258 -6.241 -12.591 1.00 79.12 371 PRO A O 1
ATOM 2985 N N . TYR A 1 372 ? -9.123 -7.983 -13.716 1.00 68.75 372 TYR A N 1
ATOM 2986 C CA . TYR A 1 372 ? -10.472 -7.434 -13.957 1.00 68.75 372 TYR A CA 1
ATOM 2987 C C . TYR A 1 372 ? -10.594 -6.161 -14.814 1.00 68.75 372 TYR A C 1
ATOM 2989 O O . TYR A 1 372 ? -11.695 -5.640 -14.995 1.00 68.75 372 TYR A O 1
ATOM 2997 N N . LYS A 1 373 ? -9.523 -5.698 -15.467 1.00 68.94 373 LYS A N 1
ATOM 2998 C CA . LYS A 1 373 ? -9.666 -4.743 -16.579 1.00 68.94 373 LYS A CA 1
ATOM 2999 C C . LYS A 1 373 ? -10.109 -5.506 -17.832 1.00 68.94 373 LYS A C 1
ATOM 3001 O O . LYS A 1 373 ? -9.313 -6.194 -18.460 1.00 68.94 373 LYS A O 1
ATOM 3006 N N . ALA A 1 374 ? -11.385 -5.381 -18.207 1.00 54.38 374 ALA A N 1
ATOM 3007 C CA . ALA A 1 374 ? -12.089 -6.195 -19.217 1.00 54.38 374 ALA A CA 1
ATOM 3008 C C . ALA A 1 374 ? -11.430 -6.338 -20.614 1.00 54.38 374 ALA A C 1
ATOM 3010 O O . ALA A 1 374 ? -11.913 -7.108 -21.439 1.00 54.38 374 ALA A O 1
ATOM 3011 N N . ARG A 1 375 ? -10.347 -5.611 -20.917 1.00 66.44 375 ARG A N 1
ATOM 3012 C CA . ARG A 1 375 ? -9.681 -5.600 -22.231 1.00 66.44 375 ARG A CA 1
ATOM 3013 C C . ARG A 1 375 ? -8.235 -6.101 -22.243 1.00 66.44 375 ARG A C 1
ATOM 3015 O O . ARG A 1 375 ? -7.681 -6.234 -23.327 1.00 66.44 375 ARG A O 1
ATOM 3022 N N . THR A 1 376 ? -7.605 -6.371 -21.100 1.00 67.69 376 THR A N 1
ATOM 3023 C CA . THR A 1 376 ? -6.139 -6.555 -21.045 1.00 67.69 376 THR A CA 1
ATOM 3024 C C . THR A 1 376 ? -5.655 -8.002 -21.148 1.00 67.69 376 THR A C 1
ATOM 3026 O O . THR A 1 376 ? -4.449 -8.227 -21.135 1.00 67.69 376 THR A O 1
ATOM 3029 N N . GLY A 1 377 ? -6.545 -8.995 -21.285 1.00 79.19 377 GLY A N 1
ATOM 3030 C CA . GLY A 1 377 ? -6.129 -10.404 -21.375 1.00 79.19 377 GLY A CA 1
ATOM 3031 C C . GLY A 1 377 ? -5.273 -10.824 -20.176 1.00 79.19 377 GLY A C 1
ATOM 3032 O O . GLY A 1 377 ? -4.231 -11.468 -20.356 1.00 79.19 377 GLY A O 1
ATOM 3033 N N . TRP A 1 378 ? -5.684 -10.365 -18.989 1.00 84.31 378 TRP A N 1
ATOM 3034 C CA . TRP A 1 378 ? -4.982 -10.574 -17.729 1.00 84.31 378 TRP A CA 1
ATOM 3035 C C . TRP A 1 378 ? -4.821 -12.069 -17.428 1.00 84.31 378 TRP A C 1
ATOM 3037 O O . TRP A 1 378 ? -5.596 -12.900 -17.906 1.00 84.31 378 TRP A O 1
ATOM 3047 N N . ARG A 1 379 ? -3.787 -12.391 -16.659 1.00 92.06 379 ARG A N 1
ATOM 3048 C CA . ARG A 1 379 ? -3.455 -13.740 -16.201 1.00 92.06 379 ARG A CA 1
ATOM 3049 C C . ARG A 1 379 ? -3.125 -13.658 -14.720 1.00 92.06 379 ARG A C 1
ATOM 3051 O O . ARG A 1 379 ? -2.547 -12.654 -14.296 1.00 92.06 379 ARG A O 1
ATOM 3058 N N . LYS A 1 380 ? -3.489 -14.687 -13.964 1.00 92.56 380 LYS A N 1
ATOM 3059 C CA . LYS A 1 380 ? -3.087 -14.829 -12.565 1.00 92.56 380 LYS A CA 1
ATOM 3060 C C . LYS A 1 380 ? -1.576 -15.080 -12.474 1.00 92.56 380 LYS A C 1
ATOM 3062 O O . LYS A 1 380 ? -0.943 -15.438 -13.466 1.00 92.56 380 LYS A O 1
ATOM 3067 N N . GLY A 1 381 ? -0.993 -14.900 -11.294 1.00 93.94 381 GLY A N 1
ATOM 3068 C CA . GLY A 1 381 ? 0.433 -15.148 -11.059 1.00 93.94 381 GLY A CA 1
ATOM 3069 C C . GLY A 1 381 ? 0.863 -16.575 -11.408 1.00 93.94 381 GLY A C 1
ATOM 3070 O O . GLY A 1 381 ? 1.878 -16.751 -12.084 1.00 93.94 381 GLY A O 1
ATOM 3071 N N . ASN A 1 382 ? 0.055 -17.564 -11.019 1.00 95.06 382 ASN A N 1
ATOM 3072 C CA . ASN A 1 382 ? 0.269 -18.989 -11.284 1.00 95.06 382 ASN A CA 1
ATOM 3073 C C . ASN A 1 382 ? 0.028 -19.391 -12.748 1.00 95.06 382 ASN A C 1
ATOM 3075 O O . ASN A 1 382 ? 0.533 -20.415 -13.202 1.00 95.06 382 ASN A O 1
ATOM 3079 N N . ASP A 1 383 ? -0.695 -18.574 -13.517 1.00 95.62 383 ASP A N 1
ATOM 3080 C CA . ASP A 1 383 ? -0.867 -18.818 -14.946 1.00 95.62 383 ASP A CA 1
ATOM 3081 C C . ASP A 1 383 ? 0.437 -18.555 -15.711 1.00 95.62 383 ASP A C 1
ATOM 3083 O O . ASP A 1 383 ? 0.625 -19.109 -16.794 1.00 95.62 383 ASP A O 1
ATOM 3087 N N . TRP A 1 384 ? 1.322 -17.681 -15.221 1.00 95.75 384 TRP A N 1
ATOM 3088 C CA . TRP A 1 384 ? 2.581 -17.345 -15.889 1.00 95.75 384 TRP A CA 1
ATOM 3089 C C . TRP A 1 384 ? 3.622 -18.447 -15.706 1.00 95.75 384 TRP A C 1
ATOM 3091 O O . TRP A 1 384 ? 3.891 -18.896 -14.594 1.00 95.75 384 TRP A O 1
ATOM 3101 N N . SER A 1 385 ? 4.288 -18.841 -16.795 1.00 95.88 385 SER A N 1
ATOM 3102 C CA . SER A 1 385 ? 5.391 -19.794 -16.675 1.00 95.88 385 SER A CA 1
ATOM 3103 C C . SER A 1 385 ? 6.575 -19.158 -15.942 1.00 95.88 385 SER A C 1
ATOM 3105 O O . SER A 1 385 ? 6.797 -17.949 -16.023 1.00 95.88 385 SER A O 1
ATOM 3107 N N . ARG A 1 386 ? 7.414 -19.966 -15.284 1.00 94.81 386 ARG A N 1
ATOM 3108 C CA . ARG A 1 386 ? 8.648 -19.471 -14.638 1.00 94.81 386 ARG A CA 1
ATOM 3109 C C . ARG A 1 386 ? 9.548 -18.690 -15.605 1.00 94.81 386 ARG A C 1
ATOM 3111 O O . ARG A 1 386 ? 10.207 -17.730 -15.216 1.00 94.81 386 ARG A O 1
ATOM 3118 N N . GLN A 1 387 ? 9.564 -19.085 -16.878 1.00 96.06 387 GLN A N 1
ATOM 3119 C CA . GLN A 1 387 ? 10.307 -18.372 -17.912 1.00 96.06 387 GLN A CA 1
ATOM 3120 C C . GLN A 1 387 ? 9.694 -16.998 -18.210 1.00 96.06 387 GLN A C 1
ATOM 3122 O O . GLN A 1 387 ? 10.442 -16.033 -18.356 1.00 96.06 387 GLN A O 1
ATOM 3127 N N . ASP A 1 388 ? 8.363 -16.893 -18.255 1.00 96.81 388 ASP A N 1
ATOM 3128 C CA . ASP A 1 388 ? 7.661 -15.616 -18.438 1.00 96.81 388 ASP A CA 1
ATOM 3129 C C . ASP A 1 388 ? 8.009 -14.632 -17.313 1.00 96.81 388 ASP A C 1
ATOM 3131 O O . ASP A 1 388 ? 8.343 -13.477 -17.582 1.00 96.81 388 ASP A O 1
ATOM 3135 N N . TRP A 1 389 ? 8.014 -15.113 -16.066 1.00 97.12 389 TRP A N 1
ATOM 3136 C CA . TRP A 1 389 ? 8.446 -14.355 -14.891 1.00 97.12 389 TRP A CA 1
ATOM 3137 C C . TRP A 1 389 ? 9.868 -13.808 -15.045 1.00 97.12 389 TRP A C 1
ATOM 3139 O O . TRP A 1 389 ? 10.084 -12.601 -14.930 1.00 97.12 389 TRP A O 1
ATOM 3149 N N . ARG A 1 390 ? 10.840 -14.671 -15.369 1.00 96.75 390 ARG A N 1
ATOM 3150 C CA . ARG A 1 390 ? 12.238 -14.255 -15.576 1.00 96.75 390 ARG A CA 1
ATOM 3151 C C . ARG A 1 390 ? 12.368 -13.225 -16.695 1.00 96.75 390 ARG A C 1
ATOM 3153 O O . ARG A 1 390 ? 13.090 -12.246 -16.542 1.00 96.75 390 ARG A O 1
ATOM 3160 N N . ILE A 1 391 ? 11.663 -13.414 -17.812 1.00 97.00 391 ILE A N 1
ATOM 3161 C CA . ILE A 1 391 ? 11.682 -12.466 -18.934 1.00 97.00 391 ILE A CA 1
ATOM 3162 C C . ILE A 1 391 ? 11.161 -11.092 -18.493 1.00 97.00 391 ILE A C 1
ATOM 3164 O O . ILE A 1 391 ? 11.828 -10.085 -18.738 1.00 97.00 391 ILE A O 1
ATOM 3168 N N . ALA A 1 392 ? 10.017 -11.042 -17.807 1.00 97.62 392 ALA A N 1
ATOM 3169 C CA . ALA A 1 392 ? 9.416 -9.786 -17.367 1.00 97.62 392 ALA A CA 1
ATOM 3170 C C . ALA A 1 392 ? 10.282 -9.048 -16.329 1.00 97.62 392 ALA A C 1
ATOM 3172 O O . ALA A 1 392 ? 10.518 -7.844 -16.460 1.00 97.62 392 ALA A O 1
ATOM 3173 N N . LEU A 1 393 ? 10.817 -9.761 -15.332 1.00 97.69 393 LEU A N 1
ATOM 3174 C CA . LEU A 1 393 ? 11.690 -9.178 -14.306 1.00 97.69 393 LEU A CA 1
ATOM 3175 C C . LEU A 1 393 ? 13.021 -8.690 -14.893 1.00 97.69 393 LEU A C 1
ATOM 3177 O O . LEU A 1 393 ? 13.519 -7.626 -14.517 1.00 97.69 393 LEU A O 1
ATOM 3181 N N . ARG A 1 394 ? 13.575 -9.410 -15.873 1.00 97.56 394 ARG A N 1
ATOM 3182 C CA . ARG A 1 394 ? 14.763 -8.971 -16.612 1.00 97.56 394 ARG A CA 1
ATOM 3183 C C . ARG A 1 394 ? 14.502 -7.700 -17.405 1.00 97.56 394 ARG A C 1
ATOM 3185 O O . ARG A 1 394 ? 15.360 -6.822 -17.455 1.00 97.56 394 ARG A O 1
ATOM 3192 N N . ASP A 1 395 ? 13.339 -7.588 -18.031 1.00 97.88 395 ASP A N 1
ATOM 3193 C CA . ASP A 1 395 ? 12.964 -6.386 -18.770 1.00 97.88 395 ASP A CA 1
ATOM 3194 C C . ASP A 1 395 ? 12.778 -5.179 -17.834 1.00 97.88 395 ASP A C 1
ATOM 3196 O O . ASP A 1 395 ? 13.270 -4.094 -18.150 1.00 97.88 395 ASP A O 1
ATOM 3200 N N . LEU A 1 396 ? 12.212 -5.373 -16.635 1.00 97.88 396 LEU A N 1
ATOM 3201 C CA . LEU A 1 396 ? 12.208 -4.352 -15.577 1.00 97.88 396 LEU A CA 1
ATOM 3202 C C . LEU A 1 396 ? 13.628 -3.952 -15.154 1.00 97.88 396 LEU A C 1
ATOM 3204 O O . LEU A 1 396 ? 13.924 -2.761 -15.049 1.00 97.88 396 LEU A O 1
ATOM 3208 N N . ARG A 1 397 ? 14.533 -4.923 -14.974 1.00 97.38 397 ARG A N 1
ATOM 3209 C CA . ARG A 1 397 ? 15.945 -4.658 -14.655 1.00 97.38 397 ARG A CA 1
ATOM 3210 C C . ARG A 1 397 ? 16.619 -3.824 -15.744 1.00 97.38 397 ARG A C 1
ATOM 3212 O O . ARG A 1 397 ? 17.286 -2.842 -15.422 1.00 97.38 397 ARG A O 1
ATOM 3219 N N . LYS A 1 398 ? 16.422 -4.166 -17.023 1.00 97.00 398 LYS A N 1
ATOM 3220 C CA . LYS A 1 398 ? 16.961 -3.394 -18.157 1.00 97.00 398 LYS A CA 1
ATOM 3221 C C . LYS A 1 398 ? 16.448 -1.955 -18.154 1.00 97.00 398 LYS A C 1
ATOM 3223 O O . LYS A 1 398 ? 17.236 -1.044 -18.395 1.00 97.00 398 LYS A O 1
ATOM 3228 N N . ILE A 1 399 ? 15.157 -1.745 -17.875 1.00 97.12 399 ILE A N 1
ATOM 3229 C CA . ILE A 1 399 ? 14.581 -0.400 -17.730 1.00 97.12 399 ILE A CA 1
ATOM 3230 C C . ILE A 1 399 ? 15.293 0.340 -16.594 1.00 97.12 399 ILE A C 1
ATOM 3232 O O . ILE A 1 399 ? 15.827 1.421 -16.823 1.00 97.12 399 ILE A O 1
ATOM 3236 N N . GLY A 1 400 ? 15.382 -0.253 -15.401 1.00 96.25 400 GLY A N 1
ATOM 3237 C CA . GLY A 1 400 ? 16.066 0.360 -14.260 1.00 96.25 400 GLY A CA 1
ATOM 3238 C C . GLY A 1 400 ? 17.513 0.763 -14.574 1.00 96.25 400 GLY A C 1
ATOM 3239 O O . GLY A 1 400 ? 17.909 1.901 -14.337 1.00 96.25 400 GLY A O 1
ATOM 3240 N N . GLN A 1 401 ? 18.285 -0.129 -15.200 1.00 95.94 401 GLN A N 1
ATOM 3241 C CA . GLN A 1 401 ? 19.673 0.138 -15.596 1.00 95.94 401 GLN A CA 1
ATOM 3242 C C . GLN A 1 401 ? 19.792 1.247 -16.652 1.00 95.94 401 GLN A C 1
ATOM 3244 O O . GLN A 1 401 ? 20.693 2.081 -16.580 1.00 95.94 401 GLN A O 1
ATOM 3249 N N . ALA A 1 402 ? 18.880 1.296 -17.625 1.00 95.94 402 ALA A N 1
ATOM 3250 C CA . ALA A 1 402 ? 18.920 2.286 -18.700 1.00 95.94 402 ALA A CA 1
ATOM 3251 C C . ALA A 1 402 ? 18.613 3.722 -18.229 1.00 95.94 402 ALA A C 1
ATOM 3253 O O . ALA A 1 402 ? 18.991 4.688 -18.900 1.00 95.94 402 ALA A O 1
ATOM 3254 N N . TRP A 1 403 ? 17.950 3.855 -17.077 1.00 95.06 403 TRP A N 1
ATOM 3255 C CA . TRP A 1 403 ? 17.615 5.121 -16.420 1.00 95.06 403 TRP A CA 1
ATOM 3256 C C . TRP A 1 403 ? 18.631 5.553 -15.343 1.00 95.06 403 TRP A C 1
ATOM 3258 O O . TRP A 1 403 ? 18.415 6.569 -14.674 1.00 95.06 403 TRP A O 1
ATOM 3268 N N . ASP A 1 404 ? 19.746 4.826 -15.201 1.00 93.50 404 ASP A N 1
ATOM 3269 C CA . ASP A 1 404 ? 20.870 5.134 -14.303 1.00 93.50 404 ASP A CA 1
ATOM 3270 C C . ASP A 1 404 ? 20.403 5.452 -12.864 1.00 93.50 404 ASP A C 1
ATOM 3272 O O . ASP A 1 404 ? 19.621 4.691 -12.288 1.00 93.50 404 ASP A O 1
ATOM 3276 N N . LYS A 1 405 ? 20.821 6.580 -12.266 1.00 90.31 405 LYS A N 1
ATOM 3277 C CA . LYS A 1 405 ? 20.445 6.959 -10.893 1.00 90.31 405 LYS A CA 1
ATOM 3278 C C . LYS A 1 405 ? 18.933 6.960 -10.667 1.00 90.31 405 LYS A C 1
ATOM 3280 O O . LYS A 1 405 ? 18.474 6.447 -9.647 1.00 90.31 405 LYS A O 1
ATOM 3285 N N . LYS A 1 406 ? 18.159 7.457 -11.640 1.00 90.06 406 LYS A N 1
ATOM 3286 C CA . LYS A 1 406 ? 16.694 7.525 -11.541 1.00 90.06 406 LYS A CA 1
ATOM 3287 C C . LYS A 1 406 ? 16.037 6.150 -11.582 1.00 90.06 406 LYS A C 1
ATOM 3289 O O . LYS A 1 406 ? 14.995 5.974 -10.972 1.00 90.06 406 LYS A O 1
ATOM 3294 N N . GLY A 1 407 ? 16.624 5.189 -12.292 1.00 92.94 407 GLY A N 1
ATOM 3295 C CA . GLY A 1 407 ? 16.117 3.817 -12.359 1.00 92.94 407 GLY A CA 1
ATOM 3296 C C . GLY A 1 407 ? 16.703 2.881 -11.301 1.00 92.94 407 GLY A C 1
ATOM 3297 O O . GLY A 1 407 ? 16.284 1.727 -11.217 1.00 92.94 407 GLY A O 1
ATOM 3298 N N . SER A 1 408 ? 17.649 3.355 -10.481 1.00 92.38 408 SER A N 1
ATOM 3299 C CA . SER A 1 408 ? 18.376 2.520 -9.517 1.00 92.38 408 SER A CA 1
ATOM 3300 C C . SER A 1 408 ? 17.474 1.829 -8.493 1.00 92.38 408 SER A C 1
ATOM 3302 O O . SER A 1 408 ? 17.771 0.710 -8.081 1.00 92.38 408 SER A O 1
ATOM 3304 N N . ASP A 1 409 ? 16.343 2.434 -8.131 1.00 88.69 409 ASP A N 1
ATOM 3305 C CA . ASP A 1 409 ? 15.396 1.830 -7.194 1.00 88.69 409 ASP A CA 1
ATOM 3306 C C . ASP A 1 409 ? 14.676 0.621 -7.780 1.00 88.69 409 ASP A C 1
ATOM 3308 O O . ASP A 1 409 ? 14.476 -0.355 -7.070 1.00 88.69 409 ASP A O 1
ATOM 3312 N N . ILE A 1 410 ? 14.362 0.627 -9.078 1.00 94.19 410 ILE A N 1
ATOM 3313 C CA . ILE A 1 410 ? 13.793 -0.550 -9.751 1.00 94.19 410 ILE A CA 1
ATOM 3314 C C . ILE A 1 410 ? 14.770 -1.723 -9.627 1.00 94.19 410 ILE A C 1
ATOM 3316 O O . ILE A 1 410 ? 14.367 -2.828 -9.278 1.00 94.19 410 ILE A O 1
ATOM 3320 N N . VAL A 1 411 ? 16.063 -1.473 -9.861 1.00 95.12 411 VAL A N 1
ATOM 3321 C CA . VAL A 1 411 ? 17.110 -2.501 -9.761 1.00 95.12 411 VAL A CA 1
ATOM 3322 C C . VAL A 1 411 ? 17.254 -3.002 -8.324 1.00 95.12 411 VAL A C 1
ATOM 3324 O O . VAL A 1 411 ? 17.238 -4.209 -8.103 1.00 95.12 411 VAL A O 1
ATOM 3327 N N . LYS A 1 412 ? 17.324 -2.094 -7.343 1.00 91.75 412 LYS A N 1
ATOM 3328 C CA . LYS A 1 412 ? 17.448 -2.462 -5.926 1.00 91.75 412 LYS A CA 1
ATOM 3329 C C . LYS A 1 412 ? 16.261 -3.283 -5.436 1.00 91.75 412 LYS A C 1
ATOM 3331 O O . LYS A 1 412 ? 16.464 -4.292 -4.774 1.00 91.75 412 LYS A O 1
ATOM 3336 N N . VAL A 1 413 ? 15.041 -2.877 -5.787 1.00 91.62 413 VAL A N 1
ATOM 3337 C CA . VAL A 1 413 ? 13.824 -3.601 -5.401 1.00 91.62 413 VAL A CA 1
ATOM 3338 C C . VAL A 1 413 ? 13.816 -5.000 -6.003 1.00 91.62 413 VAL A C 1
ATOM 3340 O O . VAL A 1 413 ? 13.483 -5.953 -5.311 1.00 91.62 413 VAL A O 1
ATOM 3343 N N . LEU A 1 414 ? 14.220 -5.153 -7.266 1.00 94.31 414 LEU A N 1
ATOM 3344 C CA . LEU A 1 414 ? 14.328 -6.475 -7.885 1.00 94.31 414 LEU A CA 1
ATOM 3345 C C . LEU A 1 414 ? 15.356 -7.364 -7.175 1.00 94.31 414 LEU A C 1
ATOM 3347 O O . LEU A 1 414 ? 15.082 -8.537 -6.946 1.00 94.31 414 LEU A O 1
ATOM 3351 N N . GLU A 1 415 ? 16.534 -6.824 -6.865 1.00 92.56 415 GLU A N 1
ATOM 3352 C CA . GLU A 1 415 ? 17.682 -7.604 -6.387 1.00 92.56 415 GLU A CA 1
ATOM 3353 C C . GLU A 1 415 ? 17.651 -7.907 -4.891 1.00 92.56 415 GLU A C 1
ATOM 3355 O O . GLU A 1 415 ? 17.967 -9.027 -4.496 1.00 92.56 415 GLU A O 1
ATOM 3360 N N . PHE A 1 416 ? 17.295 -6.923 -4.069 1.00 90.25 416 PHE A N 1
ATOM 3361 C CA . PHE A 1 416 ? 17.403 -7.020 -2.615 1.00 90.25 416 PHE A CA 1
ATOM 3362 C C . PHE A 1 416 ? 16.059 -7.283 -1.943 1.00 90.25 416 PHE A C 1
ATOM 3364 O O . PHE A 1 416 ? 16.024 -8.015 -0.959 1.00 90.25 416 PHE A O 1
ATOM 3371 N N . ASP A 1 417 ? 14.971 -6.727 -2.484 1.00 90.38 417 ASP A N 1
ATOM 3372 C CA . ASP A 1 417 ? 13.663 -6.794 -1.827 1.00 90.38 417 ASP A CA 1
ATOM 3373 C C . ASP A 1 417 ? 12.853 -7.990 -2.353 1.00 90.38 417 ASP A C 1
ATOM 3375 O O . ASP A 1 417 ? 12.375 -8.808 -1.579 1.00 90.38 417 ASP A O 1
ATOM 3379 N N . LEU A 1 418 ? 12.712 -8.128 -3.676 1.00 92.94 418 LEU A N 1
ATOM 3380 C CA . LEU A 1 418 ? 11.817 -9.112 -4.288 1.00 92.94 418 LEU A CA 1
ATOM 3381 C C . LEU A 1 418 ? 12.440 -10.508 -4.426 1.00 92.94 418 LEU A C 1
ATOM 3383 O O . LEU A 1 418 ? 11.742 -11.512 -4.272 1.00 92.94 418 LEU A O 1
ATOM 3387 N N . LEU A 1 419 ? 13.731 -10.587 -4.758 1.00 93.62 419 LEU A N 1
ATOM 3388 C CA . LEU A 1 419 ? 14.391 -11.856 -5.069 1.00 93.62 419 LEU A CA 1
ATOM 3389 C C . LEU A 1 419 ? 14.248 -12.918 -3.961 1.00 93.62 419 LEU A C 1
ATOM 3391 O O . LEU A 1 419 ? 13.922 -14.054 -4.309 1.00 93.62 419 LEU A O 1
ATOM 3395 N N . PRO A 1 420 ? 14.415 -12.597 -2.659 1.00 92.56 420 PRO A N 1
ATOM 3396 C CA . PRO A 1 420 ? 14.206 -13.573 -1.588 1.00 92.56 420 PRO A CA 1
ATOM 3397 C C . PRO A 1 420 ? 12.797 -14.180 -1.606 1.00 92.56 420 PRO A C 1
ATOM 3399 O O . PRO A 1 420 ? 12.647 -15.393 -1.489 1.00 92.56 420 PRO A O 1
ATOM 3402 N N . HIS A 1 421 ? 11.769 -13.363 -1.850 1.00 92.62 421 HIS A N 1
ATOM 3403 C CA . HIS A 1 421 ? 10.380 -13.824 -1.902 1.00 92.62 421 HIS A CA 1
ATOM 3404 C C . HIS A 1 421 ? 10.112 -14.746 -3.094 1.00 92.62 421 HIS A C 1
ATOM 3406 O O . HIS A 1 421 ? 9.391 -15.733 -2.959 1.00 92.62 421 HIS A O 1
ATOM 3412 N N . LEU A 1 422 ? 10.718 -14.473 -4.253 1.00 94.88 422 LEU A N 1
ATOM 3413 C CA . LEU A 1 422 ? 10.583 -15.346 -5.423 1.00 94.88 422 LEU A CA 1
ATOM 3414 C C . LEU A 1 422 ? 11.229 -16.711 -5.190 1.00 94.88 422 LEU A C 1
ATOM 3416 O O . LEU A 1 422 ? 10.642 -17.721 -5.572 1.00 94.88 422 LEU A O 1
ATOM 3420 N N . LYS A 1 423 ? 12.393 -16.754 -4.531 1.00 94.62 423 LYS A N 1
ATOM 3421 C CA . LYS A 1 423 ? 13.045 -18.020 -4.168 1.00 94.62 423 LYS A CA 1
ATOM 3422 C C . LYS A 1 423 ? 12.160 -18.856 -3.253 1.00 94.62 423 LYS A C 1
ATOM 3424 O O . LYS A 1 423 ? 11.974 -20.037 -3.529 1.00 94.62 423 LYS A O 1
ATOM 3429 N N . THR A 1 424 ? 11.545 -18.234 -2.245 1.00 93.06 424 THR A N 1
ATOM 3430 C CA . THR A 1 424 ? 10.589 -18.902 -1.349 1.00 93.06 424 THR A CA 1
ATOM 3431 C C . THR A 1 424 ? 9.364 -19.412 -2.104 1.00 93.06 424 THR A C 1
ATOM 3433 O O . THR A 1 424 ? 9.016 -20.582 -1.990 1.00 93.06 424 THR A O 1
ATOM 3436 N N . VAL A 1 425 ? 8.722 -18.567 -2.917 1.00 93.81 425 VAL A N 1
ATOM 3437 C CA . VAL A 1 425 ? 7.473 -18.922 -3.612 1.00 93.81 425 VAL A CA 1
ATOM 3438 C C . VAL A 1 425 ? 7.673 -19.991 -4.686 1.00 93.81 425 VAL A C 1
ATOM 3440 O O . VAL A 1 425 ? 6.813 -20.850 -4.852 1.00 93.81 425 VAL A O 1
ATOM 3443 N N . PHE A 1 426 ? 8.794 -19.976 -5.411 1.00 94.00 426 PHE A N 1
ATOM 3444 C CA . PHE A 1 426 ? 9.095 -21.008 -6.410 1.00 94.00 426 PHE A CA 1
ATOM 3445 C C . PHE A 1 426 ? 9.837 -22.225 -5.833 1.00 94.00 426 PHE A C 1
ATOM 3447 O O . PHE A 1 426 ? 10.027 -23.204 -6.564 1.00 94.00 426 PHE A O 1
ATOM 3454 N N . ALA A 1 427 ? 10.236 -22.168 -4.555 1.00 90.06 427 ALA A N 1
ATOM 3455 C CA . ALA A 1 427 ? 11.189 -23.065 -3.893 1.00 90.06 427 ALA A CA 1
ATOM 3456 C C . ALA A 1 427 ? 12.358 -23.436 -4.827 1.00 90.06 427 ALA A C 1
ATOM 3458 O O . ALA A 1 427 ? 12.569 -24.600 -5.176 1.00 90.06 427 ALA A O 1
ATOM 3459 N N . ASP A 1 428 ? 13.034 -22.396 -5.317 1.00 89.62 428 ASP A N 1
ATOM 3460 C CA . ASP A 1 428 ? 14.124 -22.458 -6.292 1.00 89.62 428 ASP A CA 1
ATOM 3461 C C . ASP A 1 428 ? 15.229 -21.490 -5.846 1.00 89.62 428 ASP A C 1
ATOM 3463 O O . ASP A 1 428 ? 15.155 -20.283 -6.093 1.00 89.62 428 ASP A O 1
ATOM 3467 N N . ASP A 1 429 ? 16.245 -22.017 -5.159 1.00 85.56 429 ASP A N 1
ATOM 3468 C CA . ASP A 1 429 ? 17.385 -21.227 -4.675 1.00 85.56 429 ASP A CA 1
ATOM 3469 C C . ASP A 1 429 ? 18.207 -20.621 -5.824 1.00 85.56 429 ASP A C 1
ATOM 3471 O O . ASP A 1 429 ? 18.854 -19.581 -5.639 1.00 85.56 429 ASP A O 1
ATOM 3475 N N . ASP A 1 430 ? 18.110 -21.214 -7.016 1.00 87.19 430 ASP A N 1
ATOM 3476 C CA . ASP A 1 430 ? 18.781 -20.798 -8.246 1.00 87.19 430 ASP A CA 1
ATOM 3477 C C . ASP A 1 430 ? 17.907 -19.851 -9.089 1.00 87.19 430 ASP A C 1
ATOM 3479 O O . ASP A 1 430 ? 18.202 -19.576 -10.258 1.00 87.19 430 ASP A O 1
ATOM 3483 N N . PHE A 1 431 ? 16.813 -19.314 -8.530 1.00 88.81 431 PHE A N 1
ATOM 3484 C CA . PHE A 1 431 ? 16.042 -18.291 -9.223 1.00 88.81 431 PHE A CA 1
ATOM 3485 C C . PHE A 1 431 ? 16.901 -17.032 -9.416 1.00 88.81 431 PHE A C 1
ATOM 3487 O O . PHE A 1 431 ? 17.180 -16.293 -8.473 1.00 88.81 431 PHE A O 1
ATOM 3494 N N . GLU A 1 432 ? 17.293 -16.780 -10.664 1.00 89.25 432 GLU A N 1
ATOM 3495 C CA . GLU A 1 432 ? 18.019 -15.587 -11.101 1.00 89.25 432 GLU A CA 1
ATOM 3496 C C . GLU A 1 432 ? 17.153 -14.730 -12.042 1.00 89.25 432 GLU A C 1
ATOM 3498 O O . GLU A 1 432 ? 16.346 -15.250 -12.823 1.00 89.25 432 GLU A O 1
ATOM 3503 N N . ILE A 1 433 ? 17.324 -13.403 -11.963 1.00 86.69 433 ILE A N 1
ATOM 3504 C CA . ILE A 1 433 ? 16.591 -12.397 -12.764 1.00 86.69 433 ILE A CA 1
ATOM 3505 C C . ILE A 1 433 ? 1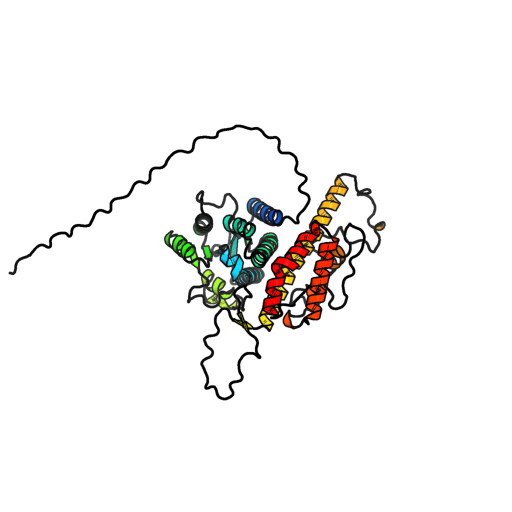7.352 -12.043 -14.048 1.00 86.69 433 ILE A C 1
ATOM 3507 O O . ILE A 1 433 ? 18.516 -11.601 -13.934 1.00 86.69 433 ILE A O 1
#

Solvent-accessible surface area (backbone atoms only — not comparable to full-atom values): 25593 Å² total; per-residue (Å²): 143,82,82,90,81,87,85,82,86,83,84,78,85,85,82,84,81,83,83,78,85,85,81,84,86,80,88,83,90,76,94,70,95,70,84,77,74,87,71,87,77,78,51,63,74,48,62,70,50,56,49,50,48,42,52,48,47,22,58,69,46,78,77,73,61,71,62,89,82,52,89,76,37,35,38,35,30,51,38,53,58,31,42,52,74,42,38,69,29,54,49,46,33,45,51,36,36,54,55,25,60,70,48,86,54,75,91,63,46,53,47,54,36,37,38,40,29,58,46,36,63,52,48,48,74,70,46,77,83,53,44,51,38,33,49,45,37,52,51,49,53,52,61,42,40,75,66,66,73,39,36,43,45,47,29,92,81,55,53,76,67,94,62,91,49,56,68,54,39,43,44,32,35,40,52,44,46,21,76,75,34,48,18,36,36,35,29,66,48,66,66,58,44,51,57,51,61,70,66,70,53,87,36,49,47,68,45,43,57,83,39,86,90,30,69,66,61,17,15,18,58,55,40,22,73,74,77,30,71,89,52,31,84,72,29,55,68,61,68,93,74,78,50,97,78,41,43,71,43,55,87,82,74,58,77,84,62,93,79,66,73,92,66,82,80,82,73,72,58,93,46,62,36,47,39,57,56,39,32,31,44,52,41,52,51,48,27,56,48,50,52,51,52,52,47,50,47,52,47,52,52,46,51,52,51,52,50,38,42,73,70,64,77,36,83,57,88,80,60,59,76,86,75,53,58,94,84,53,67,76,74,85,60,58,68,89,78,49,50,61,54,56,48,51,58,40,58,29,54,29,94,83,71,63,68,58,89,67,60,78,80,54,36,53,44,47,72,47,40,65,79,90,52,94,82,58,83,54,70,58,35,59,71,50,51,74,64,39,51,35,53,41,50,35,41,49,38,52,44,10,61,61,43,43,62,57,16,42,60,54,36,45,43,50,66,70,41,44,42,65,56,50,24,61,56,66,72,32,92,81,71,69,105

Organism: NCBI:txid153919

pLDDT: mean 81.59, std 19.56, range [26.06, 98.44]

Radius of gyration: 27.16 Å; Cα contacts (8 Å, |Δi|>4): 526; chains: 1; bounding box: 60×75×109 Å

Mean predicted aligned error: 10.12 Å